Protein AF-0000000069860058 (afdb_homodimer)

Secondary structure (DSSP, 8-state):
--HHHHHHHHHHHHHT-HHHHHHHHTS-HHHHHHHHHHHHHHHTS--EEEETTEEEE-HHHHHHHHHHHHHHHHHHHHHHHHS--SS--EEEEEEE---GGGHHHHHHHHHHHHH-TTEEEEEEE--HHHHHHHHHHTS-SEEEEESS---TTEEEEEEEEEEEEEEEEETTSGGGGSSSB-GGGGTT-EEEEEHHHHHTTTTHHHHGGGGGGSEEEEEESSHHHHHHHHHTTS-EEEEETT-S--STTTTEEEEEBSS--EEEEEEEEETTPPPPHHHHHHHHHHHHHHHT-/--HHHHHHHHHHHHHT-HHHHHHHHTS-HHHHHHHHHHHHHHHTS--EEEETTEEEE-HHHHHHHHHHHHHHHHHHHHHHHHS--SS--EEEEEEE---GGGHHHHHHHHHHHHH-TTEEEEEEE--HHHHHHHHHHTS-SEEEEESS---TTEEEEEEEEEEEEEEEEETTSGGGGSSSB-GGGGTT-EEEEEHHHHHTTTTHHHHGGGGGGSEEEEEESSHHHHHHHHHTTS-EEEEETT-S--STTTTEEEEEBSS--EEEEEEEEETTPPPPHHHHHHHHHHHHHHHT-

Foldseek 3Di:
DDLLLLQLLLLCQVVQDLCVSCVVSVHDSVVSVVSQVVVCVVVVHHQWDDDVPGIHGDPVVVVSNVVSVLVNLQVVQVVLQVVQDVDQAEEAEEEEEDDPLCVVLVVLVVVLCVVPVRYYYHYHYWAPVVRVVCQVSRNHAKYKHKADDDPVQWDKDWAPDKWWKWKKAFCPPPCVPDQAAALVNQFQFEEEEAPVCVVVVVCCVRNPPRVVRHHYPYHDGHCEVVVVCRLVVVHMYIDTPPRYDCDVVSRMDIHTHPPIDIIIMMMTHHPPDRDGPNSVSSVVVVVVVRVVD/DDLLLLQLLLLCQVVQDLCVSCVVSVHDSVVSVVSQVVVCVVVVHHQWDDDVPGIHGDPVVVVSNVVSVLVNLQVVQVVLQVVQDVAQAEEAEEEEEDDPLCVVLVVLVVVLCVVPVRYYYHYHYWAPVVRVVCQVSRNHAKYKHKADDDPVQWDKDWAPDKWWKWKKAFCPDPCVPDQAAALVNQFQFEEEEAPVCVVVVVCCVRNPPRVVRHHYPYHDGHCEVVVVCRLVVVHMYIDTPPRYDCDVVSRMDIHTHPPIDIIIMMMTHHPPDRDHPNSVSSVVVVVVVRVVD

Nearest PDB structures (foldseek):
  6m5f-assembly1_D  TM=5.902E-01  e=4.778E-20  Pseudomonas aeruginosa PAO1
  5y2v-assembly1_C  TM=5.297E-01  e=5.103E-21  Synechocystis sp. PCC 6803 substr. Kazusa
  3fzv-assembly1_B  TM=5.712E-01  e=7.381E-20  Pseudomonas aeruginosa PAO1
  6m5f-assembly1_B  TM=5.813E-01  e=7.825E-19  Pseudomonas aeruginosa PAO1
  3fzv-assembly1_A  TM=5.734E-01  e=6.910E-19  Pseudomonas aeruginosa PAO1

pLDDT: mean 89.07, std 11.7, range [45.75, 98.81]

Structure (mmCIF, N/CA/C/O backbone):
data_AF-0000000069860058-model_v1
#
loop_
_entity.id
_entity.type
_entity.pdbx_description
1 polymer 'Transcriptional regulator'
#
loop_
_atom_site.group_PDB
_atom_site.id
_atom_site.type_symbol
_atom_site.label_atom_id
_atom_site.label_alt_id
_atom_site.label_comp_id
_atom_site.label_asym_id
_atom_site.label_entity_id
_atom_site.label_seq_id
_atom_site.pdbx_PDB_ins_code
_atom_site.Cartn_x
_atom_site.Cartn_y
_atom_site.Cartn_z
_atom_site.occupancy
_atom_site.B_iso_or_equiv
_atom_site.auth_seq_id
_atom_site.auth_comp_id
_atom_site.auth_asym_id
_atom_site.auth_atom_id
_atom_site.pdbx_PDB_model_num
ATOM 1 N N . MET A 1 1 ? 30.203 14.562 -0.812 1 60.47 1 MET A N 1
ATOM 2 C CA . MET A 1 1 ? 28.781 14.742 -1.089 1 60.47 1 MET A CA 1
ATOM 3 C C . MET A 1 1 ? 28.062 15.406 0.091 1 60.47 1 MET A C 1
ATOM 5 O O . MET A 1 1 ? 28.156 14.914 1.22 1 60.47 1 MET A O 1
ATOM 9 N N . GLU A 1 2 ? 27.656 16.609 -0.108 1 69.88 2 GLU A N 1
ATOM 10 C CA . GLU A 1 2 ? 27.031 17.453 0.91 1 69.88 2 GLU A CA 1
ATOM 11 C C . GLU A 1 2 ? 25.516 17.422 0.795 1 69.88 2 GLU A C 1
ATOM 13 O O . GLU A 1 2 ? 24.969 17.266 -0.3 1 69.88 2 GLU A O 1
ATOM 18 N N . LEU A 1 3 ? 24.812 17.531 1.946 1 75.56 3 LEU A N 1
ATOM 19 C CA . LEU A 1 3 ? 23.359 17.516 1.992 1 75.56 3 LEU A CA 1
ATOM 20 C C . LEU A 1 3 ? 22.781 18.594 1.076 1 75.56 3 LEU A C 1
ATOM 22 O O . LEU A 1 3 ? 21.766 18.359 0.411 1 75.56 3 LEU A O 1
ATOM 26 N N . ARG A 1 4 ? 23.422 19.766 1.093 1 76.5 4 ARG A N 1
ATOM 27 C CA . ARG A 1 4 ? 22.953 20.859 0.243 1 76.5 4 ARG A CA 1
ATOM 28 C C . ARG A 1 4 ? 22.984 20.469 -1.229 1 76.5 4 ARG A C 1
ATOM 30 O O . ARG A 1 4 ? 22.047 20.766 -1.978 1 76.5 4 ARG A O 1
ATOM 37 N N . VAL A 1 5 ? 24 19.797 -1.542 1 82.5 5 VAL A N 1
ATOM 38 C CA . VAL A 1 5 ? 24.156 19.406 -2.938 1 82.5 5 VAL A CA 1
ATOM 39 C C . VAL A 1 5 ? 23.156 18.297 -3.279 1 82.5 5 VAL A C 1
ATOM 41 O O . VAL A 1 5 ? 22.609 18.266 -4.387 1 82.5 5 VAL A O 1
ATOM 44 N N . LEU A 1 6 ? 22.859 17.375 -2.338 1 83.25 6 LEU A N 1
ATOM 45 C CA . LEU A 1 6 ? 21.828 16.359 -2.549 1 83.25 6 LEU A CA 1
ATOM 46 C C . LEU A 1 6 ? 20.469 17.016 -2.75 1 83.25 6 LEU A C 1
ATOM 48 O O . LEU A 1 6 ? 19.672 16.547 -3.564 1 83.25 6 LEU A O 1
ATOM 52 N N . ASN A 1 7 ? 20.203 18.047 -2.057 1 84.75 7 ASN A N 1
ATOM 53 C CA . ASN A 1 7 ? 18.969 18.797 -2.244 1 84.75 7 ASN A CA 1
ATOM 54 C C . ASN A 1 7 ? 18.906 19.422 -3.639 1 84.75 7 ASN A C 1
ATOM 56 O O . ASN A 1 7 ? 17.844 19.422 -4.266 1 84.75 7 ASN A O 1
ATOM 60 N N . TYR A 1 8 ? 20.031 19.984 -4.07 1 86.81 8 TYR A N 1
ATOM 61 C CA . TYR A 1 8 ? 20.109 20.531 -5.418 1 86.81 8 TYR A CA 1
ATOM 62 C C . TYR A 1 8 ? 19.797 19.469 -6.465 1 86.81 8 TYR A C 1
ATOM 64 O O . TYR A 1 8 ? 19.031 19.703 -7.395 1 86.81 8 TYR A O 1
ATOM 72 N N . PHE A 1 9 ? 20.406 18.328 -6.234 1 90.94 9 PHE A N 1
ATOM 73 C CA . PHE A 1 9 ? 20.234 17.219 -7.152 1 90.94 9 PHE A CA 1
ATOM 74 C C . PHE A 1 9 ? 18.781 16.766 -7.184 1 90.94 9 PHE A C 1
ATOM 76 O O . PHE A 1 9 ? 18.188 16.609 -8.258 1 90.94 9 PHE A O 1
ATOM 83 N N . VAL A 1 10 ? 18.203 16.578 -6.023 1 87.5 10 VAL A N 1
ATOM 84 C CA . VAL A 1 10 ? 16.828 16.109 -5.93 1 87.5 10 VAL A CA 1
ATOM 85 C C . VAL A 1 10 ? 15.898 17.109 -6.602 1 87.5 10 VAL A C 1
ATOM 87 O O . VAL A 1 10 ? 15 16.719 -7.359 1 87.5 10 VAL A O 1
ATOM 90 N N . ALA A 1 11 ? 16.047 18.391 -6.383 1 86.94 11 ALA A N 1
ATOM 91 C CA . ALA A 1 11 ? 15.227 19.438 -7 1 86.94 11 ALA A CA 1
ATOM 92 C C . ALA A 1 11 ? 15.367 19.406 -8.516 1 86.94 11 ALA A C 1
ATOM 94 O O . ALA A 1 11 ? 14.375 19.547 -9.242 1 86.94 11 ALA A O 1
ATOM 95 N N . THR A 1 12 ? 16.562 19.234 -8.922 1 89.81 12 THR A N 1
ATOM 96 C CA . THR A 1 12 ? 16.828 19.188 -10.352 1 89.81 12 THR A CA 1
ATOM 97 C C . THR A 1 12 ? 16.203 17.953 -10.984 1 89.81 12 THR A C 1
ATOM 99 O O . THR A 1 12 ? 15.625 18.031 -12.07 1 89.81 12 THR A O 1
ATOM 102 N N . ALA A 1 13 ? 16.312 16.875 -10.273 1 87.19 13 ALA A N 1
ATOM 103 C CA . ALA A 1 13 ? 15.758 15.617 -10.75 1 87.19 13 ALA A CA 1
ATOM 104 C C . ALA A 1 13 ? 14.234 15.68 -10.82 1 87.19 13 ALA A C 1
ATOM 106 O O . ALA A 1 13 ? 13.625 15.055 -11.688 1 87.19 13 ALA A O 1
ATOM 107 N N . GLN A 1 14 ? 13.719 16.359 -9.93 1 82.06 14 GLN A N 1
ATOM 108 C CA . GLN A 1 14 ? 12.273 16.5 -9.875 1 82.06 14 GLN A CA 1
ATOM 109 C C . GLN A 1 14 ? 11.758 17.422 -10.969 1 82.06 14 GLN A C 1
ATOM 111 O O . GLN A 1 14 ? 10.742 17.156 -11.602 1 82.06 14 GLN A O 1
ATOM 116 N N . GLU A 1 15 ? 12.5 18.516 -11.211 1 82.38 15 GLU A N 1
ATOM 117 C CA . GLU A 1 15 ? 12.078 19.531 -12.172 1 82.38 15 GLU A CA 1
ATOM 118 C C . GLU A 1 15 ? 12.477 19.141 -13.594 1 82.38 15 GLU A C 1
ATOM 120 O O . GLU A 1 15 ? 11.867 19.609 -14.562 1 82.38 15 GLU A O 1
ATOM 125 N N . LEU A 1 16 ? 13.469 18.344 -13.703 1 84.81 16 LEU A N 1
ATOM 126 C CA . LEU A 1 16 ? 14.086 17.938 -14.961 1 84.81 16 LEU A CA 1
ATOM 127 C C . LEU A 1 16 ? 14.406 19.156 -15.82 1 84.81 16 LEU A C 1
ATOM 129 O O . LEU A 1 16 ? 14.281 19.109 -17.047 1 84.81 16 LEU A O 1
ATOM 133 N N . ASN A 1 17 ? 14.578 20.156 -15.242 1 87.25 17 ASN A N 1
ATOM 134 C CA . ASN A 1 17 ? 14.961 21.453 -15.812 1 87.25 17 ASN A CA 1
ATOM 135 C C . ASN A 1 17 ? 15.883 22.219 -14.875 1 87.25 17 ASN A C 1
ATOM 137 O O . ASN A 1 17 ? 15.469 22.609 -13.773 1 87.25 17 ASN A O 1
ATOM 141 N N . MET A 1 18 ? 17.078 22.531 -15.344 1 90.12 18 MET A N 1
ATOM 142 C CA . MET A 1 18 ? 18.094 23.141 -14.5 1 90.12 18 MET A CA 1
ATOM 143 C C . MET A 1 18 ? 17.688 24.547 -14.078 1 90.12 18 MET A C 1
ATOM 145 O O . MET A 1 18 ? 17.875 24.922 -12.922 1 90.12 18 MET A O 1
ATOM 149 N N . THR A 1 19 ? 17.062 25.234 -14.992 1 89.19 19 THR A N 1
ATOM 150 C CA . THR A 1 19 ? 16.672 26.609 -14.711 1 89.19 19 THR A CA 1
ATOM 151 C C . THR A 1 19 ? 15.531 26.641 -13.688 1 89.19 19 THR A C 1
ATOM 153 O O . THR A 1 19 ? 15.57 27.422 -12.734 1 89.19 19 THR A O 1
ATOM 156 N N . ARG A 1 20 ? 14.57 25.844 -13.883 1 89.12 20 ARG A N 1
ATOM 157 C CA . ARG A 1 20 ? 13.43 25.781 -12.977 1 89.12 20 ARG A CA 1
ATOM 158 C C . ARG A 1 20 ? 13.867 25.328 -11.586 1 89.12 20 ARG A C 1
ATOM 160 O O . ARG A 1 20 ? 13.383 25.828 -10.578 1 89.12 20 ARG A O 1
ATOM 167 N N . ALA A 1 21 ? 14.703 24.344 -11.617 1 90.5 21 ALA A N 1
ATOM 168 C CA . ALA A 1 21 ? 15.227 23.859 -10.336 1 90.5 21 ALA A CA 1
ATOM 169 C C . ALA A 1 21 ? 15.984 24.969 -9.609 1 90.5 21 ALA A C 1
ATOM 171 O O . ALA A 1 21 ? 15.805 25.156 -8.406 1 90.5 21 ALA A O 1
ATOM 172 N N . ALA A 1 22 ? 16.766 25.719 -10.273 1 88.94 22 ALA A N 1
ATOM 173 C CA . ALA A 1 22 ? 17.531 26.812 -9.68 1 88.94 22 ALA A CA 1
ATOM 174 C C . ALA A 1 22 ? 16.594 27.875 -9.078 1 88.94 22 ALA A C 1
ATOM 176 O O . ALA A 1 22 ? 16.844 28.375 -7.977 1 88.94 22 ALA A O 1
ATOM 177 N N . GLN A 1 23 ? 15.562 28.156 -9.812 1 85.94 23 GLN A N 1
ATOM 178 C CA . GLN A 1 23 ? 14.578 29.109 -9.328 1 85.94 23 GLN A CA 1
ATOM 179 C C . GLN A 1 23 ? 13.914 28.625 -8.039 1 85.94 23 GLN A C 1
ATOM 181 O O . GLN A 1 23 ? 13.773 29.391 -7.086 1 85.94 23 GLN A O 1
ATOM 186 N N . LYS A 1 24 ? 13.617 27.375 -8.055 1 83.56 24 LYS A N 1
ATOM 187 C CA . LYS A 1 24 ? 12.969 26.781 -6.887 1 83.56 24 LYS A CA 1
ATOM 188 C C . LYS A 1 24 ? 13.898 26.797 -5.676 1 83.56 24 LYS A C 1
ATOM 190 O O . LYS A 1 24 ? 13.445 26.984 -4.543 1 83.56 24 LYS A O 1
ATOM 195 N N . LEU A 1 25 ? 15.102 26.609 -5.93 1 83.44 25 LEU A N 1
ATOM 196 C CA . LEU A 1 25 ? 16.109 26.5 -4.883 1 83.44 25 LEU A CA 1
ATOM 197 C C . LEU A 1 25 ? 16.688 27.875 -4.531 1 83.44 25 LEU A C 1
ATOM 199 O O . LEU A 1 25 ? 17.469 28 -3.59 1 83.44 25 LEU A O 1
ATOM 203 N N . LEU A 1 26 ? 16.281 28.875 -5.254 1 85.38 26 LEU A N 1
ATOM 204 C CA . LEU A 1 26 ? 16.719 30.25 -5.047 1 85.38 26 LEU A CA 1
ATOM 205 C C . LEU A 1 26 ? 18.234 30.359 -5.195 1 85.38 26 LEU A C 1
ATOM 207 O O . LEU A 1 26 ? 18.906 30.953 -4.344 1 85.38 26 LEU A O 1
ATOM 211 N N . VAL A 1 27 ? 18.781 29.703 -6.184 1 84.44 27 VAL A N 1
ATOM 212 C CA . VAL A 1 27 ? 20.188 29.812 -6.57 1 84.44 27 VAL A CA 1
ATOM 213 C C . VAL A 1 27 ? 20.297 30.125 -8.062 1 84.44 27 VAL A C 1
ATOM 215 O O . VAL A 1 27 ? 19.297 30.062 -8.789 1 84.44 27 VAL A O 1
ATOM 218 N N . SER A 1 28 ? 21.453 30.641 -8.523 1 87.62 28 SER A N 1
ATOM 219 C CA . SER A 1 28 ? 21.656 30.875 -9.953 1 87.62 28 SER A CA 1
ATOM 220 C C . SER A 1 28 ? 21.797 29.562 -10.711 1 87.62 28 SER A C 1
ATOM 222 O O . SER A 1 28 ? 22.328 28.594 -10.172 1 87.62 28 SER A O 1
ATOM 224 N N . GLN A 1 29 ? 21.234 29.625 -11.906 1 90.75 29 GLN A N 1
ATOM 225 C CA . GLN A 1 29 ? 21.312 28.422 -12.734 1 90.75 29 GLN A CA 1
ATOM 226 C C . GLN A 1 29 ? 22.766 28 -12.969 1 90.75 29 GLN A C 1
ATOM 228 O O . GLN A 1 29 ? 23.094 26.828 -12.852 1 90.75 29 GLN A O 1
ATOM 233 N N . PRO A 1 30 ? 23.766 28.906 -13.258 1 90.88 30 PRO A N 1
ATOM 234 C CA . PRO A 1 30 ? 25.156 28.484 -13.406 1 90.88 30 PRO A CA 1
ATOM 235 C C . PRO A 1 30 ? 25.719 27.859 -12.125 1 90.88 30 PRO A C 1
ATOM 237 O O . PRO A 1 30 ? 26.484 26.891 -12.188 1 90.88 30 PRO A O 1
ATOM 240 N N . ALA A 1 31 ? 25.328 28.422 -11.008 1 86.12 31 ALA A N 1
ATOM 241 C CA . ALA A 1 31 ? 25.781 27.891 -9.727 1 86.12 31 ALA A CA 1
ATOM 242 C C . ALA A 1 31 ? 25.25 26.469 -9.508 1 86.12 31 ALA A C 1
ATOM 244 O O . ALA A 1 31 ? 25.984 25.578 -9.094 1 86.12 31 ALA A O 1
ATOM 245 N N . LEU A 1 32 ? 23.938 26.312 -9.734 1 92.38 32 LEU A N 1
ATOM 246 C CA . LEU A 1 32 ? 23.328 24.984 -9.602 1 92.38 32 LEU A CA 1
ATOM 247 C C . LEU A 1 32 ? 23.984 23.984 -10.562 1 92.38 32 LEU A C 1
ATOM 249 O O . LEU A 1 32 ? 24.281 22.859 -10.172 1 92.38 32 LEU A O 1
ATOM 253 N N . SER A 1 33 ? 24.219 24.391 -11.805 1 92.19 33 SER A N 1
ATOM 254 C CA . SER A 1 33 ? 24.828 23.547 -12.812 1 92.19 33 SER A CA 1
ATOM 255 C C . SER A 1 33 ? 26.234 23.109 -12.383 1 92.19 33 SER A C 1
ATOM 257 O O . SER A 1 33 ? 26.594 21.938 -12.539 1 92.19 33 SER A O 1
ATOM 259 N N . ARG A 1 34 ? 26.969 24 -11.836 1 90.12 34 ARG A N 1
ATOM 260 C CA . ARG A 1 34 ? 28.312 23.703 -11.359 1 90.12 34 ARG A CA 1
ATOM 261 C C . ARG A 1 34 ? 28.281 22.703 -10.211 1 90.12 34 ARG A C 1
ATOM 263 O O . ARG A 1 34 ? 29.094 21.781 -10.156 1 90.12 34 ARG A O 1
ATOM 270 N N . GLN A 1 35 ? 27.359 22.938 -9.258 1 88.25 35 GLN A N 1
ATOM 271 C CA . GLN A 1 35 ? 27.234 22.047 -8.117 1 88.25 35 GLN A CA 1
ATOM 272 C C . GLN A 1 35 ? 26.891 20.625 -8.562 1 88.25 35 GLN A C 1
ATOM 274 O O . GLN A 1 35 ? 27.406 19.656 -8.016 1 88.25 35 GLN A O 1
ATOM 279 N N . ILE A 1 36 ? 26.031 20.516 -9.547 1 91.75 36 ILE A N 1
ATOM 280 C CA . ILE A 1 36 ? 25.656 19.203 -10.07 1 91.75 36 ILE A CA 1
ATOM 281 C C . ILE A 1 36 ? 26.844 18.578 -10.789 1 91.75 36 ILE A C 1
ATOM 283 O O . ILE A 1 36 ? 27.109 17.375 -10.625 1 91.75 36 ILE A O 1
ATOM 287 N N . ALA A 1 37 ? 27.578 19.344 -11.562 1 91.06 37 ALA A N 1
ATOM 288 C CA . ALA A 1 37 ? 28.781 18.844 -12.25 1 91.06 37 ALA A CA 1
ATOM 289 C C . ALA A 1 37 ? 29.828 18.375 -11.25 1 91.06 37 ALA A C 1
ATOM 291 O O . ALA A 1 37 ? 30.453 17.328 -11.445 1 91.06 37 ALA A O 1
ATOM 292 N N . ASP A 1 38 ? 29.984 19.156 -10.219 1 86 38 ASP A N 1
ATOM 293 C CA . ASP A 1 38 ? 30.906 18.797 -9.164 1 86 38 ASP A CA 1
ATOM 294 C C . ASP A 1 38 ? 30.5 17.484 -8.5 1 86 38 ASP A C 1
ATOM 296 O O . ASP A 1 38 ? 31.359 16.656 -8.172 1 86 38 ASP A O 1
ATOM 300 N N . LEU A 1 39 ? 29.219 17.344 -8.219 1 86.12 39 LEU A N 1
ATOM 301 C CA . LEU A 1 39 ? 28.703 16.109 -7.633 1 86.12 39 LEU A CA 1
ATOM 302 C C . LEU A 1 39 ? 28.969 14.922 -8.547 1 86.12 39 LEU A C 1
ATOM 304 O O . LEU A 1 39 ? 29.375 13.859 -8.086 1 86.12 39 LEU A O 1
ATOM 308 N N . GLU A 1 40 ? 28.719 15.086 -9.883 1 88.88 40 GLU A N 1
ATOM 309 C CA . GLU A 1 40 ? 28.984 14.039 -10.859 1 88.88 40 GLU A CA 1
ATOM 310 C C . GLU A 1 40 ? 30.469 13.68 -10.891 1 88.88 40 GLU A C 1
ATOM 312 O O . GLU A 1 40 ? 30.828 12.5 -10.953 1 88.88 40 GLU A O 1
ATOM 317 N N . ASP A 1 41 ? 31.312 14.656 -10.789 1 83.12 41 ASP A N 1
ATOM 318 C CA . ASP A 1 41 ? 32.75 14.445 -10.766 1 83.12 41 ASP A CA 1
ATOM 319 C C . ASP A 1 41 ? 33.188 13.688 -9.508 1 83.12 41 ASP A C 1
ATOM 321 O O . ASP A 1 41 ? 34 12.766 -9.578 1 83.12 41 ASP A O 1
ATOM 325 N N . GLU A 1 42 ? 32.594 14.156 -8.438 1 79 42 GLU A N 1
ATOM 326 C CA . GLU A 1 42 ? 32.906 13.508 -7.168 1 79 42 GLU A CA 1
ATOM 327 C C . GLU A 1 42 ? 32.531 12.031 -7.191 1 79 42 GLU A C 1
ATOM 329 O O . GLU A 1 42 ? 33.25 11.18 -6.676 1 79 42 GLU A O 1
ATOM 334 N N . LEU A 1 43 ? 31.359 11.773 -7.809 1 75.94 43 LEU A N 1
ATOM 335 C CA . LEU A 1 43 ? 30.812 10.422 -7.812 1 75.94 43 LEU A CA 1
ATOM 336 C C . LEU A 1 43 ? 31.375 9.609 -8.977 1 75.94 43 LEU A C 1
ATOM 338 O O . LEU A 1 43 ? 31.25 8.383 -8.992 1 75.94 43 LEU A O 1
ATOM 342 N N . GLY A 1 44 ? 31.969 10.266 -9.922 1 79.56 44 GLY A N 1
ATOM 343 C CA . GLY A 1 44 ? 32.562 9.609 -11.07 1 79.56 44 GLY A CA 1
ATOM 344 C C . GLY A 1 44 ? 31.547 9.102 -12.07 1 79.56 44 GLY A C 1
ATOM 345 O O . GLY A 1 44 ? 31.828 8.172 -12.836 1 79.56 44 GLY A O 1
ATOM 346 N N . VAL A 1 45 ? 30.312 9.516 -11.945 1 79.56 45 VAL A N 1
ATOM 347 C CA . VAL A 1 45 ? 29.25 9.109 -12.859 1 79.56 45 VAL A CA 1
ATOM 348 C C . VAL A 1 45 ? 28.438 10.328 -13.289 1 79.56 45 VAL A C 1
ATOM 350 O O . VAL A 1 45 ? 28.438 11.352 -12.602 1 79.56 45 VAL A O 1
ATOM 353 N N . LYS A 1 46 ? 27.844 10.211 -14.414 1 87.56 46 LYS A N 1
ATOM 354 C CA . LYS A 1 46 ? 26.875 11.219 -14.836 1 87.56 46 LYS A CA 1
ATOM 355 C C . LYS A 1 46 ? 25.5 10.922 -14.266 1 87.56 46 LYS A C 1
ATOM 357 O O . LYS A 1 46 ? 25.062 9.766 -14.25 1 87.56 46 LYS A O 1
ATOM 362 N N . LEU A 1 47 ? 24.922 11.953 -13.734 1 87.5 47 LEU A N 1
ATOM 363 C CA . LEU A 1 47 ? 23.625 11.789 -13.094 1 87.5 47 LEU A CA 1
ATOM 364 C C . LEU A 1 47 ? 22.5 12.211 -14.031 1 87.5 47 LEU A C 1
ATOM 366 O O . LEU A 1 47 ? 21.359 11.773 -13.875 1 87.5 47 LEU A O 1
ATOM 370 N N . PHE A 1 48 ? 22.812 13.109 -15 1 90.81 48 PHE A N 1
ATOM 371 C CA . PHE A 1 48 ? 21.828 13.617 -15.938 1 90.81 48 PHE A CA 1
ATOM 372 C C . PHE A 1 48 ? 22.281 13.43 -17.375 1 90.81 48 PHE A C 1
ATOM 374 O O . PHE A 1 48 ? 23.484 13.539 -17.672 1 90.81 48 PHE A O 1
ATOM 381 N N . ASN A 1 49 ? 21.312 12.953 -18.203 1 86.19 49 ASN A N 1
ATOM 382 C CA . ASN A 1 49 ? 21.484 13.109 -19.641 1 86.19 49 ASN A CA 1
ATOM 383 C C . ASN A 1 49 ? 21.125 14.523 -20.094 1 86.19 49 ASN A C 1
ATOM 385 O O . ASN A 1 49 ? 19.984 14.961 -19.938 1 86.19 49 ASN A O 1
ATOM 389 N N . ARG A 1 50 ? 22.203 15.141 -20.516 1 80.25 50 ARG A N 1
ATOM 390 C CA . ARG A 1 50 ? 21.984 16.531 -20.906 1 80.25 50 ARG A CA 1
ATOM 391 C C . ARG A 1 50 ? 21.875 16.641 -22.438 1 80.25 50 ARG A C 1
ATOM 393 O O . ARG A 1 50 ? 22.859 16.469 -23.141 1 80.25 50 ARG A O 1
ATOM 400 N N . GLN A 1 51 ? 20.672 16.422 -22.969 1 74.31 51 GLN A N 1
ATOM 401 C CA . GLN A 1 51 ? 20.422 16.703 -24.375 1 74.31 51 GLN A CA 1
ATOM 402 C C . GLN A 1 51 ? 19.844 18.094 -24.562 1 74.31 51 GLN A C 1
ATOM 404 O O . GLN A 1 51 ? 19.297 18.688 -23.625 1 74.31 51 GLN A O 1
ATOM 409 N N . PRO A 1 52 ? 19.984 18.656 -25.719 1 69.56 52 PRO A N 1
ATOM 410 C CA . PRO A 1 52 ? 19.391 19.984 -25.938 1 69.56 52 PRO A CA 1
ATOM 411 C C . PRO A 1 52 ? 17.922 20.031 -25.562 1 69.56 52 PRO A C 1
ATOM 413 O O . PRO A 1 52 ? 17.109 19.25 -26.094 1 69.56 52 PRO A O 1
ATOM 416 N N . ARG A 1 53 ? 17.406 20.75 -24.766 1 65.38 53 ARG A N 1
ATOM 417 C CA . ARG A 1 53 ? 16.047 21.078 -24.312 1 65.38 53 ARG A CA 1
ATOM 418 C C . ARG A 1 53 ? 15.445 19.938 -23.516 1 65.38 53 ARG A C 1
ATOM 420 O O . ARG A 1 53 ? 14.234 19.906 -23.281 1 65.38 53 ARG A O 1
ATOM 427 N N . HIS A 1 54 ? 16.297 18.938 -23.281 1 79.69 54 HIS A N 1
ATOM 428 C CA . HIS A 1 54 ? 15.688 17.844 -22.516 1 79.69 54 HIS A CA 1
ATOM 429 C C . HIS A 1 54 ? 16.641 17.312 -21.453 1 79.69 54 HIS A C 1
ATOM 431 O O . HIS A 1 54 ? 17.781 16.938 -21.766 1 79.69 54 HIS A O 1
ATOM 437 N N . LEU A 1 55 ? 16.359 17.5 -20.156 1 85.81 55 LEU A N 1
ATOM 438 C CA . LEU A 1 55 ? 17.109 16.969 -19.016 1 85.81 55 LEU A CA 1
ATOM 439 C C . LEU A 1 55 ? 16.422 15.742 -18.438 1 85.81 55 LEU A C 1
ATOM 441 O O . LEU A 1 55 ? 15.219 15.781 -18.141 1 85.81 55 LEU A O 1
ATOM 445 N N . SER A 1 56 ? 17.188 14.602 -18.484 1 85.75 56 SER A N 1
ATOM 446 C CA . SER A 1 56 ? 16.641 13.383 -17.891 1 85.75 56 SER A CA 1
ATOM 447 C C . SER A 1 56 ? 17.672 12.703 -17 1 85.75 56 SER A C 1
ATOM 449 O O . SER A 1 56 ? 18.875 12.992 -17.078 1 85.75 56 SER A O 1
ATOM 451 N N . LEU A 1 57 ? 17.219 11.883 -16.109 1 84.19 57 LEU A N 1
ATOM 452 C CA . LEU A 1 57 ? 18.109 11.18 -15.188 1 84.19 57 LEU A CA 1
ATOM 453 C C . LEU A 1 57 ? 18.766 9.992 -15.883 1 84.19 57 LEU A C 1
ATOM 455 O O . LEU A 1 57 ? 18.141 9.297 -16.672 1 84.19 57 LEU A O 1
ATOM 459 N N . THR A 1 58 ? 20.156 9.805 -15.656 1 76.62 58 THR A N 1
ATOM 460 C CA . THR A 1 58 ? 20.828 8.547 -15.961 1 76.62 58 THR A CA 1
ATOM 461 C C . THR A 1 58 ? 20.422 7.461 -14.977 1 76.62 58 THR A C 1
ATOM 463 O O . THR A 1 58 ? 19.781 7.746 -13.953 1 76.62 58 THR A O 1
ATOM 466 N N . PRO A 1 59 ? 20.734 6.23 -15.281 1 67.38 59 PRO A N 1
ATOM 467 C CA . PRO A 1 59 ? 20.5 5.18 -14.289 1 67.38 59 PRO A CA 1
ATOM 468 C C . PRO A 1 59 ? 21.156 5.48 -12.945 1 67.38 59 PRO A C 1
ATOM 470 O O . PRO A 1 59 ? 20.531 5.281 -11.898 1 67.38 59 PRO A O 1
ATOM 473 N N . ALA A 1 60 ? 22.328 5.945 -13.023 1 71 60 ALA A N 1
ATOM 474 C CA . ALA A 1 60 ? 23.016 6.375 -11.805 1 71 60 ALA A CA 1
ATOM 475 C C . ALA A 1 60 ? 22.281 7.539 -11.148 1 71 60 ALA A C 1
ATOM 477 O O . ALA A 1 60 ? 22.188 7.613 -9.922 1 71 60 ALA A O 1
ATOM 478 N N . GLY A 1 61 ? 21.781 8.438 -11.953 1 79.62 61 GLY A N 1
ATOM 479 C CA . GLY A 1 61 ? 20.984 9.539 -11.453 1 79.62 61 GLY A CA 1
ATOM 480 C C . GLY A 1 61 ? 19.719 9.094 -10.75 1 79.62 61 GLY A C 1
ATOM 481 O O . GLY A 1 61 ? 19.375 9.625 -9.695 1 79.62 61 GLY A O 1
ATOM 482 N N . GLN A 1 62 ? 19.109 8.156 -11.336 1 74.12 62 GLN A N 1
ATOM 483 C CA . GLN A 1 62 ? 17.891 7.617 -10.742 1 74.12 62 GLN A CA 1
ATOM 484 C C . GLN A 1 62 ? 18.172 6.953 -9.398 1 74.12 62 GLN A C 1
ATOM 486 O O . GLN A 1 62 ? 17.438 7.145 -8.43 1 74.12 62 GLN A O 1
ATOM 491 N N . TYR A 1 63 ? 19.219 6.223 -9.391 1 65.88 63 TYR A N 1
ATOM 492 C CA . TYR A 1 63 ? 19.641 5.594 -8.148 1 65.88 63 TYR A CA 1
ATOM 493 C C . TYR A 1 63 ? 19.922 6.641 -7.074 1 65.88 63 TYR A C 1
ATOM 495 O O . TYR A 1 63 ? 19.422 6.539 -5.953 1 65.88 63 TYR A O 1
ATOM 503 N N . LEU A 1 64 ? 20.688 7.633 -7.418 1 74.62 64 LEU A N 1
ATOM 504 C CA . LEU A 1 64 ? 21.016 8.68 -6.453 1 74.62 64 LEU A CA 1
ATOM 505 C C . LEU A 1 64 ? 19.766 9.43 -6.016 1 74.62 64 LEU A C 1
ATOM 507 O O . LEU A 1 64 ? 19.656 9.836 -4.855 1 74.62 64 LEU A O 1
ATOM 511 N N . PHE A 1 65 ? 18.891 9.57 -6.992 1 81.12 65 PHE A N 1
ATOM 512 C CA . PHE A 1 65 ? 17.656 10.289 -6.672 1 81.12 65 PHE A CA 1
ATOM 513 C C . PHE A 1 65 ? 16.906 9.602 -5.539 1 81.12 65 PHE A C 1
ATOM 515 O O . PHE A 1 65 ? 16.516 10.242 -4.566 1 81.12 65 PHE A O 1
ATOM 522 N N . GLU A 1 66 ? 16.828 8.367 -5.633 1 68.38 66 GLU A N 1
ATOM 523 C CA . GLU A 1 66 ? 16.141 7.59 -4.602 1 68.38 66 GLU A CA 1
ATOM 524 C C . GLU A 1 66 ? 16.906 7.625 -3.283 1 68.38 66 GLU A C 1
ATOM 526 O O . GLU A 1 66 ? 16.312 7.828 -2.221 1 68.38 66 GLU A O 1
ATOM 531 N N . GLN A 1 67 ? 18.172 7.438 -3.381 1 65.38 67 GLN A N 1
ATOM 532 C CA . GLN A 1 67 ? 19.016 7.457 -2.189 1 65.38 67 GLN A CA 1
ATOM 533 C C . GLN A 1 67 ? 19.031 8.844 -1.55 1 65.38 67 GLN A C 1
ATOM 535 O O . GLN A 1 67 ? 18.969 8.969 -0.325 1 65.38 67 GLN A O 1
ATOM 540 N N . ALA A 1 68 ? 19.078 9.812 -2.389 1 75.75 68 ALA A N 1
ATOM 541 C CA . ALA A 1 68 ? 19.156 11.188 -1.894 1 75.75 68 ALA A CA 1
ATOM 542 C C . ALA A 1 68 ? 17.875 11.562 -1.139 1 75.75 68 ALA A C 1
ATOM 544 O O . ALA A 1 68 ? 17.938 12.211 -0.09 1 75.75 68 ALA A O 1
ATOM 545 N N . LYS A 1 69 ? 16.828 11.117 -1.686 1 75.5 69 LYS A N 1
ATOM 546 C CA . LYS A 1 69 ? 15.562 11.383 -1.004 1 75.5 69 LYS A CA 1
ATOM 547 C C . LYS A 1 69 ? 15.539 10.75 0.383 1 75.5 69 LYS A C 1
ATOM 549 O O . LYS A 1 69 ? 15.109 11.375 1.353 1 75.5 69 LYS A O 1
ATOM 554 N N . GLU A 1 70 ? 16.016 9.602 0.467 1 64.19 70 GLU A N 1
ATOM 555 C CA . GLU A 1 70 ? 16.078 8.906 1.751 1 64.19 70 GLU A CA 1
ATOM 556 C C . GLU A 1 70 ? 17.062 9.602 2.697 1 64.19 70 GLU A C 1
ATOM 558 O O . GLU A 1 70 ? 16.766 9.773 3.883 1 64.19 70 GLU A O 1
ATOM 563 N N . ILE A 1 71 ? 18.156 9.922 2.166 1 62.88 71 ILE A N 1
ATOM 564 C CA . ILE A 1 71 ? 19.172 10.594 2.955 1 62.88 71 ILE A CA 1
ATOM 565 C C . ILE A 1 71 ? 18.625 11.914 3.494 1 62.88 71 ILE A C 1
ATOM 567 O O . ILE A 1 71 ? 18.766 12.203 4.684 1 62.88 71 ILE A O 1
ATOM 571 N N . LEU A 1 72 ? 18 12.656 2.666 1 72.38 72 LEU A N 1
ATOM 572 C CA . LEU A 1 72 ? 17.484 13.953 3.078 1 72.38 72 LEU A CA 1
ATOM 573 C C . LEU A 1 72 ? 16.359 13.789 4.098 1 72.38 72 LEU A C 1
ATOM 575 O O . LEU A 1 72 ? 16.281 14.547 5.066 1 72.38 72 LEU A O 1
ATOM 579 N N . ALA A 1 73 ? 15.594 12.805 3.893 1 65.94 73 ALA A N 1
ATOM 580 C CA . ALA A 1 73 ? 14.531 12.531 4.852 1 65.94 73 ALA A CA 1
ATOM 581 C C . ALA A 1 73 ? 15.102 12.133 6.207 1 65.94 73 ALA A C 1
ATOM 583 O O . ALA A 1 73 ? 14.625 12.586 7.25 1 65.94 73 ALA A O 1
ATOM 584 N N . LEU A 1 74 ? 16.078 11.367 6.188 1 58.56 74 LEU A N 1
ATOM 585 C CA . LEU A 1 74 ? 16.75 10.938 7.41 1 58.56 74 LEU A CA 1
ATOM 586 C C . LEU A 1 74 ? 17.406 12.117 8.117 1 58.56 74 LEU A C 1
ATOM 588 O O . LEU A 1 74 ? 17.344 12.227 9.344 1 58.56 74 LEU A O 1
ATOM 592 N N . THR A 1 75 ? 18.047 12.906 7.309 1 57.66 75 THR A N 1
ATOM 593 C CA . THR A 1 75 ? 18.703 14.086 7.863 1 57.66 75 THR A CA 1
ATOM 594 C C . THR A 1 75 ? 17.688 15 8.539 1 57.66 75 THR A C 1
ATOM 596 O O . THR A 1 75 ? 17.906 15.461 9.664 1 57.66 75 THR A O 1
ATOM 599 N N . THR A 1 76 ? 16.656 15.203 7.852 1 63.25 76 THR A N 1
ATOM 600 C CA . THR A 1 76 ? 15.609 16.047 8.406 1 63.25 76 THR A CA 1
ATOM 601 C C . THR A 1 76 ? 15.047 15.453 9.688 1 63.25 76 THR A C 1
ATOM 603 O O . THR A 1 76 ? 14.875 16.172 10.688 1 63.25 76 THR A O 1
ATOM 606 N N . LYS A 1 77 ? 14.852 14.273 9.695 1 60 77 LYS A N 1
ATOM 607 C CA . LYS A 1 77 ? 14.328 13.594 10.875 1 60 77 LYS A CA 1
ATOM 608 C C . LYS A 1 77 ? 15.32 13.648 12.031 1 60 77 LYS A C 1
ATOM 610 O O . LYS A 1 77 ? 14.938 13.898 13.18 1 60 77 LYS A O 1
ATOM 615 N N . THR A 1 78 ? 16.484 13.461 11.727 1 53.09 78 THR A N 1
ATOM 616 C CA . THR A 1 78 ? 17.531 13.484 12.742 1 53.09 78 THR A CA 1
ATOM 617 C C . THR A 1 78 ? 17.641 14.867 13.367 1 53.09 78 THR A C 1
ATOM 619 O O . THR A 1 78 ? 17.734 14.992 14.594 1 53.09 78 THR A O 1
ATOM 622 N N . LYS A 1 79 ? 17.734 15.828 12.461 1 55.09 79 LYS A N 1
ATOM 623 C CA . LYS A 1 79 ? 17.797 17.203 12.961 1 55.09 79 LYS A CA 1
ATOM 624 C C . LYS A 1 79 ? 16.625 17.5 13.891 1 55.09 79 LYS A C 1
ATOM 626 O O . LYS A 1 79 ? 16.812 18.047 14.977 1 55.09 79 LYS A O 1
ATOM 631 N N . SER A 1 80 ? 15.508 17.109 13.445 1 57.59 80 SER A N 1
ATOM 632 C CA . SER A 1 80 ? 14.297 17.328 14.234 1 57.59 80 SER A CA 1
ATOM 633 C C . SER A 1 80 ? 14.383 16.609 15.578 1 57.59 80 SER A C 1
ATOM 635 O O . SER A 1 80 ? 13.992 17.172 16.609 1 57.59 80 SER A O 1
ATOM 637 N N . ASN A 1 81 ? 14.93 15.508 15.555 1 51.72 81 ASN A N 1
ATOM 638 C CA . ASN A 1 81 ? 15.055 14.719 16.781 1 51.72 81 ASN A CA 1
ATOM 639 C C . ASN A 1 81 ? 16.047 15.344 17.75 1 51.72 81 ASN A C 1
ATOM 641 O O . ASN A 1 81 ? 15.891 15.242 18.969 1 51.72 81 ASN A O 1
ATOM 645 N N . LEU A 1 82 ? 17.016 15.867 17.141 1 46.53 82 LEU A N 1
ATOM 646 C CA . LEU A 1 82 ? 18.062 16.469 17.984 1 46.53 82 LEU A CA 1
ATOM 647 C C . LEU A 1 82 ? 17.609 17.828 18.5 1 46.53 82 LEU A C 1
ATOM 649 O O . LEU A 1 82 ? 18.062 18.266 19.562 1 46.53 82 LEU A O 1
ATOM 653 N N . GLN A 1 83 ? 17.047 18.578 17.641 1 45.78 83 GLN A N 1
ATOM 654 C CA . GLN A 1 83 ? 16.578 19.891 18.078 1 45.78 83 GLN A CA 1
ATOM 655 C C . GLN A 1 83 ? 15.391 19.75 19.031 1 45.78 83 GLN A C 1
ATOM 657 O O . GLN A 1 83 ? 14.82 20.75 19.453 1 45.78 83 GLN A O 1
ATOM 662 N N . SER A 1 84 ? 14.922 18.531 19.156 1 45.97 84 SER A N 1
ATOM 663 C CA . SER A 1 84 ? 13.758 18.328 20.016 1 45.97 84 SER A CA 1
ATOM 664 C C . SER A 1 84 ? 14 18.906 21.406 1 45.97 84 SER A C 1
ATOM 666 O O . SER A 1 84 ? 14.898 18.469 22.125 1 45.97 84 SER A O 1
ATOM 668 N N . SER A 1 85 ? 13.875 20.156 21.484 1 48.12 85 SER A N 1
ATOM 669 C CA . SER A 1 85 ? 13.539 20.766 22.781 1 48.12 85 SER A CA 1
ATOM 670 C C . SER A 1 85 ? 12.375 20.047 23.438 1 48.12 85 SER A C 1
ATOM 672 O O . SER A 1 85 ? 11.688 19.25 22.797 1 48.12 85 SER A O 1
ATOM 674 N N . ALA A 1 86 ? 12.203 20.125 24.797 1 54.5 86 ALA A N 1
ATOM 675 C CA . ALA A 1 86 ? 11.156 19.609 25.688 1 54.5 86 ALA A CA 1
ATOM 676 C C . ALA A 1 86 ? 9.781 19.797 25.047 1 54.5 86 ALA A C 1
ATOM 678 O O . ALA A 1 86 ? 8.789 19.25 25.531 1 54.5 86 ALA A O 1
ATOM 679 N N . VAL A 1 87 ? 9.711 20.406 23.812 1 63.88 87 VAL A N 1
ATOM 680 C CA . VAL A 1 87 ? 8.398 20.672 23.234 1 63.88 87 VAL A CA 1
ATOM 681 C C . VAL A 1 87 ? 8 19.562 22.281 1 63.88 87 VAL A C 1
ATOM 683 O O . VAL A 1 87 ? 8.789 19.172 21.406 1 63.88 87 VAL A O 1
ATOM 686 N N . ILE A 1 88 ? 6.922 18.891 22.531 1 73.56 88 ILE A N 1
ATOM 687 C CA . ILE A 1 88 ? 6.34 17.859 21.688 1 73.56 88 ILE A CA 1
ATOM 688 C C . ILE A 1 88 ? 5.875 18.469 20.375 1 73.56 88 ILE A C 1
ATOM 690 O O . ILE A 1 88 ? 4.883 19.203 20.328 1 73.56 88 ILE A O 1
ATOM 694 N N . SER A 1 89 ? 6.707 18.281 19.297 1 78.31 89 SER A N 1
ATOM 695 C CA . SER A 1 89 ? 6.43 18.766 17.953 1 78.31 89 SER A CA 1
ATOM 696 C C . SER A 1 89 ? 7.113 17.891 16.891 1 78.31 89 SER A C 1
ATOM 698 O O . SER A 1 89 ? 7.766 16.906 17.234 1 78.31 89 SER A O 1
ATOM 700 N N . GLY A 1 90 ? 6.77 18.109 15.617 1 87.94 90 GLY A N 1
ATOM 701 C CA . GLY A 1 90 ? 7.445 17.406 14.531 1 87.94 90 GLY A CA 1
ATOM 702 C C . GLY A 1 90 ? 6.598 16.312 13.906 1 87.94 90 GLY A C 1
ATOM 703 O O . GLY A 1 90 ? 5.367 16.375 13.969 1 87.94 90 GLY A O 1
ATOM 704 N N . ASP A 1 91 ? 7.293 15.414 13.242 1 92.31 91 ASP A N 1
ATOM 705 C CA . ASP A 1 91 ? 6.609 14.391 12.453 1 92.31 91 ASP A CA 1
ATOM 706 C C . ASP A 1 91 ? 6.715 13.023 13.117 1 92.31 91 ASP A C 1
ATOM 708 O O . ASP A 1 91 ? 7.758 12.672 13.672 1 92.31 91 ASP A O 1
ATOM 712 N N . LEU A 1 92 ? 5.629 12.359 13.195 1 96 92 LEU A N 1
ATOM 713 C CA . LEU A 1 92 ? 5.59 10.945 13.547 1 96 92 LEU A CA 1
ATOM 714 C C . LEU A 1 92 ? 5.285 10.094 12.32 1 96 92 LEU A C 1
ATOM 716 O O . LEU A 1 92 ? 4.207 10.211 11.734 1 96 92 LEU A O 1
ATOM 720 N N . THR A 1 93 ? 6.211 9.281 11.922 1 97.44 93 THR A N 1
ATOM 721 C CA . THR A 1 93 ? 6.074 8.469 10.719 1 97.44 93 THR A CA 1
ATOM 722 C C . THR A 1 93 ? 6.023 6.984 11.07 1 97.44 93 THR A C 1
ATOM 724 O O . THR A 1 93 ? 6.895 6.477 11.773 1 97.44 93 THR A O 1
ATOM 727 N N . ILE A 1 94 ? 5.004 6.312 10.57 1 98.5 94 ILE A N 1
ATOM 728 C CA . ILE A 1 94 ? 4.785 4.898 10.859 1 98.5 94 ILE A CA 1
ATOM 729 C C . ILE A 1 94 ? 4.562 4.137 9.555 1 98.5 94 ILE A C 1
ATOM 731 O O . ILE A 1 94 ? 3.707 4.508 8.75 1 98.5 94 ILE A O 1
ATOM 735 N N . ALA A 1 95 ? 5.363 3.168 9.297 1 98.62 95 ALA A N 1
ATOM 736 C CA . ALA A 1 95 ? 5.105 2.217 8.219 1 98.62 95 ALA A CA 1
ATOM 737 C C . ALA A 1 95 ? 4.34 1 8.734 1 98.62 95 ALA A C 1
ATOM 739 O O . ALA A 1 95 ? 4.703 0.419 9.758 1 98.62 95 ALA A O 1
ATOM 740 N N . ALA A 1 96 ? 3.291 0.641 8.047 1 98.5 96 ALA A N 1
ATOM 741 C CA . ALA A 1 96 ? 2.441 -0.41 8.594 1 98.5 96 ALA A CA 1
ATOM 742 C C . ALA A 1 96 ? 1.757 -1.201 7.484 1 98.5 96 ALA A C 1
ATOM 744 O O . ALA A 1 96 ? 1.535 -0.68 6.391 1 98.5 96 ALA A O 1
ATOM 745 N N . GLY A 1 97 ? 1.465 -2.445 7.77 1 97.81 97 GLY A N 1
ATOM 746 C CA . GLY A 1 97 ? 0.477 -3.135 6.957 1 97.81 97 GLY A CA 1
ATOM 747 C C . GLY A 1 97 ? -0.916 -2.547 7.086 1 97.81 97 GLY A C 1
ATOM 748 O O . GLY A 1 97 ? -1.104 -1.519 7.738 1 97.81 97 GLY A O 1
ATOM 749 N N . GLU A 1 98 ? -1.823 -3.129 6.383 1 97.94 98 GLU A N 1
ATOM 750 C CA . GLU A 1 98 ? -3.223 -2.727 6.48 1 97.94 98 GLU A CA 1
ATOM 751 C C . GLU A 1 98 ? -4.031 -3.738 7.285 1 97.94 98 GLU A C 1
ATOM 753 O O . GLU A 1 98 ? -4.039 -4.93 6.969 1 97.94 98 GLU A O 1
ATOM 758 N N . SER A 1 99 ? -4.602 -3.266 8.328 1 96.94 99 SER A N 1
ATOM 759 C CA . SER A 1 99 ? -5.332 -4.102 9.273 1 96.94 99 SER A CA 1
ATOM 760 C C . SER A 1 99 ? -6.336 -3.281 10.078 1 96.94 99 SER A C 1
ATOM 762 O O . SER A 1 99 ? -6.055 -2.145 10.461 1 96.94 99 SER A O 1
ATOM 764 N N . ILE A 1 100 ? -7.461 -3.969 10.352 1 96.25 100 ILE A N 1
ATOM 765 C CA . ILE A 1 100 ? -8.43 -3.324 11.234 1 96.25 100 ILE A CA 1
ATOM 766 C C . ILE A 1 100 ? -7.836 -3.172 12.633 1 96.25 100 ILE A C 1
ATOM 768 O O . ILE A 1 100 ? -8.203 -2.258 13.367 1 96.25 100 ILE A O 1
ATOM 772 N N . ALA A 1 101 ? -6.891 -3.971 12.984 1 96.56 101 ALA A N 1
ATOM 773 C CA . ALA A 1 101 ? -6.254 -3.941 14.297 1 96.56 101 ALA A CA 1
ATOM 774 C C . ALA A 1 101 ? -5.383 -2.699 14.453 1 96.56 101 ALA A C 1
ATOM 776 O O . ALA A 1 101 ? -4.965 -2.361 15.57 1 96.56 101 ALA A O 1
ATOM 777 N N . MET A 1 102 ? -5.148 -1.972 13.453 1 97.75 102 MET A N 1
ATOM 778 C CA . MET A 1 102 ? -4.457 -0.687 13.5 1 97.75 102 MET A CA 1
ATOM 779 C C . MET A 1 102 ? -5.305 0.363 14.211 1 97.75 102 MET A C 1
ATOM 781 O O . MET A 1 102 ? -4.809 1.436 14.562 1 97.75 102 MET A O 1
ATOM 785 N N . GLN A 1 103 ? -6.547 0.075 14.461 1 97.38 103 GLN A N 1
ATOM 786 C CA . GLN A 1 103 ? -7.465 1.073 15 1 97.38 103 GLN A CA 1
ATOM 787 C C . GLN A 1 103 ? -6.953 1.643 16.312 1 97.38 103 GLN A C 1
ATOM 789 O O . GLN A 1 103 ? -7.023 2.852 16.547 1 97.38 103 GLN A O 1
ATOM 794 N N . ARG A 1 104 ? -6.453 0.827 17.172 1 96.88 104 ARG A N 1
ATOM 795 C CA . ARG A 1 104 ? -5.926 1.309 18.438 1 96.88 104 ARG A CA 1
ATOM 796 C C . ARG A 1 104 ? -4.785 2.299 18.219 1 96.88 104 ARG A C 1
ATOM 798 O O . ARG A 1 104 ? -4.734 3.348 18.859 1 96.88 104 ARG A O 1
ATOM 805 N N . ILE A 1 105 ? -3.863 1.959 17.375 1 98.19 105 ILE A N 1
ATOM 806 C CA . ILE A 1 105 ? -2.725 2.814 17.062 1 98.19 105 ILE A CA 1
ATOM 807 C C . ILE A 1 105 ? -3.221 4.148 16.516 1 98.19 105 ILE A C 1
ATOM 809 O O . ILE A 1 105 ? -2.738 5.211 16.906 1 98.19 105 ILE A O 1
ATOM 813 N N . MET A 1 106 ? -4.199 4.082 15.625 1 98 106 MET A N 1
ATOM 814 C CA . MET A 1 106 ? -4.754 5.297 15.031 1 98 106 MET A CA 1
ATOM 815 C C . MET A 1 106 ? -5.449 6.152 16.078 1 98 106 MET A C 1
ATOM 817 O O . MET A 1 106 ? -5.41 7.383 16 1 98 106 MET A O 1
ATOM 821 N N . ASN A 1 107 ? -6.078 5.48 17.047 1 97.31 107 ASN A N 1
ATOM 822 C CA . ASN A 1 107 ? -6.684 6.223 18.141 1 97.31 107 ASN A CA 1
ATOM 823 C C . ASN A 1 107 ? -5.633 6.992 18.938 1 97.31 107 ASN A C 1
ATOM 825 O O . ASN A 1 107 ? -5.844 8.156 19.297 1 97.31 107 ASN A O 1
ATOM 829 N N . ILE A 1 108 ? -4.574 6.367 19.188 1 97.62 108 ILE A N 1
ATOM 830 C CA . ILE A 1 108 ? -3.5 6.984 19.969 1 97.62 108 ILE A CA 1
ATOM 831 C C . ILE A 1 108 ? -2.914 8.156 19.188 1 97.62 108 ILE A C 1
ATOM 833 O O . ILE A 1 108 ? -2.713 9.242 19.734 1 97.62 108 ILE A O 1
ATOM 837 N N . ILE A 1 109 ? -2.693 7.953 17.906 1 97.38 109 ILE A N 1
ATOM 838 C CA . ILE A 1 109 ? -2.125 8.977 17.031 1 97.38 109 ILE A CA 1
ATOM 839 C C . ILE A 1 109 ? -3.07 10.172 16.969 1 97.38 109 ILE A C 1
ATOM 841 O O . ILE A 1 109 ? -2.629 11.328 17.016 1 97.38 109 ILE A O 1
ATOM 845 N N . SER A 1 110 ? -4.293 9.906 16.828 1 94.56 110 SER A N 1
ATOM 846 C CA . SER A 1 110 ? -5.281 10.977 16.734 1 94.56 110 SER A CA 1
ATOM 847 C C . SER A 1 110 ? -5.301 11.82 18.016 1 94.56 110 SER A C 1
ATOM 849 O O . SER A 1 110 ? -5.422 13.047 17.938 1 94.56 110 SER A O 1
ATOM 851 N N . ASN A 1 111 ? -5.191 11.164 19.141 1 94.69 111 ASN A N 1
ATOM 852 C CA . ASN A 1 111 ? -5.141 11.891 20.406 1 94.69 111 ASN A CA 1
ATOM 853 C C . ASN A 1 111 ? -3.887 12.758 20.5 1 94.69 111 ASN A C 1
ATOM 855 O O . ASN A 1 111 ? -3.934 13.859 21.047 1 94.69 111 ASN A O 1
ATOM 859 N N . ILE A 1 112 ? -2.818 12.258 20.016 1 95.38 112 ILE A N 1
ATOM 860 C CA . ILE A 1 112 ? -1.558 12.992 20.062 1 95.38 112 ILE A CA 1
ATOM 861 C C . ILE A 1 112 ? -1.669 14.266 19.219 1 95.38 112 ILE A C 1
ATOM 863 O O . ILE A 1 112 ? -1.289 15.344 19.656 1 95.38 112 ILE A O 1
ATOM 867 N N . VAL A 1 113 ? -2.211 14.172 18.016 1 94.25 113 VAL A N 1
ATOM 868 C CA . VAL A 1 113 ? -2.266 15.328 17.125 1 94.25 113 VAL A CA 1
ATOM 869 C C . VAL A 1 113 ? -3.289 16.328 17.656 1 94.25 113 VAL A C 1
ATOM 871 O O . VAL A 1 113 ? -3.156 17.531 17.422 1 94.25 113 VAL A O 1
ATOM 874 N N . GLN A 1 114 ? -4.285 15.875 18.359 1 91 114 GLN A N 1
ATOM 875 C CA . GLN A 1 114 ? -5.242 16.766 19.016 1 91 114 GLN A CA 1
ATOM 876 C C . GLN A 1 114 ? -4.582 17.547 20.141 1 91 114 GLN A C 1
ATOM 878 O O . GLN A 1 114 ? -4.801 18.75 20.297 1 91 114 GLN A O 1
ATOM 883 N N . ASP A 1 115 ? -3.787 16.812 20.922 1 91.62 115 ASP A N 1
ATOM 884 C CA . ASP A 1 115 ? -3.127 17.406 22.078 1 91.62 115 ASP A CA 1
ATOM 885 C C . ASP A 1 115 ? -1.981 18.328 21.656 1 91.62 115 ASP A C 1
ATOM 887 O O . ASP A 1 115 ? -1.678 19.312 22.328 1 91.62 115 ASP A O 1
ATOM 891 N N . TYR A 1 116 ? -1.381 17.969 20.547 1 90.5 116 TYR A N 1
ATOM 892 C CA . TYR A 1 116 ? -0.223 18.688 20.047 1 90.5 116 TYR A CA 1
ATOM 893 C C . TYR A 1 116 ? -0.392 19.031 18.562 1 90.5 116 TYR A C 1
ATOM 895 O O . TYR A 1 116 ? 0.162 18.344 17.703 1 90.5 116 TYR A O 1
ATOM 903 N N . PRO A 1 117 ? -0.987 20.141 18.25 1 88.5 117 PRO A N 1
ATOM 904 C CA . PRO A 1 117 ? -1.395 20.469 16.875 1 88.5 117 PRO A CA 1
ATOM 905 C C . PRO A 1 117 ? -0.205 20.703 15.945 1 88.5 117 PRO A C 1
ATOM 907 O O . PRO A 1 117 ? -0.376 20.766 14.727 1 88.5 117 PRO A O 1
ATOM 910 N N . THR A 1 118 ? 0.989 20.828 16.484 1 88.62 118 THR A N 1
ATOM 911 C CA . THR A 1 118 ? 2.166 21.031 15.656 1 88.62 118 THR A CA 1
ATOM 912 C C . THR A 1 118 ? 2.756 19.703 15.203 1 88.62 118 THR A C 1
ATOM 914 O O . THR A 1 118 ? 3.664 19.656 14.375 1 88.62 118 THR A O 1
ATOM 917 N N . VAL A 1 119 ? 2.207 18.641 15.734 1 92.5 119 VAL A N 1
ATOM 918 C CA . VAL A 1 119 ? 2.637 17.297 15.32 1 92.5 119 VAL A CA 1
ATOM 919 C C . VAL A 1 119 ? 1.936 16.906 14.023 1 92.5 119 VAL A C 1
ATOM 921 O O . VAL A 1 119 ? 0.739 17.156 13.859 1 92.5 119 VAL A O 1
ATOM 924 N N . LYS A 1 120 ? 2.68 16.375 13.078 1 95.81 120 LYS A N 1
ATOM 925 C CA . LYS A 1 120 ? 2.133 15.797 11.859 1 95.81 120 LYS A CA 1
ATOM 926 C C . LYS A 1 120 ? 2.361 14.289 11.812 1 95.81 120 LYS A C 1
ATOM 928 O O . LYS A 1 120 ? 3.389 13.797 12.281 1 95.81 120 LYS A O 1
ATOM 933 N N . ILE A 1 121 ? 1.424 13.602 11.25 1 97.06 121 ILE A N 1
ATOM 934 C CA . ILE A 1 121 ? 1.522 12.148 11.188 1 97.06 121 ILE A CA 1
ATOM 935 C C . ILE A 1 121 ? 1.652 11.703 9.734 1 97.06 121 ILE A C 1
ATOM 937 O O . ILE A 1 121 ? 1.023 12.273 8.844 1 97.06 121 ILE A O 1
ATOM 941 N N . HIS A 1 122 ? 2.463 10.742 9.469 1 98.06 122 HIS A N 1
ATOM 942 C CA . HIS A 1 122 ? 2.633 10.117 8.164 1 98.06 122 HIS A CA 1
ATOM 943 C C . HIS A 1 122 ? 2.527 8.602 8.258 1 98.06 122 HIS A C 1
ATOM 945 O O . HIS A 1 122 ? 3.369 7.953 8.891 1 98.06 122 HIS A O 1
ATOM 951 N N . ILE A 1 123 ? 1.486 8.055 7.672 1 98.5 123 ILE A N 1
ATOM 952 C CA . ILE A 1 123 ? 1.268 6.613 7.688 1 98.5 123 ILE A CA 1
ATOM 953 C C . ILE A 1 123 ? 1.577 6.027 6.312 1 98.5 123 ILE A C 1
ATOM 955 O O . ILE A 1 123 ? 0.93 6.375 5.32 1 98.5 123 ILE A O 1
ATOM 959 N N . LEU A 1 124 ? 2.518 5.164 6.285 1 98.31 124 LEU A N 1
ATOM 960 C CA . LEU A 1 124 ? 2.936 4.531 5.039 1 98.31 124 LEU A CA 1
ATOM 961 C C . LEU A 1 124 ? 2.508 3.066 5.004 1 98.31 124 LEU A C 1
ATOM 963 O O . LEU A 1 124 ? 3.051 2.238 5.738 1 98.31 124 LEU A O 1
ATOM 967 N N . SER A 1 125 ? 1.585 2.785 4.117 1 98.56 125 SER A N 1
ATOM 968 C CA . SER A 1 125 ? 1.094 1.417 3.986 1 98.56 125 SER A CA 1
ATOM 969 C C . SER A 1 125 ? 2.012 0.581 3.102 1 98.56 125 SER A C 1
ATOM 971 O O . SER A 1 125 ? 2.457 1.044 2.049 1 98.56 125 SER A O 1
ATOM 973 N N . GLY A 1 126 ? 2.289 -0.547 3.49 1 97.38 126 GLY A N 1
ATOM 974 C CA . GLY A 1 126 ? 3.068 -1.543 2.773 1 97.38 126 GLY A CA 1
ATOM 975 C C . GLY A 1 126 ? 3.137 -2.877 3.492 1 97.38 126 GLY A C 1
ATOM 976 O O . GLY A 1 126 ? 2.629 -3.016 4.605 1 97.38 126 GLY A O 1
ATOM 977 N N . ASP A 1 127 ? 3.715 -3.85 2.865 1 94.62 127 ASP A N 1
ATOM 978 C CA . ASP A 1 127 ? 3.869 -5.145 3.521 1 94.62 127 ASP A CA 1
ATOM 979 C C . ASP A 1 127 ? 5.055 -5.133 4.484 1 94.62 127 ASP A C 1
ATOM 981 O O . ASP A 1 127 ? 5.656 -4.086 4.727 1 94.62 127 ASP A O 1
ATOM 985 N N . TYR A 1 128 ? 5.289 -6.293 5.059 1 93.19 128 TYR A N 1
ATOM 986 C CA . TYR A 1 128 ? 6.316 -6.41 6.09 1 93.19 128 TYR A CA 1
ATOM 987 C C . TYR A 1 128 ? 7.668 -5.949 5.562 1 93.19 128 TYR A C 1
ATOM 989 O O . TYR A 1 128 ? 8.383 -5.211 6.242 1 93.19 128 TYR A O 1
ATOM 997 N N . GLU A 1 129 ? 8.023 -6.34 4.383 1 90.31 129 GLU A N 1
ATOM 998 C CA . GLU A 1 129 ? 9.328 -5.992 3.82 1 90.31 129 GLU A CA 1
ATOM 999 C C . GLU A 1 129 ? 9.469 -4.484 3.648 1 90.31 129 GLU A C 1
ATOM 1001 O O . GLU A 1 129 ? 10.523 -3.914 3.957 1 90.31 129 GLU A O 1
ATOM 1006 N N . PHE A 1 130 ? 8.469 -3.918 3.195 1 93.25 130 PHE A N 1
ATOM 1007 C CA . PHE A 1 130 ? 8.445 -2.471 3.021 1 93.25 130 PHE A CA 1
ATOM 1008 C C . PHE A 1 130 ? 8.633 -1.763 4.359 1 93.25 130 PHE A C 1
ATOM 1010 O O . PHE A 1 130 ? 9.484 -0.881 4.488 1 93.25 130 PHE A O 1
ATOM 1017 N N . ALA A 1 131 ? 7.844 -2.172 5.336 1 96.38 131 ALA A N 1
ATOM 1018 C CA . ALA A 1 131 ? 7.867 -1.522 6.645 1 96.38 131 ALA A CA 1
ATOM 1019 C C . ALA A 1 131 ? 9.219 -1.699 7.32 1 96.38 131 ALA A C 1
ATOM 1021 O O . ALA A 1 131 ? 9.766 -0.751 7.891 1 96.38 131 ALA A O 1
ATOM 1022 N N . GLU A 1 132 ? 9.688 -2.873 7.242 1 92.56 132 GLU A N 1
ATOM 1023 C CA . GLU A 1 132 ? 10.977 -3.164 7.855 1 92.56 132 GLU A CA 1
ATOM 1024 C C . GLU A 1 132 ? 12.094 -2.359 7.199 1 92.56 132 GLU A C 1
ATOM 1026 O O . GLU A 1 132 ? 12.953 -1.803 7.891 1 92.56 132 GLU A O 1
ATOM 1031 N N . LYS A 1 133 ? 12.055 -2.312 5.891 1 89.38 133 LYS A N 1
ATOM 1032 C CA . LYS A 1 133 ? 13.062 -1.555 5.156 1 89.38 133 LYS A CA 1
ATOM 1033 C C . LYS A 1 133 ? 13.039 -0.08 5.547 1 89.38 133 LYS A C 1
ATOM 1035 O O . LYS A 1 133 ? 14.086 0.528 5.777 1 89.38 133 LYS A O 1
ATOM 1040 N N . LYS A 1 134 ? 11.867 0.503 5.605 1 92.12 134 LYS A N 1
ATOM 1041 C CA . LYS A 1 134 ? 11.727 1.907 5.977 1 92.12 134 LYS A CA 1
ATOM 1042 C C . LYS A 1 134 ? 12.25 2.158 7.391 1 92.12 134 LYS A C 1
ATOM 1044 O O . LYS A 1 134 ? 12.867 3.193 7.652 1 92.12 134 LYS A O 1
ATOM 1049 N N . LEU A 1 135 ? 12.008 1.222 8.25 1 92.31 135 LEU A N 1
ATOM 1050 C CA . LEU A 1 135 ? 12.492 1.335 9.617 1 92.31 135 LEU A CA 1
ATOM 1051 C C . LEU A 1 135 ? 14.016 1.25 9.664 1 92.31 135 LEU A C 1
ATOM 1053 O O . LEU A 1 135 ? 14.664 2.051 10.344 1 92.31 135 LEU A O 1
ATOM 1057 N N . ASN A 1 136 ? 14.508 0.338 8.914 1 85.44 136 ASN A N 1
ATOM 1058 C CA . ASN A 1 136 ? 15.945 0.081 8.945 1 85.44 136 ASN A CA 1
ATOM 1059 C C . ASN A 1 136 ? 16.734 1.254 8.367 1 85.44 136 ASN A C 1
ATOM 1061 O O . ASN A 1 136 ? 17.812 1.579 8.867 1 85.44 136 ASN A O 1
ATOM 1065 N N . ILE A 1 137 ? 16.172 1.841 7.375 1 80.88 137 ILE A N 1
ATOM 1066 C CA . ILE A 1 137 ? 16.891 2.945 6.746 1 80.88 137 ILE A CA 1
ATOM 1067 C C . ILE A 1 137 ? 16.625 4.234 7.523 1 80.88 137 ILE A C 1
ATOM 1069 O O . ILE A 1 137 ? 17.234 5.273 7.23 1 80.88 137 ILE A O 1
ATOM 1073 N N . GLY A 1 138 ? 15.734 4.215 8.406 1 82.5 138 GLY A N 1
ATOM 1074 C CA . GLY A 1 138 ? 15.555 5.316 9.336 1 82.5 138 GLY A CA 1
ATOM 1075 C C . GLY A 1 138 ? 14.578 6.367 8.844 1 82.5 138 GLY A C 1
ATOM 1076 O O . GLY A 1 138 ? 14.578 7.5 9.328 1 82.5 138 GLY A O 1
ATOM 1077 N N . THR A 1 139 ? 13.758 6.031 7.891 1 86.81 139 THR A N 1
ATOM 1078 C CA . THR A 1 139 ? 12.836 7.016 7.328 1 86.81 139 THR A CA 1
ATOM 1079 C C . THR A 1 139 ? 11.492 6.965 8.039 1 86.81 139 THR A C 1
ATOM 1081 O O . THR A 1 139 ? 10.617 7.797 7.789 1 86.81 139 THR A O 1
ATOM 1084 N N . VAL A 1 140 ? 11.352 5.969 8.953 1 94.69 140 VAL A N 1
ATOM 1085 C CA . VAL A 1 140 ? 10.156 5.934 9.789 1 94.69 140 VAL A CA 1
ATOM 1086 C C . VAL A 1 140 ? 10.547 5.73 11.25 1 94.69 140 VAL A C 1
ATOM 1088 O O . VAL A 1 140 ? 11.617 5.188 11.539 1 94.69 140 VAL A O 1
ATOM 1091 N N . ASP A 1 141 ? 9.711 6.219 12.125 1 94.5 141 ASP A N 1
ATOM 1092 C CA . ASP A 1 141 ? 9.961 6.094 13.562 1 94.5 141 ASP A CA 1
ATOM 1093 C C . ASP A 1 141 ? 9.602 4.695 14.062 1 94.5 141 ASP A C 1
ATOM 1095 O O . ASP A 1 141 ? 10.289 4.141 14.922 1 94.5 141 ASP A O 1
ATOM 1099 N N . PHE A 1 142 ? 8.477 4.148 13.562 1 97.88 142 PHE A N 1
ATOM 1100 C CA . PHE A 1 142 ? 7.98 2.832 13.938 1 97.88 142 PHE A CA 1
ATOM 1101 C C . PHE A 1 142 ? 7.508 2.059 12.711 1 97.88 142 PHE A C 1
ATOM 1103 O O . PHE A 1 142 ? 7.145 2.656 11.695 1 97.88 142 PHE A O 1
ATOM 1110 N N . ALA A 1 143 ? 7.562 0.769 12.836 1 98.38 143 ALA A N 1
ATOM 1111 C CA . ALA A 1 143 ? 6.867 -0.114 11.906 1 98.38 143 ALA A CA 1
ATOM 1112 C C . ALA A 1 143 ? 5.836 -0.975 12.625 1 98.38 143 ALA A C 1
ATOM 1114 O O . ALA A 1 143 ? 6.039 -1.361 13.781 1 98.38 143 ALA A O 1
ATOM 1115 N N . VAL A 1 144 ? 4.73 -1.181 11.992 1 98.56 144 VAL A N 1
ATOM 1116 C CA . VAL A 1 144 ? 3.719 -2.094 12.516 1 98.56 144 VAL A CA 1
ATOM 1117 C C . VAL A 1 144 ? 3.639 -3.336 11.633 1 98.56 144 VAL A C 1
ATOM 1119 O O . VAL A 1 144 ? 3.217 -3.26 10.477 1 98.56 144 VAL A O 1
ATOM 1122 N N . ILE A 1 145 ? 3.971 -4.41 12.227 1 97.81 145 ILE A N 1
ATOM 1123 C CA . ILE A 1 145 ? 4.109 -5.668 11.5 1 97.81 145 ILE A CA 1
ATOM 1124 C C . ILE A 1 145 ? 2.896 -6.555 11.758 1 97.81 145 ILE A C 1
ATOM 1126 O O . ILE A 1 145 ? 2.516 -6.773 12.914 1 97.81 145 ILE A O 1
ATOM 1130 N N . ILE A 1 146 ? 2.318 -7.008 10.695 1 96.94 146 ILE A N 1
ATOM 1131 C CA . ILE A 1 146 ? 1.231 -7.977 10.781 1 96.94 146 ILE A CA 1
ATOM 1132 C C . ILE A 1 146 ? 1.759 -9.375 10.461 1 96.94 146 ILE A C 1
ATOM 1134 O O . ILE A 1 146 ? 2.234 -9.633 9.352 1 96.94 146 ILE A O 1
ATOM 1138 N N . GLY A 1 147 ? 1.753 -10.242 11.391 1 94.25 147 GLY A N 1
ATOM 1139 C CA . GLY A 1 147 ? 2.238 -11.602 11.195 1 94.25 147 GLY A CA 1
ATOM 1140 C C . GLY A 1 147 ? 3.189 -12.055 12.289 1 94.25 147 GLY A C 1
ATOM 1141 O O . GLY A 1 147 ? 3.691 -11.234 13.062 1 94.25 147 GLY A O 1
ATOM 1142 N N . ASN A 1 148 ? 3.322 -13.336 12.359 1 89.12 148 ASN A N 1
ATOM 1143 C CA . ASN A 1 148 ? 4.277 -13.93 13.289 1 89.12 148 ASN A CA 1
ATOM 1144 C C . ASN A 1 148 ? 5.668 -14.039 12.672 1 89.12 148 ASN A C 1
ATOM 1146 O O . ASN A 1 148 ? 6.008 -15.062 12.078 1 89.12 148 ASN A O 1
ATOM 1150 N N . LEU A 1 149 ? 6.414 -13.039 12.844 1 88.62 149 LEU A N 1
ATOM 1151 C CA . LEU A 1 149 ? 7.746 -12.953 12.258 1 88.62 149 LEU A CA 1
ATOM 1152 C C . LEU A 1 149 ? 8.812 -12.828 13.336 1 88.62 149 LEU A C 1
ATOM 1154 O O . LEU A 1 149 ? 8.5 -12.508 14.492 1 88.62 149 LEU A O 1
ATOM 1158 N N . ASN A 1 150 ? 9.969 -13.18 12.961 1 85.44 150 ASN A N 1
ATOM 1159 C CA . ASN A 1 150 ? 11.086 -12.961 13.883 1 85.44 150 ASN A CA 1
ATOM 1160 C C . ASN A 1 150 ? 11.461 -11.484 13.969 1 85.44 150 ASN A C 1
ATOM 1162 O O . ASN A 1 150 ? 11.992 -10.922 13.016 1 85.44 150 ASN A O 1
ATOM 1166 N N . LEU A 1 151 ? 11.242 -10.93 15.125 1 88.94 151 LEU A N 1
ATOM 1167 C CA . LEU A 1 151 ? 11.453 -9.5 15.328 1 88.94 151 LEU A CA 1
ATOM 1168 C C . LEU A 1 151 ? 12.461 -9.25 16.438 1 88.94 151 LEU A C 1
ATOM 1170 O O . LEU A 1 151 ? 12.398 -8.227 17.125 1 88.94 151 LEU A O 1
ATOM 1174 N N . SER A 1 152 ? 13.344 -10.195 16.609 1 86.94 152 SER A N 1
ATOM 1175 C CA . SER A 1 152 ? 14.258 -10.18 17.75 1 86.94 152 SER A CA 1
ATOM 1176 C C . SER A 1 152 ? 15.266 -9.031 17.625 1 86.94 152 SER A C 1
ATOM 1178 O O . SER A 1 152 ? 15.844 -8.602 18.625 1 86.94 152 SER A O 1
ATOM 1180 N N . ASN A 1 153 ? 15.438 -8.508 16.469 1 87.56 153 ASN A N 1
ATOM 1181 C CA . ASN A 1 153 ? 16.406 -7.441 16.25 1 87.56 153 ASN A CA 1
ATOM 1182 C C . ASN A 1 153 ? 15.828 -6.074 16.594 1 87.56 153 ASN A C 1
ATOM 1184 O O . ASN A 1 153 ? 16.531 -5.062 16.531 1 87.56 153 ASN A O 1
ATOM 1188 N N . TYR A 1 154 ? 14.617 -6.125 16.984 1 93.56 154 TYR A N 1
ATOM 1189 C CA . TYR A 1 154 ? 13.93 -4.867 17.25 1 93.56 154 TYR A CA 1
ATOM 1190 C C . TYR A 1 154 ? 13.344 -4.855 18.656 1 93.56 154 TYR A C 1
ATOM 1192 O O . TYR A 1 154 ? 13.062 -5.91 19.234 1 93.56 154 TYR A O 1
ATOM 1200 N N . ALA A 1 155 ? 13.297 -3.639 19.219 1 95.38 155 ALA A N 1
ATOM 1201 C CA . ALA A 1 155 ? 12.32 -3.502 20.312 1 95.38 155 ALA A CA 1
ATOM 1202 C C . ALA A 1 155 ? 10.898 -3.627 19.781 1 95.38 155 ALA A C 1
ATOM 1204 O O . ALA A 1 155 ? 10.617 -3.289 18.625 1 95.38 155 ALA A O 1
ATOM 1205 N N . SER A 1 156 ? 10.07 -4.16 20.609 1 96.69 156 SER A N 1
ATOM 1206 C CA . SER A 1 156 ? 8.742 -4.43 20.062 1 96.69 156 SER A CA 1
ATOM 1207 C C . SER A 1 156 ? 7.68 -4.438 21.156 1 96.69 156 SER A C 1
ATOM 1209 O O . SER A 1 156 ? 7.996 -4.641 22.328 1 96.69 156 SER A O 1
ATOM 1211 N N . ILE A 1 157 ? 6.457 -4.094 20.781 1 96.31 157 ILE A N 1
ATOM 1212 C CA . ILE A 1 157 ? 5.238 -4.273 21.562 1 96.31 157 ILE A CA 1
ATOM 1213 C C . ILE A 1 157 ? 4.195 -5.02 20.734 1 96.31 157 ILE A C 1
ATOM 1215 O O . ILE A 1 157 ? 3.762 -4.527 19.688 1 96.31 157 ILE A O 1
ATOM 1219 N N . GLN A 1 158 ? 3.877 -6.184 21.188 1 96.56 158 GLN A N 1
ATOM 1220 C CA . GLN A 1 158 ? 2.799 -6.902 20.516 1 96.56 158 GLN A CA 1
ATOM 1221 C C . GLN A 1 158 ? 1.435 -6.453 21.031 1 96.56 158 GLN A C 1
ATOM 1223 O O . GLN A 1 158 ? 1.199 -6.418 22.234 1 96.56 158 GLN A O 1
ATOM 1228 N N . MET A 1 159 ? 0.517 -6.121 20.156 1 96.81 159 MET A N 1
ATOM 1229 C CA . MET A 1 159 ? -0.825 -5.66 20.5 1 96.81 159 MET A CA 1
ATOM 1230 C C . MET A 1 159 ? -1.71 -6.828 20.922 1 96.81 159 MET A C 1
ATOM 1232 O O . MET A 1 159 ? -1.464 -7.973 20.531 1 96.81 159 MET A O 1
ATOM 1236 N N . PRO A 1 160 ? -2.725 -6.547 21.734 1 96.31 160 PRO A N 1
ATOM 1237 C CA . PRO A 1 160 ? -3.666 -7.609 22.109 1 96.31 160 PRO A CA 1
ATOM 1238 C C . PRO A 1 160 ? -4.559 -8.031 20.938 1 96.31 160 PRO A C 1
ATOM 1240 O O . PRO A 1 160 ? -5.012 -9.18 20.891 1 96.31 160 PRO A O 1
ATOM 1243 N N . GLU A 1 161 ? -4.852 -7.129 20.047 1 96.12 161 GLU A N 1
ATOM 1244 C CA . GLU A 1 161 ? -5.703 -7.398 18.891 1 96.12 161 GLU A CA 1
ATOM 1245 C C . GLU A 1 161 ? -5.023 -8.367 17.922 1 96.12 161 GLU A C 1
ATOM 1247 O O . GLU A 1 161 ? -3.803 -8.344 17.766 1 96.12 161 GLU A O 1
ATOM 1252 N N . LYS A 1 162 ? -5.828 -9.18 17.297 1 96.94 162 LYS A N 1
ATOM 1253 C CA . LYS A 1 162 ? -5.367 -10.086 16.25 1 96.94 162 LYS A CA 1
ATOM 1254 C C . LYS A 1 162 ? -6.258 -10 15.016 1 96.94 162 LYS A C 1
ATOM 1256 O O . LYS A 1 162 ? -7.469 -9.805 15.133 1 96.94 162 LYS A O 1
ATOM 1261 N N . ASP A 1 163 ? -5.648 -10.117 13.898 1 97.5 163 ASP A N 1
ATOM 1262 C CA . ASP A 1 163 ? -6.387 -10.18 12.641 1 97.5 163 ASP A CA 1
ATOM 1263 C C . ASP A 1 163 ? -6.805 -11.609 12.32 1 97.5 163 ASP A C 1
ATOM 1265 O O . ASP A 1 163 ? -6.152 -12.562 12.75 1 97.5 163 ASP A O 1
ATOM 1269 N N . VAL A 1 164 ? -7.891 -11.711 11.578 1 97.88 164 VAL A N 1
ATOM 1270 C CA . VAL A 1 164 ? -8.414 -13.023 11.211 1 97.88 164 VAL A CA 1
ATOM 1271 C C . VAL A 1 164 ? -8.297 -13.219 9.703 1 97.88 164 VAL A C 1
ATOM 1273 O O . VAL A 1 164 ? -8.695 -12.352 8.922 1 97.88 164 VAL A O 1
ATOM 1276 N N . TRP A 1 165 ? -7.707 -14.367 9.352 1 98.38 165 TRP A N 1
ATOM 1277 C CA . TRP A 1 165 ? -7.629 -14.727 7.941 1 98.38 165 TRP A CA 1
ATOM 1278 C C . TRP A 1 165 ? -8.961 -15.281 7.445 1 98.38 165 TRP A C 1
ATOM 1280 O O . TRP A 1 165 ? -9.672 -15.953 8.195 1 98.38 165 TRP A O 1
ATOM 1290 N N . GLY A 1 166 ? -9.25 -15.039 6.207 1 98.69 166 GLY A N 1
ATOM 1291 C CA . GLY A 1 166 ? -10.438 -15.586 5.566 1 98.69 166 GLY A CA 1
ATOM 1292 C C . GLY A 1 166 ? -10.375 -15.531 4.051 1 98.69 166 GLY A C 1
ATOM 1293 O O . GLY A 1 166 ? -9.297 -15.375 3.473 1 98.69 166 GLY A O 1
ATOM 1294 N N . LEU A 1 167 ? -11.492 -15.828 3.479 1 98.81 167 LEU A N 1
ATOM 1295 C CA . LEU A 1 167 ? -11.641 -15.875 2.027 1 98.81 167 LEU A CA 1
ATOM 1296 C C . LEU A 1 167 ? -12.602 -14.797 1.545 1 98.81 167 LEU A C 1
ATOM 1298 O O . LEU A 1 167 ? -13.703 -14.656 2.084 1 98.81 167 LEU A O 1
ATOM 1302 N N . LEU A 1 168 ? -12.141 -14.008 0.608 1 98.75 168 LEU A N 1
ATOM 1303 C CA . LEU A 1 168 ? -12.984 -13.023 -0.058 1 98.75 168 LEU A CA 1
ATOM 1304 C C . LEU A 1 168 ? -13.531 -13.578 -1.367 1 98.75 168 LEU A C 1
ATOM 1306 O O . LEU A 1 168 ? -12.797 -14.18 -2.15 1 98.75 168 LEU A O 1
ATOM 1310 N N . MET A 1 169 ? -14.797 -13.406 -1.58 1 98.75 169 MET A N 1
ATOM 1311 C CA . MET A 1 169 ? -15.477 -13.891 -2.775 1 98.75 169 MET A CA 1
ATOM 1312 C C . MET A 1 169 ? -16.672 -13.016 -3.113 1 98.75 169 MET A C 1
ATOM 1314 O O . MET A 1 169 ? -17.047 -12.133 -2.334 1 98.75 169 MET A O 1
ATOM 1318 N N . THR A 1 170 ? -17.219 -13.172 -4.309 1 98.31 170 THR A N 1
ATOM 1319 C CA . THR A 1 170 ? -18.453 -12.484 -4.629 1 98.31 170 THR A CA 1
ATOM 1320 C C . THR A 1 170 ? -19.625 -13.086 -3.846 1 98.31 170 THR A C 1
ATOM 1322 O O . THR A 1 170 ? -19.594 -14.266 -3.482 1 98.31 170 THR A O 1
ATOM 1325 N N . LYS A 1 171 ? -20.656 -12.312 -3.611 1 97.38 171 LYS A N 1
ATOM 1326 C CA . LYS A 1 171 ? -21.797 -12.727 -2.799 1 97.38 171 LYS A CA 1
ATOM 1327 C C . LYS A 1 171 ? -22.531 -13.898 -3.443 1 97.38 171 LYS A C 1
ATOM 1329 O O . LYS A 1 171 ? -23.203 -14.672 -2.756 1 97.38 171 LYS A O 1
ATOM 1334 N N . ASP A 1 172 ? -22.391 -14.07 -4.699 1 97 172 ASP A N 1
ATOM 1335 C CA . ASP A 1 172 ? -23.141 -15.109 -5.406 1 97 172 ASP A CA 1
ATOM 1336 C C . ASP A 1 172 ? -22.312 -16.391 -5.523 1 97 172 ASP A C 1
ATOM 1338 O O . ASP A 1 172 ? -22.781 -17.391 -6.074 1 97 172 ASP A O 1
ATOM 1342 N N . ASP A 1 173 ? -21.062 -16.359 -5.055 1 98.12 173 ASP A N 1
ATOM 1343 C CA . ASP A 1 173 ? -20.281 -17.594 -5.027 1 98.12 173 ASP A CA 1
ATOM 1344 C C . ASP A 1 173 ? -20.938 -18.656 -4.141 1 98.12 173 ASP A C 1
ATOM 1346 O O . ASP A 1 173 ? -21.438 -18.328 -3.061 1 98.12 173 ASP A O 1
ATOM 1350 N N . PRO A 1 174 ? -20.938 -19.875 -4.492 1 97.75 174 PRO A N 1
ATOM 1351 C CA . PRO A 1 174 ? -21.531 -20.938 -3.672 1 97.75 174 PRO A CA 1
ATOM 1352 C C . PRO A 1 174 ? -20.953 -20.984 -2.262 1 97.75 174 PRO A C 1
ATOM 1354 O O . PRO A 1 174 ? -21.656 -21.297 -1.307 1 97.75 174 PRO A O 1
ATOM 1357 N N . LEU A 1 175 ? -19.719 -20.672 -2.107 1 98.44 175 LEU A N 1
ATOM 1358 C CA . LEU A 1 175 ? -19.062 -20.75 -0.808 1 98.44 175 LEU A CA 1
ATOM 1359 C C . LEU A 1 175 ? -19.578 -19.656 0.124 1 98.44 175 LEU A C 1
ATOM 1361 O O . LEU A 1 175 ? -19.375 -19.719 1.338 1 98.44 175 LEU A O 1
ATOM 1365 N N . ALA A 1 176 ? -20.219 -18.641 -0.465 1 98.06 176 ALA A N 1
ATOM 1366 C CA . ALA A 1 176 ? -20.734 -17.531 0.328 1 98.06 176 ALA A CA 1
ATOM 1367 C C . ALA A 1 176 ? -21.828 -18 1.281 1 98.06 176 ALA A C 1
ATOM 1369 O O . ALA A 1 176 ? -22.156 -17.312 2.252 1 98.06 176 ALA A O 1
ATOM 1370 N N . LYS A 1 177 ? -22.359 -19.125 1.042 1 97.94 177 LYS A N 1
ATOM 1371 C CA . LYS A 1 177 ? -23.438 -19.672 1.859 1 97.94 177 LYS A CA 1
ATOM 1372 C C . LYS A 1 177 ? -22.891 -20.328 3.123 1 97.94 177 LYS A C 1
ATOM 1374 O O . LYS A 1 177 ? -23.641 -20.594 4.066 1 97.94 177 LYS A O 1
ATOM 1379 N N . LYS A 1 178 ? -21.625 -20.609 3.127 1 98.19 178 LYS A N 1
ATOM 1380 C CA . LYS A 1 178 ? -21 -21.234 4.297 1 98.19 178 LYS A CA 1
ATOM 1381 C C . LYS A 1 178 ? -20.656 -20.188 5.352 1 98.19 178 LYS A C 1
ATOM 1383 O O . LYS A 1 178 ? -20.406 -19.031 5.027 1 98.19 178 LYS A O 1
ATOM 1388 N N . ASP A 1 179 ? -20.609 -20.641 6.602 1 98 179 ASP A N 1
ATOM 1389 C CA . ASP A 1 179 ? -20.203 -19.75 7.684 1 98 179 ASP A CA 1
ATOM 1390 C C . ASP A 1 179 ? -18.688 -19.625 7.746 1 98 179 ASP A C 1
ATOM 1392 O O . ASP A 1 179 ? -18.156 -18.562 8.078 1 98 179 ASP A O 1
ATOM 1396 N N . THR A 1 180 ? -18.047 -20.719 7.492 1 98.56 180 THR A N 1
ATOM 1397 C CA . THR A 1 180 ? -16.578 -20.797 7.484 1 98.56 180 THR A CA 1
ATOM 1398 C C . THR A 1 180 ? -16.094 -21.641 6.309 1 98.56 180 THR A C 1
ATOM 1400 O O . THR A 1 180 ? -16.859 -22.391 5.711 1 98.56 180 THR A O 1
ATOM 1403 N N . ILE A 1 181 ? -14.898 -21.438 5.934 1 98.75 181 ILE A N 1
ATOM 1404 C CA . ILE A 1 181 ? -14.305 -22.109 4.777 1 98.75 181 ILE A CA 1
ATOM 1405 C C . ILE A 1 181 ? -13.219 -23.062 5.238 1 98.75 181 ILE A C 1
ATOM 1407 O O . ILE A 1 181 ? -12.344 -22.703 6.027 1 98.75 181 ILE A O 1
ATOM 1411 N N . THR A 1 182 ? -13.219 -24.281 4.77 1 98.31 182 THR A N 1
ATOM 1412 C CA . THR A 1 182 ? -12.172 -25.266 5.02 1 98.31 182 THR A CA 1
ATOM 1413 C C . THR A 1 182 ? -11.25 -25.391 3.814 1 98.31 182 THR A C 1
ATOM 1415 O O . THR A 1 182 ? -11.586 -24.969 2.713 1 98.31 182 THR A O 1
ATOM 1418 N N . PRO A 1 183 ? -10.047 -25.953 4.047 1 97.56 183 PRO A N 1
ATOM 1419 C CA . PRO A 1 183 ? -9.172 -26.203 2.898 1 97.56 183 PRO A CA 1
ATOM 1420 C C . PRO A 1 183 ? -9.844 -27.016 1.802 1 97.56 183 PRO A C 1
ATOM 1422 O O . PRO A 1 183 ? -9.648 -26.75 0.614 1 97.56 183 PRO A O 1
ATOM 1425 N N . GLU A 1 184 ? -10.633 -27.969 2.145 1 97.06 184 GLU A N 1
ATOM 1426 C CA . GLU A 1 184 ? -11.305 -28.844 1.193 1 97.06 184 GLU A CA 1
ATOM 1427 C C . GLU A 1 184 ? -12.242 -28.062 0.284 1 97.06 184 GLU A C 1
ATOM 1429 O O . GLU A 1 184 ? -12.414 -28.406 -0.888 1 97.06 184 GLU A O 1
ATOM 1434 N N . ASP A 1 185 ? -12.828 -27.016 0.828 1 98.19 185 ASP A N 1
ATOM 1435 C CA . ASP A 1 185 ? -13.758 -26.188 0.063 1 98.19 185 ASP A CA 1
ATOM 1436 C C . ASP A 1 185 ? -13.055 -25.516 -1.114 1 98.19 185 ASP A C 1
ATOM 1438 O O . ASP A 1 185 ? -13.703 -25.047 -2.043 1 98.19 185 ASP A O 1
ATOM 1442 N N . LEU A 1 186 ? -11.719 -25.469 -1.106 1 98.19 186 LEU A N 1
ATOM 1443 C CA . LEU A 1 186 ? -10.984 -24.672 -2.072 1 98.19 186 LEU A CA 1
ATOM 1444 C C . LEU A 1 186 ? -10.375 -25.547 -3.164 1 98.19 186 LEU A C 1
ATOM 1446 O O . LEU A 1 186 ? -9.711 -25.047 -4.07 1 98.19 186 LEU A O 1
ATOM 1450 N N . ILE A 1 187 ? -10.664 -26.828 -3.062 1 95.88 187 ILE A N 1
ATOM 1451 C CA . ILE A 1 187 ? -10.172 -27.75 -4.086 1 95.88 187 ILE A CA 1
ATOM 1452 C C . ILE A 1 187 ? -10.719 -27.328 -5.453 1 95.88 187 ILE A C 1
ATOM 1454 O O . ILE A 1 187 ? -11.922 -27.125 -5.609 1 95.88 187 ILE A O 1
ATOM 1458 N N . GLY A 1 188 ? -9.828 -27.188 -6.367 1 94.38 188 GLY A N 1
ATOM 1459 C CA . GLY A 1 188 ? -10.219 -26.859 -7.734 1 94.38 188 GLY A CA 1
ATOM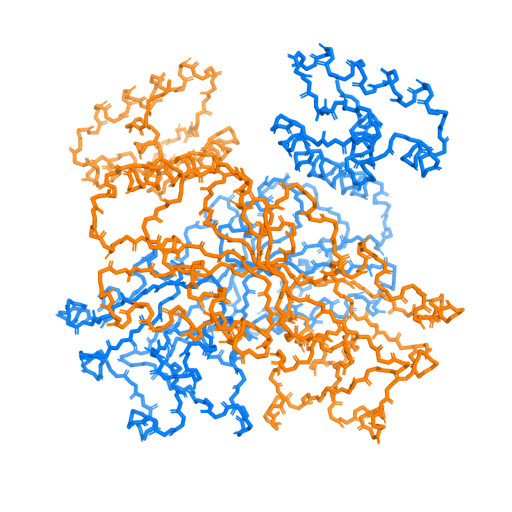 1460 C C . GLY A 1 188 ? -10.516 -25.391 -7.938 1 94.38 188 GLY A C 1
ATOM 1461 O O . GLY A 1 188 ? -10.773 -24.953 -9.062 1 94.38 188 GLY A O 1
ATOM 1462 N N . ARG A 1 189 ? -10.477 -24.578 -6.867 1 96.62 189 ARG A N 1
ATOM 1463 C CA . ARG A 1 189 ? -10.75 -23.156 -6.969 1 96.62 189 ARG A CA 1
ATOM 1464 C C . ARG A 1 189 ? -9.492 -22.375 -7.324 1 96.62 189 ARG A C 1
ATOM 1466 O O . ARG A 1 189 ? -8.375 -22.828 -7.074 1 96.62 189 ARG A O 1
ATOM 1473 N N . THR A 1 190 ? -9.68 -21.234 -7.984 1 97 190 THR A N 1
ATOM 1474 C CA . THR A 1 190 ? -8.609 -20.297 -8.305 1 97 190 THR A CA 1
ATOM 1475 C C . THR A 1 190 ? -8.461 -19.234 -7.203 1 97 190 THR A C 1
ATOM 1477 O O . THR A 1 190 ? -9.438 -18.578 -6.844 1 97 190 THR A O 1
ATOM 1480 N N . ILE A 1 191 ? -7.234 -19.094 -6.703 1 97.75 191 ILE A N 1
ATOM 1481 C CA . ILE A 1 191 ? -7.062 -18.281 -5.5 1 97.75 191 ILE A CA 1
ATOM 1482 C C . ILE A 1 191 ? -5.93 -17.281 -5.711 1 97.75 191 ILE A C 1
ATOM 1484 O O . ILE A 1 191 ? -4.891 -17.625 -6.281 1 97.75 191 ILE A O 1
ATOM 1488 N N . LEU A 1 192 ? -6.211 -16.109 -5.371 1 98.19 192 LEU A N 1
ATOM 1489 C CA . LEU A 1 192 ? -5.18 -15.094 -5.168 1 98.19 192 LEU A CA 1
ATOM 1490 C C . LEU A 1 192 ? -4.711 -15.078 -3.715 1 98.19 192 LEU A C 1
ATOM 1492 O O . LEU A 1 192 ? -5.531 -15.062 -2.795 1 98.19 192 LEU A O 1
ATOM 1496 N N . ASN A 1 193 ? -3.393 -15.094 -3.51 1 97.62 193 ASN A N 1
ATOM 1497 C CA . ASN A 1 193 ? -2.826 -15.141 -2.166 1 97.62 193 ASN A CA 1
ATOM 1498 C C . ASN A 1 193 ? -2.104 -13.844 -1.814 1 97.62 193 ASN A C 1
ATOM 1500 O O . ASN A 1 193 ? -1.805 -13.039 -2.695 1 97.62 193 ASN A O 1
ATOM 1504 N N . SER A 1 194 ? -1.954 -13.633 -0.504 1 97.06 194 SER A N 1
ATOM 1505 C CA . SER A 1 194 ? -1.046 -12.594 -0.029 1 97.06 194 SER A CA 1
ATOM 1506 C C . SER A 1 194 ? 0.404 -12.938 -0.354 1 97.06 194 SER A C 1
ATOM 1508 O O . SER A 1 194 ? 0.841 -14.07 -0.148 1 97.06 194 SER A O 1
ATOM 1510 N N . GLN A 1 195 ? 1.093 -11.938 -0.855 1 96.94 195 GLN A N 1
ATOM 1511 C CA . GLN A 1 195 ? 2.506 -12.156 -1.146 1 96.94 195 GLN A CA 1
ATOM 1512 C C . GLN A 1 195 ? 3.27 -12.562 0.112 1 96.94 195 GLN A C 1
ATOM 1514 O O . GLN A 1 195 ? 4.098 -13.477 0.075 1 96.94 195 GLN A O 1
ATOM 1519 N N . GLN A 1 196 ? 3.02 -11.883 1.18 1 95 196 GLN A N 1
ATOM 1520 C CA . GLN A 1 196 ? 3.668 -12.188 2.449 1 95 196 GLN A CA 1
ATOM 1521 C C . GLN A 1 196 ? 3.301 -13.594 2.928 1 95 196 GLN A C 1
ATOM 1523 O O . GLN A 1 196 ? 4.168 -14.344 3.375 1 95 196 GLN A O 1
ATOM 1528 N N . ALA A 1 197 ? 2.057 -13.977 2.855 1 95.62 197 ALA A N 1
ATOM 1529 C CA . ALA A 1 197 ? 1.612 -15.297 3.285 1 95.62 197 ALA A CA 1
ATOM 1530 C C . ALA A 1 197 ? 2.252 -16.391 2.436 1 95.62 197 ALA A C 1
ATOM 1532 O O . ALA A 1 197 ? 2.582 -17.469 2.943 1 95.62 197 ALA A O 1
ATOM 1533 N N . ASP A 1 198 ? 2.326 -16.078 1.159 1 94.75 198 ASP A N 1
ATOM 1534 C CA . ASP A 1 198 ? 2.957 -17.031 0.248 1 94.75 198 ASP A CA 1
ATOM 1535 C C . ASP A 1 198 ? 4.43 -17.234 0.597 1 94.75 198 ASP A C 1
ATOM 1537 O O . ASP A 1 198 ? 4.887 -18.359 0.763 1 94.75 198 ASP A O 1
ATOM 1541 N N . THR A 1 199 ? 5.105 -16.109 0.741 1 91.81 199 THR A N 1
ATOM 1542 C CA . THR A 1 199 ? 6.539 -16.141 1.007 1 91.81 199 THR A CA 1
ATOM 1543 C C . THR A 1 199 ? 6.832 -16.797 2.352 1 91.81 199 THR A C 1
ATOM 1545 O O . THR A 1 199 ? 7.812 -17.531 2.488 1 91.81 199 THR A O 1
ATOM 1548 N N . MET A 1 200 ? 5.945 -16.609 3.299 1 90.62 200 MET A N 1
ATOM 1549 C CA . MET A 1 200 ? 6.184 -17.094 4.656 1 90.62 200 MET A CA 1
ATOM 1550 C C . MET A 1 200 ? 5.488 -18.438 4.887 1 90.62 200 MET A C 1
ATOM 1552 O O . MET A 1 200 ? 5.52 -18.969 5.996 1 90.62 200 MET A O 1
ATOM 1556 N N . HIS A 1 201 ? 4.801 -18.938 3.902 1 92.88 201 HIS A N 1
ATOM 1557 C CA . HIS A 1 201 ? 4.148 -20.234 3.945 1 92.88 201 HIS A CA 1
ATOM 1558 C C . HIS A 1 201 ? 3.113 -20.297 5.066 1 92.88 201 HIS A C 1
ATOM 1560 O O . HIS A 1 201 ? 3.041 -21.297 5.797 1 92.88 201 HIS A O 1
ATOM 1566 N N . TYR A 1 202 ? 2.385 -19.219 5.164 1 94.25 202 TYR A N 1
ATOM 1567 C CA . TYR A 1 202 ? 1.412 -19.125 6.246 1 94.25 202 TYR A CA 1
ATOM 1568 C C . TYR A 1 202 ? 0.395 -20.25 6.176 1 94.25 202 TYR A C 1
ATOM 1570 O O . TYR A 1 202 ? -0.004 -20.812 7.203 1 94.25 202 TYR A O 1
ATOM 1578 N N . PHE A 1 203 ? 0.037 -20.641 4.926 1 96.44 203 PHE A N 1
ATOM 1579 C CA . PHE A 1 203 ? -1.143 -21.484 4.793 1 96.44 203 PHE A CA 1
ATOM 1580 C C . PHE A 1 203 ? -0.744 -22.922 4.5 1 96.44 203 PHE A C 1
ATOM 1582 O O . PHE A 1 203 ? -1.601 -23.766 4.23 1 96.44 203 PHE A O 1
ATOM 1589 N N . ASP A 1 204 ? 0.544 -23.219 4.512 1 94.38 204 ASP A N 1
ATOM 1590 C CA . ASP A 1 204 ? 1 -24.562 4.148 1 94.38 204 ASP A CA 1
ATOM 1591 C C . ASP A 1 204 ? 0.356 -25.609 5.043 1 94.38 204 ASP A C 1
ATOM 1593 O O . ASP A 1 204 ? -0.212 -26.594 4.547 1 94.38 204 ASP A O 1
ATOM 1597 N N . ASN A 1 205 ? 0.475 -25.375 6.34 1 94.75 205 ASN A N 1
ATOM 1598 C CA . ASN A 1 205 ? -0.1 -26.344 7.273 1 94.75 205 ASN A CA 1
ATOM 1599 C C . ASN A 1 205 ? -1.624 -26.344 7.207 1 94.75 205 ASN A C 1
ATOM 1601 O O . ASN A 1 205 ? -2.258 -27.375 7.406 1 94.75 205 ASN A O 1
ATOM 1605 N N . TRP A 1 206 ? -2.191 -25.234 6.973 1 95.88 206 TRP A N 1
ATOM 1606 C CA . TRP A 1 206 ? -3.646 -25.125 6.906 1 95.88 206 TRP A CA 1
ATOM 1607 C C . TRP A 1 206 ? -4.188 -25.891 5.699 1 95.88 206 TRP A C 1
ATOM 1609 O O . TRP A 1 206 ? -5.168 -26.625 5.816 1 95.88 206 TRP A O 1
ATOM 1619 N N . PHE A 1 207 ? -3.559 -25.766 4.602 1 95.25 207 PHE A N 1
ATOM 1620 C CA . PHE A 1 207 ? -3.967 -26.484 3.398 1 95.25 207 PHE A CA 1
ATOM 1621 C C . PHE A 1 207 ? -3.674 -27.969 3.533 1 95.25 207 PHE A C 1
ATOM 1623 O O . PHE A 1 207 ? -4.438 -28.797 3.045 1 95.25 207 PHE A O 1
ATOM 1630 N N . GLY A 1 208 ? -2.494 -28.25 4.141 1 94.12 208 GLY A N 1
ATOM 1631 C CA . GLY A 1 208 ? -2.086 -29.641 4.258 1 94.12 208 GLY A CA 1
ATOM 1632 C C . GLY A 1 208 ? -1.976 -30.344 2.918 1 94.12 208 GLY A C 1
ATOM 1633 O O . GLY A 1 208 ? -1.324 -29.844 1.999 1 94.12 208 GLY A O 1
ATOM 1634 N N . ASN A 1 209 ? -2.701 -31.422 2.762 1 90.75 209 ASN A N 1
ATOM 1635 C CA . ASN A 1 209 ? -2.609 -32.25 1.577 1 90.75 209 ASN A CA 1
ATOM 1636 C C . ASN A 1 209 ? -3.398 -31.672 0.409 1 90.75 209 ASN A C 1
ATOM 1638 O O . ASN A 1 209 ? -3.273 -32.156 -0.725 1 90.75 209 ASN A O 1
ATOM 1642 N N . TYR A 1 210 ? -4.074 -30.656 0.739 1 91.69 210 TYR A N 1
ATOM 1643 C CA . TYR A 1 210 ? -4.93 -30.094 -0.304 1 91.69 210 TYR A CA 1
ATOM 1644 C C . TYR A 1 210 ? -4.188 -29.047 -1.118 1 91.69 210 TYR A C 1
ATOM 1646 O O . TYR A 1 210 ? -4.672 -28.609 -2.164 1 91.69 210 TYR A O 1
ATOM 1654 N N . LYS A 1 211 ? -3.078 -28.594 -0.708 1 92.62 211 LYS A N 1
ATOM 1655 C CA . LYS A 1 211 ? -2.375 -27.453 -1.29 1 92.62 211 LYS A CA 1
ATOM 1656 C C . LYS A 1 211 ? -2.146 -27.656 -2.785 1 92.62 211 LYS A C 1
ATOM 1658 O O . LYS A 1 211 ? -2.318 -26.719 -3.576 1 92.62 211 LYS A O 1
ATOM 1663 N N . ASP A 1 212 ? -1.831 -28.844 -3.174 1 90.69 212 ASP A N 1
ATOM 1664 C CA . ASP A 1 212 ? -1.491 -29.125 -4.566 1 90.69 212 ASP A CA 1
ATOM 1665 C C . ASP A 1 212 ? -2.744 -29.172 -5.438 1 90.69 212 ASP A C 1
ATOM 1667 O O . ASP A 1 212 ? -2.65 -29.188 -6.668 1 90.69 212 ASP A O 1
ATOM 1671 N N . GLN A 1 213 ? -3.898 -29.156 -4.828 1 93.69 213 GLN A N 1
ATOM 1672 C CA . GLN A 1 213 ? -5.16 -29.234 -5.559 1 93.69 213 GLN A CA 1
ATOM 1673 C C . GLN A 1 213 ? -5.797 -27.844 -5.703 1 93.69 213 GLN A C 1
ATOM 1675 O O . GLN A 1 213 ? -6.922 -27.734 -6.191 1 93.69 213 GLN A O 1
ATOM 1680 N N . ILE A 1 214 ? -5.094 -26.891 -5.223 1 94.06 214 ILE A N 1
ATOM 1681 C CA . ILE A 1 214 ? -5.562 -25.516 -5.301 1 94.06 214 ILE A CA 1
ATOM 1682 C C . ILE A 1 214 ? -4.789 -24.766 -6.387 1 94.06 214 ILE A C 1
ATOM 1684 O O . ILE A 1 214 ? -3.572 -24.922 -6.508 1 94.06 214 ILE A O 1
ATOM 1688 N N . ASN A 1 215 ? -5.504 -24 -7.188 1 94.5 215 ASN A N 1
ATOM 1689 C CA . ASN A 1 215 ? -4.883 -23.234 -8.258 1 94.5 215 ASN A CA 1
ATOM 1690 C C . ASN A 1 215 ? -4.543 -21.812 -7.801 1 94.5 215 ASN A C 1
ATOM 1692 O O . ASN A 1 215 ? -5.375 -20.906 -7.902 1 94.5 215 ASN A O 1
ATOM 1696 N N . PHE A 1 216 ? -3.332 -21.594 -7.387 1 95.56 216 PHE A N 1
ATOM 1697 C CA . PHE A 1 216 ? -2.869 -20.25 -7.055 1 95.56 216 PHE A CA 1
ATOM 1698 C C . PHE A 1 216 ? -2.428 -19.516 -8.305 1 95.56 216 PHE A C 1
ATOM 1700 O O . PHE A 1 216 ? -1.458 -19.906 -8.961 1 95.56 216 PHE A O 1
ATOM 1707 N N . ILE A 1 217 ? -3.035 -18.375 -8.547 1 96.19 217 ILE A N 1
ATOM 1708 C CA . ILE A 1 217 ? -2.777 -17.703 -9.82 1 96.19 217 ILE A CA 1
ATOM 1709 C C . ILE A 1 217 ? -1.819 -16.531 -9.602 1 96.19 217 ILE A C 1
ATOM 1711 O O . ILE A 1 217 ? -1.375 -15.906 -10.562 1 96.19 217 ILE A O 1
ATOM 1715 N N . GLY A 1 218 ? -1.562 -16.203 -8.305 1 96.94 218 GLY A N 1
ATOM 1716 C CA . GLY A 1 218 ? -0.67 -15.078 -8.062 1 96.94 218 GLY A CA 1
ATOM 1717 C C . GLY A 1 218 ? -0.791 -14.516 -6.66 1 96.94 218 GLY A C 1
ATOM 1718 O O . GLY A 1 218 ? -1.329 -15.172 -5.766 1 96.94 218 GLY A O 1
ATOM 1719 N N . THR A 1 219 ? -0.183 -13.297 -6.504 1 98.25 219 THR A N 1
ATOM 1720 C CA . THR A 1 219 ? -0.122 -12.703 -5.176 1 98.25 219 THR A CA 1
ATOM 1721 C C . THR A 1 219 ? -0.365 -11.195 -5.246 1 98.25 219 THR A C 1
ATOM 1723 O O . THR A 1 219 ? -0.226 -10.594 -6.309 1 98.25 219 THR A O 1
ATOM 1726 N N . VAL A 1 220 ? -0.761 -10.672 -4.133 1 98.31 220 VAL A N 1
ATOM 1727 C CA . VAL A 1 220 ? -0.835 -9.227 -3.91 1 98.31 220 VAL A CA 1
ATOM 1728 C C . VAL A 1 220 ? -0.118 -8.867 -2.611 1 98.31 220 VAL A C 1
ATOM 1730 O O . VAL A 1 220 ? -0.145 -9.633 -1.647 1 98.31 220 VAL A O 1
ATOM 1733 N N . ASN A 1 221 ? 0.488 -7.691 -2.576 1 97.94 221 ASN A N 1
ATOM 1734 C CA . ASN A 1 221 ? 1.131 -7.277 -1.333 1 97.94 221 ASN A CA 1
ATOM 1735 C C . ASN A 1 221 ? 0.147 -6.578 -0.397 1 97.94 221 ASN A C 1
ATOM 1737 O O . ASN A 1 221 ? 0.323 -6.602 0.822 1 97.94 221 ASN A O 1
ATOM 1741 N N . LEU A 1 222 ? -0.858 -5.895 -0.936 1 98.12 222 LEU A N 1
ATOM 1742 C CA . LEU A 1 222 ? -1.988 -5.324 -0.212 1 98.12 222 LEU A CA 1
ATOM 1743 C C . LEU A 1 222 ? -3.305 -5.66 -0.905 1 98.12 222 LEU A C 1
ATOM 1745 O O . LEU A 1 222 ? -3.314 -6.023 -2.084 1 98.12 222 LEU A O 1
ATOM 1749 N N . SER A 1 223 ? -4.371 -5.488 -0.271 1 97.19 223 SER A N 1
ATOM 1750 C CA . SER A 1 223 ? -5.602 -6.207 -0.592 1 97.19 223 SER A CA 1
ATOM 1751 C C . SER A 1 223 ? -6.352 -5.535 -1.736 1 97.19 223 SER A C 1
ATOM 1753 O O . SER A 1 223 ? -6.945 -6.211 -2.58 1 97.19 223 SER A O 1
ATOM 1755 N N . PHE A 1 224 ? -6.254 -4.258 -1.93 1 97.88 224 PHE A N 1
ATOM 1756 C CA . PHE A 1 224 ? -7.297 -3.557 -2.674 1 97.88 224 PHE A CA 1
ATOM 1757 C C . PHE A 1 224 ? -7.332 -4.027 -4.125 1 97.88 224 PHE A C 1
ATOM 1759 O O . PHE A 1 224 ? -8.367 -4.48 -4.609 1 97.88 224 PHE A O 1
ATOM 1766 N N . ASN A 1 225 ? -6.164 -3.926 -4.762 1 98 225 ASN A N 1
ATOM 1767 C CA . ASN A 1 225 ? -6.191 -4.281 -6.18 1 98 225 ASN A CA 1
ATOM 1768 C C . ASN A 1 225 ? -6.621 -5.73 -6.387 1 98 225 ASN A C 1
ATOM 1770 O O . ASN A 1 225 ? -7.277 -6.051 -7.379 1 98 225 ASN A O 1
ATOM 1774 N N . GLY A 1 226 ? -6.277 -6.574 -5.453 1 98.12 226 GLY A N 1
ATOM 1775 C CA . GLY A 1 226 ? -6.699 -7.961 -5.535 1 98.12 226 GLY A CA 1
ATOM 1776 C C . GLY A 1 226 ? -8.211 -8.133 -5.484 1 98.12 226 GLY A C 1
ATOM 1777 O O . GLY A 1 226 ? -8.758 -9.055 -6.086 1 98.12 226 GLY A O 1
ATOM 1778 N N . THR A 1 227 ? -8.906 -7.23 -4.77 1 98.06 227 THR A N 1
ATOM 1779 C CA . THR A 1 227 ? -10.359 -7.348 -4.648 1 98.06 227 THR A CA 1
ATOM 1780 C C . THR A 1 227 ? -11.023 -7.164 -6.008 1 98.06 227 THR A C 1
ATOM 1782 O O . THR A 1 227 ? -12.125 -7.68 -6.242 1 98.06 227 THR A O 1
ATOM 1785 N N . LEU A 1 228 ? -10.398 -6.441 -6.898 1 97.62 228 LEU A N 1
ATOM 1786 C CA . LEU A 1 228 ? -10.953 -6.195 -8.227 1 97.62 228 LEU A CA 1
ATOM 1787 C C . LEU A 1 228 ? -10.93 -7.465 -9.07 1 97.62 228 LEU A C 1
ATOM 1789 O O . LEU A 1 228 ? -11.773 -7.641 -9.953 1 97.62 228 LEU A O 1
ATOM 1793 N N . LEU A 1 229 ? -9.922 -8.344 -8.828 1 97.31 229 LEU A N 1
ATOM 1794 C CA . LEU A 1 229 ? -9.906 -9.656 -9.469 1 97.31 229 LEU A CA 1
ATOM 1795 C C . LEU A 1 229 ? -11.023 -10.539 -8.922 1 97.31 229 LEU A C 1
ATOM 1797 O O . LEU A 1 229 ? -11.617 -11.328 -9.664 1 97.31 229 LEU A O 1
ATOM 1801 N N . VAL A 1 230 ? -11.273 -10.398 -7.613 1 98.12 230 VAL A N 1
ATOM 1802 C CA . VAL A 1 230 ? -12.367 -11.141 -6.996 1 98.12 230 VAL A CA 1
ATOM 1803 C C . VAL A 1 230 ? -13.703 -10.664 -7.562 1 98.12 230 VAL A C 1
ATOM 1805 O O . VAL A 1 230 ? -14.578 -11.469 -7.883 1 98.12 230 VAL A O 1
ATOM 1808 N N . LYS A 1 231 ? -13.82 -9.375 -7.688 1 96.06 231 LYS A N 1
ATOM 1809 C CA . LYS A 1 231 ? -15.055 -8.75 -8.156 1 96.06 231 LYS A CA 1
ATOM 1810 C C . LYS A 1 231 ? -15.438 -9.25 -9.539 1 96.06 231 LYS A C 1
ATOM 1812 O O . LYS A 1 231 ? -16.609 -9.43 -9.844 1 96.06 231 LYS A O 1
ATOM 1817 N N . ASN A 1 232 ? -14.438 -9.477 -10.367 1 94.81 232 ASN A N 1
ATOM 1818 C CA . ASN A 1 232 ? -14.758 -9.953 -11.711 1 94.81 232 ASN A CA 1
ATOM 1819 C C . ASN A 1 232 ? -14.781 -11.477 -11.766 1 94.81 232 ASN A C 1
ATOM 1821 O O . ASN A 1 232 ? -14.742 -12.062 -12.852 1 94.81 232 ASN A O 1
ATOM 1825 N N . LYS A 1 233 ? -14.672 -12.172 -10.641 1 95.06 233 LYS A N 1
ATOM 1826 C CA . LYS A 1 233 ? -14.883 -13.602 -10.438 1 95.06 233 LYS A CA 1
ATOM 1827 C C . LYS A 1 233 ? -13.727 -14.414 -11.016 1 95.06 233 LYS A C 1
ATOM 1829 O O . LYS A 1 233 ? -13.883 -15.602 -11.32 1 95.06 233 LYS A O 1
ATOM 1834 N N . ALA A 1 234 ? -12.625 -13.711 -11.156 1 95.19 234 ALA A N 1
ATOM 1835 C CA . ALA A 1 234 ? -11.453 -14.398 -11.695 1 95.19 234 ALA A CA 1
ATOM 1836 C C . ALA A 1 234 ? -10.789 -15.273 -10.641 1 95.19 234 ALA A C 1
ATOM 1838 O O . ALA A 1 234 ? -10.148 -16.281 -10.961 1 95.19 234 ALA A O 1
ATOM 1839 N N . ALA A 1 235 ? -10.883 -14.906 -9.438 1 97.88 235 ALA A N 1
ATOM 1840 C CA . ALA A 1 235 ? -10.258 -15.625 -8.336 1 97.88 235 ALA A CA 1
ATOM 1841 C C . ALA A 1 235 ? -10.945 -15.312 -7.008 1 97.88 235 ALA A C 1
ATOM 1843 O O . ALA A 1 235 ? -11.57 -14.258 -6.863 1 97.88 235 ALA A O 1
ATOM 1844 N N . LEU A 1 236 ? -10.883 -16.266 -6.098 1 98.56 236 LEU A N 1
ATOM 1845 C CA . LEU A 1 236 ? -11.047 -15.953 -4.68 1 98.56 236 LEU A CA 1
ATOM 1846 C C . LEU A 1 236 ? -9.758 -15.375 -4.102 1 98.56 236 LEU A C 1
ATOM 1848 O O . LEU A 1 236 ? -8.711 -15.406 -4.754 1 98.56 236 LEU A O 1
ATOM 1852 N N . MET A 1 237 ? -9.867 -14.828 -2.9 1 98.75 237 MET A N 1
ATOM 1853 C CA . MET A 1 237 ? -8.656 -14.227 -2.355 1 98.75 237 MET A CA 1
ATOM 1854 C C . MET A 1 237 ? -8.547 -14.484 -0.856 1 98.75 237 MET A C 1
ATOM 1856 O O . MET A 1 237 ? -9.492 -14.227 -0.107 1 98.75 237 MET A O 1
ATOM 1860 N N . LEU A 1 238 ? -7.445 -15.086 -0.466 1 98.56 238 LEU A N 1
ATOM 1861 C CA . LEU A 1 238 ? -7.109 -15.148 0.952 1 98.56 238 LEU A CA 1
ATOM 1862 C C . LEU A 1 238 ? -6.656 -13.781 1.462 1 98.56 238 LEU A C 1
ATOM 1864 O O . LEU A 1 238 ? -5.707 -13.203 0.936 1 98.56 238 LEU A O 1
ATOM 1868 N N . THR A 1 239 ? -7.359 -13.266 2.451 1 98.25 239 THR A N 1
ATOM 1869 C CA . THR A 1 239 ? -7.07 -11.93 2.957 1 98.25 239 THR A CA 1
ATOM 1870 C C . THR A 1 239 ? -7.531 -11.781 4.406 1 98.25 239 THR A C 1
ATOM 1872 O O . THR A 1 239 ? -8.117 -12.711 4.969 1 98.25 239 THR A O 1
ATOM 1875 N N . LEU A 1 240 ? -7.191 -10.703 5.02 1 98.12 240 LEU A N 1
ATOM 1876 C CA . LEU A 1 240 ? -7.598 -10.43 6.395 1 98.12 240 LEU A CA 1
ATOM 1877 C C . LEU A 1 240 ? -9 -9.828 6.434 1 98.12 240 LEU A C 1
ATOM 1879 O O . LEU A 1 240 ? -9.43 -9.172 5.484 1 98.12 240 LEU A O 1
ATOM 1883 N N . ASP A 1 241 ? -9.672 -10.031 7.52 1 97.12 241 ASP A N 1
ATOM 1884 C CA . ASP A 1 241 ? -11.031 -9.555 7.73 1 97.12 241 ASP A CA 1
ATOM 1885 C C . ASP A 1 241 ? -11.07 -8.031 7.824 1 97.12 241 ASP A C 1
ATOM 1887 O O . ASP A 1 241 ? -10.094 -7.398 8.234 1 97.12 241 ASP A O 1
ATOM 1891 N N . LYS A 1 242 ? -12.148 -7.441 7.293 1 95.5 242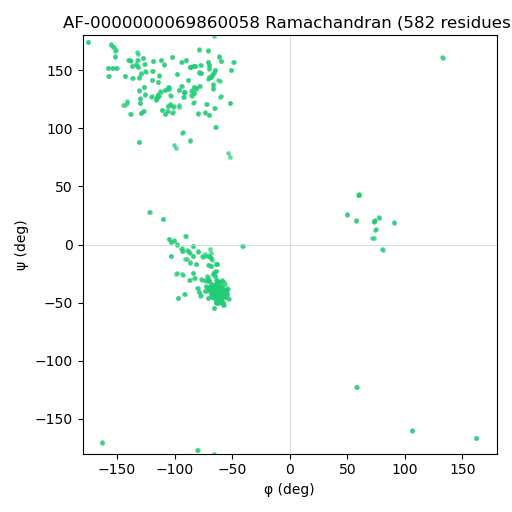 LYS A N 1
ATOM 1892 C CA . LYS A 1 242 ? -12.547 -6.051 7.488 1 95.5 242 LYS A CA 1
ATOM 1893 C C . LYS A 1 242 ? -11.633 -5.109 6.703 1 95.5 242 LYS A C 1
ATOM 1895 O O . LYS A 1 242 ? -11.523 -3.928 7.035 1 95.5 242 LYS A O 1
ATOM 1900 N N . ILE A 1 243 ? -10.945 -5.637 5.707 1 95.06 243 ILE A N 1
ATOM 1901 C CA . ILE A 1 243 ? -10.125 -4.785 4.852 1 95.06 243 ILE A CA 1
ATOM 1902 C C . ILE A 1 243 ? -10.906 -4.43 3.586 1 95.06 243 ILE A C 1
ATOM 1904 O O . ILE A 1 243 ? -10.969 -3.26 3.199 1 95.06 243 ILE A O 1
ATOM 1908 N N . ALA A 1 244 ? -11.539 -5.387 2.961 1 94.94 244 ALA A N 1
ATOM 1909 C CA . ALA A 1 244 ? -12.227 -5.219 1.681 1 94.94 244 ALA A CA 1
ATOM 1910 C C . ALA A 1 244 ? -13.562 -4.52 1.864 1 94.94 244 ALA A C 1
ATOM 1912 O O . ALA A 1 244 ? -14.203 -4.648 2.912 1 94.94 244 ALA A O 1
ATOM 1913 N N . ASN A 1 245 ? -13.961 -3.75 0.883 1 92.19 245 ASN A N 1
ATOM 1914 C CA . ASN A 1 245 ? -15.305 -3.184 0.831 1 92.19 245 ASN A CA 1
ATOM 1915 C C . ASN A 1 245 ? -16.359 -4.258 0.568 1 92.19 245 ASN A C 1
ATOM 1917 O O . ASN A 1 245 ? -16.438 -4.797 -0.537 1 92.19 245 ASN A O 1
ATOM 1921 N N . THR A 1 246 ? -17.172 -4.539 1.538 1 91.38 246 THR A N 1
ATOM 1922 C CA . THR A 1 246 ? -18.172 -5.59 1.411 1 91.38 246 THR A CA 1
ATOM 1923 C C . THR A 1 246 ? -19.578 -4.996 1.336 1 91.38 246 THR A C 1
ATOM 1925 O O . THR A 1 246 ? -20.547 -5.645 1.727 1 91.38 246 THR A O 1
ATOM 1928 N N . SER A 1 247 ? -19.625 -3.729 0.947 1 88.81 247 SER A N 1
ATOM 1929 C CA . SER A 1 247 ? -20.938 -3.119 0.727 1 88.81 247 SER A CA 1
ATOM 1930 C C . SER A 1 247 ? -21.703 -3.84 -0.378 1 88.81 247 SER A C 1
ATOM 1932 O O . SER A 1 247 ? -21.094 -4.535 -1.202 1 88.81 247 SER A O 1
ATOM 1934 N N . ASP A 1 248 ? -22.969 -3.641 -0.415 1 87.94 248 ASP A N 1
ATOM 1935 C CA . ASP A 1 248 ? -23.812 -4.281 -1.421 1 87.94 248 ASP A CA 1
ATOM 1936 C C . ASP A 1 248 ? -23.422 -3.824 -2.828 1 87.94 248 ASP A C 1
ATOM 1938 O O . ASP A 1 248 ? -23.5 -4.602 -3.781 1 87.94 248 ASP A O 1
ATOM 1942 N N . GLU A 1 249 ? -23.016 -2.592 -2.887 1 85.75 249 GLU A N 1
ATOM 1943 C CA . GLU A 1 249 ? -22.641 -2.018 -4.176 1 85.75 249 GLU A CA 1
ATOM 1944 C C . GLU A 1 249 ? -21.438 -2.744 -4.777 1 85.75 249 GLU A C 1
ATOM 1946 O O . GLU A 1 249 ? -21.344 -2.9 -5.996 1 85.75 249 GLU A O 1
ATOM 1951 N N . PHE A 1 250 ? -20.625 -3.23 -3.945 1 88.5 250 PHE A N 1
ATOM 1952 C CA . PHE A 1 250 ? -19.406 -3.855 -4.438 1 88.5 250 PHE A CA 1
ATOM 1953 C C . PHE A 1 250 ? -19.594 -5.352 -4.637 1 88.5 250 PHE A C 1
ATOM 1955 O O . PHE A 1 250 ? -18.844 -5.992 -5.371 1 88.5 250 PHE A O 1
ATOM 1962 N N . GLY A 1 251 ? -20.531 -5.992 -3.895 1 93.81 251 GLY A N 1
ATOM 1963 C CA . GLY A 1 251 ? -20.969 -7.355 -4.141 1 93.81 251 GLY A CA 1
ATOM 1964 C C . GLY A 1 251 ? -19.984 -8.398 -3.641 1 93.81 251 GLY A C 1
ATOM 1965 O O . GLY A 1 251 ? -19.922 -9.508 -4.18 1 93.81 251 GLY A O 1
ATOM 1966 N N . LEU A 1 252 ? -19.141 -8.07 -2.674 1 97.06 252 LEU A N 1
ATOM 1967 C CA . LEU A 1 252 ? -18.156 -8.992 -2.121 1 97.06 252 LEU A CA 1
ATOM 1968 C C . LEU A 1 252 ? -18.531 -9.414 -0.707 1 97.06 252 LEU A C 1
ATOM 1970 O O . LEU A 1 252 ? -19.312 -8.727 -0.039 1 97.06 252 LEU A O 1
ATOM 1974 N N . ILE A 1 253 ? -18.062 -10.555 -0.303 1 97.5 253 ILE A N 1
ATOM 1975 C CA . ILE A 1 253 ? -18.297 -11.039 1.054 1 97.5 253 ILE A CA 1
ATOM 1976 C C . ILE A 1 253 ? -17.062 -11.766 1.567 1 97.5 253 ILE A C 1
ATOM 1978 O O . ILE A 1 253 ? -16.328 -12.375 0.789 1 97.5 253 ILE A O 1
ATOM 1982 N N . PHE A 1 254 ? -16.797 -11.648 2.814 1 97.94 254 PHE A N 1
ATOM 1983 C CA . PHE A 1 254 ? -15.695 -12.297 3.523 1 97.94 254 PHE A CA 1
ATOM 1984 C C . PHE A 1 254 ? -16.203 -13.445 4.383 1 97.94 254 PHE A C 1
ATOM 1986 O O . PHE A 1 254 ? -17.25 -13.328 5.031 1 97.94 254 PHE A O 1
ATOM 1993 N N . LYS A 1 255 ? -15.547 -14.602 4.336 1 98.69 255 LYS A N 1
ATOM 1994 C CA . LYS A 1 255 ? -15.805 -15.727 5.234 1 98.69 255 LYS A CA 1
ATOM 1995 C C . LYS A 1 255 ? -14.523 -16.172 5.945 1 98.69 255 LYS A C 1
ATOM 1997 O O . LYS A 1 255 ? -13.5 -16.391 5.301 1 98.69 255 LYS A O 1
ATOM 2002 N N . PRO A 1 256 ? -14.594 -16.281 7.293 1 98.69 256 PRO A N 1
ATOM 2003 C CA . PRO A 1 256 ? -13.398 -16.766 7.988 1 98.69 256 PRO A CA 1
ATOM 2004 C C . PRO A 1 256 ? -13.047 -18.219 7.625 1 98.69 256 PRO A C 1
ATOM 2006 O O . PRO A 1 256 ? -13.93 -19 7.27 1 98.69 256 PRO A O 1
ATOM 2009 N N . ILE A 1 257 ? -11.766 -18.531 7.684 1 98.62 257 ILE A N 1
ATOM 2010 C CA . ILE A 1 257 ? -11.344 -19.906 7.43 1 98.62 257 ILE A CA 1
ATOM 2011 C C . ILE A 1 257 ? -11.336 -20.703 8.734 1 98.62 257 ILE A C 1
ATOM 2013 O O . ILE A 1 257 ? -11.289 -20.109 9.82 1 98.62 257 ILE A O 1
ATOM 2017 N N . THR A 1 258 ? -11.406 -22.016 8.641 1 98.38 258 THR A N 1
ATOM 2018 C CA . THR A 1 258 ? -11.367 -22.906 9.789 1 98.38 258 THR A CA 1
ATOM 2019 C C . THR A 1 258 ? -10.453 -24.109 9.5 1 98.38 258 THR A C 1
ATOM 2021 O O . THR A 1 258 ? -10.438 -24.625 8.391 1 98.38 258 THR A O 1
ATOM 2024 N N . PRO A 1 259 ? -9.766 -24.531 10.461 1 97.5 259 PRO A N 1
ATOM 2025 C CA . PRO A 1 259 ? -9.523 -23.875 11.742 1 97.5 259 PRO A CA 1
ATOM 2026 C C . PRO A 1 259 ? -9.031 -22.438 11.594 1 97.5 259 PRO A C 1
ATOM 2028 O O . PRO A 1 259 ? -8.312 -22.125 10.641 1 97.5 259 PRO A O 1
ATOM 2031 N N . ALA A 1 260 ? -9.367 -21.688 12.562 1 97.94 260 ALA A N 1
ATOM 2032 C CA . ALA A 1 260 ? -9.117 -20.25 12.484 1 97.94 260 ALA A CA 1
ATOM 2033 C C . ALA A 1 260 ? -7.621 -19.953 12.492 1 97.94 260 ALA A C 1
ATOM 2035 O O . ALA A 1 260 ? -6.859 -20.594 13.227 1 97.94 260 ALA A O 1
ATOM 2036 N N . MET A 1 261 ? -7.254 -19.062 11.648 1 97.25 261 MET A N 1
ATOM 2037 C CA . MET A 1 261 ? -5.898 -18.516 11.641 1 97.25 261 MET A CA 1
ATOM 2038 C C . MET A 1 261 ? -5.902 -17.031 11.977 1 97.25 261 MET A C 1
ATOM 2040 O O . MET A 1 261 ? -6.605 -16.25 11.328 1 97.25 261 MET A O 1
ATOM 2044 N N . LYS A 1 262 ? -5.133 -16.719 12.953 1 96.88 262 LYS A N 1
ATOM 2045 C CA . LYS A 1 262 ? -5.039 -15.328 13.414 1 96.88 262 LYS A CA 1
ATOM 2046 C C . LYS A 1 262 ? -3.615 -14.805 13.281 1 96.88 262 LYS A C 1
ATOM 2048 O O . LYS A 1 262 ? -2.654 -15.578 13.328 1 96.88 262 LYS A O 1
ATOM 2053 N N . GLU A 1 263 ? -3.555 -13.531 13.047 1 96.31 263 GLU A N 1
ATOM 2054 C CA . GLU A 1 263 ? -2.256 -12.883 12.914 1 96.31 263 GLU A CA 1
ATOM 2055 C C . GLU A 1 263 ? -2.068 -11.805 13.977 1 96.31 263 GLU A C 1
ATOM 2057 O O . GLU A 1 263 ? -2.934 -10.945 14.156 1 96.31 263 GLU A O 1
ATOM 2062 N N . PRO A 1 264 ? -0.979 -11.875 14.68 1 96.75 264 PRO A N 1
ATOM 2063 C CA . PRO A 1 264 ? -0.684 -10.789 15.609 1 96.75 264 PRO A CA 1
ATOM 2064 C C . PRO A 1 264 ? -0.285 -9.492 14.906 1 96.75 264 PRO A C 1
ATOM 2066 O O . PRO A 1 264 ? 0.135 -9.523 13.742 1 96.75 264 PRO A O 1
ATOM 2069 N N . ILE A 1 265 ? -0.437 -8.43 15.539 1 97.44 265 ILE A N 1
ATOM 2070 C CA . ILE A 1 265 ? 0.037 -7.113 15.133 1 97.44 265 ILE A CA 1
ATOM 2071 C C . ILE A 1 265 ? 1.063 -6.602 16.141 1 97.44 265 ILE A C 1
ATOM 2073 O O . ILE A 1 265 ? 0.798 -6.57 17.344 1 97.44 265 ILE A O 1
ATOM 2077 N N . THR A 1 266 ? 2.258 -6.234 15.656 1 98 266 THR A N 1
ATOM 2078 C CA . THR A 1 266 ? 3.369 -5.871 16.531 1 98 266 THR A CA 1
ATOM 2079 C C . THR A 1 266 ? 3.982 -4.543 16.094 1 98 266 THR A C 1
ATOM 2081 O O . THR A 1 266 ? 4.324 -4.363 14.922 1 98 266 THR A O 1
ATOM 2084 N N . VAL A 1 267 ? 4.062 -3.629 17.031 1 98.31 267 VAL A N 1
ATOM 2085 C CA . VAL A 1 267 ? 4.789 -2.387 16.781 1 98.31 267 VAL A CA 1
ATOM 2086 C C . VAL A 1 267 ? 6.273 -2.594 17.078 1 98.31 267 VAL A C 1
ATOM 2088 O O . VAL A 1 267 ? 6.641 -3.078 18.156 1 98.31 267 VAL A O 1
ATOM 2091 N N . ILE A 1 268 ? 7.133 -2.219 16.109 1 98 268 ILE A N 1
ATOM 2092 C CA . ILE A 1 268 ? 8.562 -2.406 16.328 1 98 268 ILE A CA 1
ATOM 2093 C C . ILE A 1 268 ? 9.297 -1.085 16.094 1 98 268 ILE A C 1
ATOM 2095 O O . ILE A 1 268 ? 8.812 -0.217 15.367 1 98 268 ILE A O 1
ATOM 2099 N N . TRP A 1 269 ? 10.422 -0.912 16.672 1 95.88 269 TRP A N 1
ATOM 2100 C CA . TRP A 1 269 ? 11.336 0.211 16.484 1 95.88 269 TRP A CA 1
ATOM 2101 C C . TRP A 1 269 ? 12.773 -0.202 16.75 1 95.88 269 TRP A C 1
ATOM 2103 O O . TRP A 1 269 ? 13.031 -1.286 17.281 1 95.88 269 TRP A O 1
ATOM 2113 N N . LYS A 1 270 ? 13.711 0.574 16.266 1 90.56 270 LYS A N 1
ATOM 2114 C CA . LYS A 1 270 ? 15.117 0.232 16.422 1 90.56 270 LYS A CA 1
ATOM 2115 C C . LYS A 1 270 ? 15.562 0.365 17.875 1 90.56 270 LYS A C 1
ATOM 2117 O O . LYS A 1 270 ? 15.156 1.3 18.562 1 90.56 270 LYS A O 1
ATOM 2122 N N . ASN A 1 271 ? 16.406 -0.543 18.125 1 84.06 271 ASN A N 1
ATOM 2123 C CA . ASN A 1 271 ? 16.984 -0.496 19.469 1 84.06 271 ASN A CA 1
ATOM 2124 C C . ASN A 1 271 ? 17.922 0.694 19.625 1 84.06 271 ASN A C 1
ATOM 2126 O O . ASN A 1 271 ? 18.594 1.1 18.672 1 84.06 271 ASN A O 1
ATOM 2130 N N . GLU A 1 272 ? 18.031 1.167 20.812 1 69 272 GLU A N 1
ATOM 2131 C CA . GLU A 1 272 ? 19.062 2.109 21.25 1 69 272 GLU A CA 1
ATOM 2132 C C . GLU A 1 272 ? 19.047 3.381 20.406 1 69 272 GLU A C 1
ATOM 2134 O O . GLU A 1 272 ? 20.094 3.926 20.062 1 69 272 GLU A O 1
ATOM 2139 N N . THR A 1 273 ? 18.031 3.645 19.781 1 66.12 273 THR A N 1
ATOM 2140 C CA . THR A 1 273 ? 17.969 4.906 19.047 1 66.12 273 THR A CA 1
ATOM 2141 C C . THR A 1 273 ? 17.312 5.992 19.906 1 66.12 273 THR A C 1
ATOM 2143 O O . THR A 1 273 ? 16.469 5.695 20.766 1 66.12 273 THR A O 1
ATOM 2146 N N . ASN A 1 274 ? 17.938 7.129 19.844 1 73.25 274 ASN A N 1
ATOM 2147 C CA . ASN A 1 274 ? 17.281 8.289 20.438 1 73.25 274 ASN A CA 1
ATOM 2148 C C . ASN A 1 274 ? 15.984 8.648 19.703 1 73.25 274 ASN A C 1
ATOM 2150 O O . ASN A 1 274 ? 16 8.883 18.5 1 73.25 274 ASN A O 1
ATOM 2154 N N . MET A 1 275 ? 14.977 8.531 20.469 1 81.81 275 MET A N 1
ATOM 2155 C CA . MET A 1 275 ? 13.664 8.828 19.906 1 81.81 275 MET A CA 1
ATOM 2156 C C . MET A 1 275 ? 13.336 10.312 20.047 1 81.81 275 MET A C 1
ATOM 2158 O O . MET A 1 275 ? 13.758 10.953 21.016 1 81.81 275 MET A O 1
ATOM 2162 N N . SER A 1 276 ? 12.68 10.852 18.984 1 81.94 276 SER A N 1
ATOM 2163 C CA . SER A 1 276 ? 12.117 12.195 19.125 1 81.94 276 SER A CA 1
ATOM 2164 C C . SER A 1 276 ? 11.094 12.242 20.266 1 81.94 276 SER A C 1
ATOM 2166 O O . SER A 1 276 ? 10.547 11.211 20.656 1 81.94 276 SER A O 1
ATOM 2168 N N . PRO A 1 277 ? 10.828 13.406 20.812 1 84.69 277 PRO A N 1
ATOM 2169 C CA . PRO A 1 277 ? 9.828 13.531 21.875 1 84.69 277 PRO A CA 1
ATOM 2170 C C . PRO A 1 277 ? 8.461 13 21.484 1 84.69 277 PRO A C 1
ATOM 2172 O O . PRO A 1 277 ? 7.789 12.344 22.281 1 84.69 277 PRO A O 1
ATOM 2175 N N . VAL A 1 278 ? 8.039 13.227 20.266 1 92.06 278 VAL A N 1
ATOM 2176 C CA . VAL A 1 278 ? 6.723 12.766 19.844 1 92.06 278 VAL A CA 1
ATOM 2177 C C . VAL A 1 278 ? 6.723 11.242 19.719 1 92.06 278 VAL A C 1
ATOM 2179 O O . VAL A 1 278 ? 5.719 10.594 20 1 92.06 278 VAL A O 1
ATOM 2182 N N . ALA A 1 279 ? 7.824 10.672 19.234 1 93.88 279 ALA A N 1
ATOM 2183 C CA . ALA A 1 279 ? 7.941 9.219 19.172 1 93.88 279 ALA A CA 1
ATOM 2184 C C . ALA A 1 279 ? 7.883 8.586 20.562 1 93.88 279 ALA A C 1
ATOM 2186 O O . ALA A 1 279 ? 7.234 7.559 20.75 1 93.88 279 ALA A O 1
ATOM 2187 N N . GLU A 1 280 ? 8.562 9.219 21.469 1 91.31 280 GLU A N 1
ATOM 2188 C CA . GLU A 1 280 ? 8.531 8.742 22.844 1 91.31 280 GLU A CA 1
ATOM 2189 C C . GLU A 1 280 ? 7.125 8.836 23.422 1 91.31 280 GLU A C 1
ATOM 2191 O O . GLU A 1 280 ? 6.68 7.922 24.125 1 91.31 280 GLU A O 1
ATOM 2196 N N . LEU A 1 281 ? 6.539 9.977 23.172 1 92.88 281 LEU A N 1
ATOM 2197 C CA . LEU A 1 281 ? 5.168 10.156 23.625 1 92.88 281 LEU A CA 1
ATOM 2198 C C . LEU A 1 281 ? 4.258 9.07 23.062 1 92.88 281 LEU A C 1
ATOM 2200 O O . LEU A 1 281 ? 3.449 8.492 23.797 1 92.88 281 LEU A O 1
ATOM 2204 N N . PHE A 1 282 ? 4.371 8.766 21.812 1 97.12 282 PHE A N 1
ATOM 2205 C CA . PHE A 1 282 ? 3.584 7.719 21.172 1 97.12 282 PHE A CA 1
ATOM 2206 C C . PHE A 1 282 ? 3.809 6.379 21.875 1 97.12 282 PHE A C 1
ATOM 2208 O O . PHE A 1 282 ? 2.85 5.668 22.188 1 97.12 282 PHE A O 1
ATOM 2215 N N . LEU A 1 283 ? 5.031 6.082 22.031 1 95.81 283 LEU A N 1
ATOM 2216 C CA . LEU A 1 283 ? 5.383 4.805 22.625 1 95.81 283 LEU A CA 1
ATOM 2217 C C . LEU A 1 283 ? 4.801 4.688 24.031 1 95.81 283 LEU A C 1
ATOM 2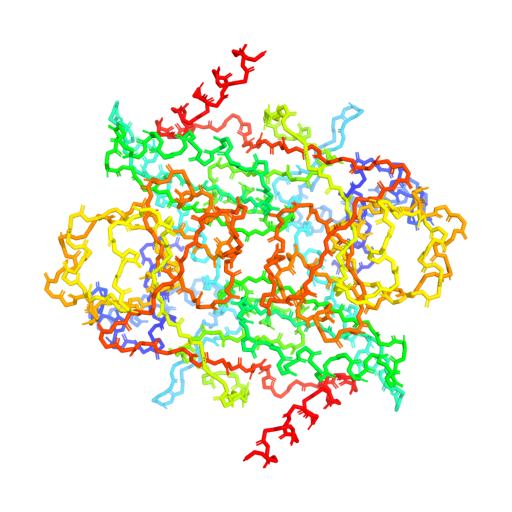219 O O . LEU A 1 283 ? 4.25 3.646 24.406 1 95.81 283 LEU A O 1
ATOM 2223 N N . ASN A 1 284 ? 4.965 5.703 24.812 1 94.19 284 ASN A N 1
ATOM 2224 C CA . ASN A 1 284 ? 4.43 5.711 26.172 1 94.19 284 ASN A CA 1
ATOM 2225 C C . ASN A 1 284 ? 2.918 5.516 26.172 1 94.19 284 ASN A C 1
ATOM 2227 O O . ASN A 1 284 ? 2.395 4.734 26.969 1 94.19 284 ASN A O 1
ATOM 2231 N N . ARG A 1 285 ? 2.246 6.191 25.297 1 96.19 285 ARG A N 1
ATOM 2232 C CA . ARG A 1 285 ? 0.792 6.082 25.25 1 96.19 285 ARG A CA 1
ATOM 2233 C C . ARG A 1 285 ? 0.366 4.707 24.734 1 96.19 285 ARG A C 1
ATOM 2235 O O . ARG A 1 285 ? -0.653 4.168 25.172 1 96.19 285 ARG A O 1
ATOM 2242 N N . LEU A 1 286 ? 1.088 4.223 23.812 1 97.62 286 LEU A N 1
ATOM 2243 C CA . LEU A 1 286 ? 0.817 2.877 23.328 1 97.62 286 LEU A CA 1
ATOM 2244 C C . LEU A 1 286 ? 0.938 1.851 24.453 1 97.62 286 LEU A C 1
ATOM 2246 O O . LEU A 1 286 ? 0.056 1.007 24.625 1 97.62 286 LEU A O 1
ATOM 2250 N N . GLN A 1 287 ? 2.014 1.929 25.188 1 95.69 287 GLN A N 1
ATOM 2251 C CA . GLN A 1 287 ? 2.244 1.014 26.297 1 95.69 287 GLN A CA 1
ATOM 2252 C C . GLN A 1 287 ? 1.135 1.122 27.344 1 95.69 287 GLN A C 1
ATOM 2254 O O . GLN A 1 287 ? 0.657 0.108 27.859 1 95.69 287 GLN A O 1
ATOM 2259 N N . ALA A 1 288 ? 0.736 2.322 27.609 1 93.12 288 ALA A N 1
ATOM 2260 C CA . ALA A 1 288 ? -0.32 2.561 28.594 1 93.12 288 ALA A CA 1
ATOM 2261 C C . ALA A 1 288 ? -1.646 1.967 28.125 1 93.12 288 ALA A C 1
ATOM 2263 O O . ALA A 1 288 ? -2.438 1.482 28.938 1 93.12 288 ALA A O 1
ATOM 2264 N N . SER A 1 289 ? -1.892 2.062 26.828 1 94.25 289 SER A N 1
ATOM 2265 C CA . SER A 1 289 ? -3.158 1.604 26.266 1 94.25 289 SER A CA 1
ATOM 2266 C C . SER A 1 289 ? -3.291 0.088 26.375 1 94.25 289 SER A C 1
ATOM 2268 O O . SER A 1 289 ? -4.402 -0.444 26.359 1 94.25 289 SER A O 1
ATOM 2270 N N . ILE A 1 290 ? -2.219 -0.645 26.438 1 93.56 290 ILE A N 1
ATOM 2271 C CA . ILE A 1 290 ? -2.225 -2.104 26.484 1 93.56 290 ILE A CA 1
ATOM 2272 C C . ILE A 1 290 ? -2.25 -2.576 27.938 1 93.56 290 ILE A C 1
ATOM 2274 O O . ILE A 1 290 ? -2.805 -3.635 28.25 1 93.56 290 ILE A O 1
ATOM 2278 N N . SER A 1 291 ? -1.469 -1.957 28.844 1 82.94 291 SER A N 1
ATOM 2279 C CA . SER A 1 291 ? -1.432 -2.318 30.25 1 82.94 291 SER A CA 1
ATOM 2280 C C . SER A 1 291 ? -2.811 -2.193 30.891 1 82.94 291 SER A C 1
ATOM 2282 O O . SER A 1 291 ? -3.141 -2.939 31.812 1 82.94 291 SER A O 1
ATOM 2284 N N . ASP A 1 292 ? -3.609 -1.334 30.484 1 63.12 292 ASP A N 1
ATOM 2285 C CA . ASP A 1 292 ? -4.945 -1.144 31.047 1 63.12 292 ASP A CA 1
ATOM 2286 C C . ASP A 1 292 ? -5.883 -2.273 30.625 1 63.12 292 ASP A C 1
ATOM 2288 O O . ASP A 1 292 ? -6.961 -2.441 31.188 1 63.12 292 ASP A O 1
ATOM 2292 N N . GLU A 1 293 ? -5.457 -3.061 29.781 1 58.16 293 GLU A N 1
ATOM 2293 C CA . GLU A 1 293 ? -6.324 -4.172 29.391 1 58.16 293 GLU A CA 1
ATOM 2294 C C . GLU A 1 293 ? -5.945 -5.445 30.141 1 58.16 293 GLU A C 1
ATOM 2296 O O . GLU A 1 293 ? -4.766 -5.699 30.391 1 58.16 293 GLU A O 1
ATOM 2301 N N . MET B 1 1 ? 31.141 -11.047 -6.816 1 60.22 1 MET B N 1
ATOM 2302 C CA . MET B 1 1 ? 29.859 -11.414 -6.223 1 60.22 1 MET B CA 1
ATOM 2303 C C . MET B 1 1 ? 29 -12.18 -7.223 1 60.22 1 MET B C 1
ATOM 2305 O O . MET B 1 1 ? 28.766 -11.711 -8.336 1 60.22 1 MET B O 1
ATOM 2309 N N . GLU B 1 2 ? 28.812 -13.406 -6.949 1 69.88 2 GLU B N 1
ATOM 2310 C CA . GLU B 1 2 ? 28.078 -14.336 -7.812 1 69.88 2 GLU B CA 1
ATOM 2311 C C . GLU B 1 2 ? 26.641 -14.508 -7.348 1 69.88 2 GLU B C 1
ATOM 2313 O O . GLU B 1 2 ? 26.359 -14.414 -6.152 1 69.88 2 GLU B O 1
ATOM 2318 N N . LEU B 1 3 ? 25.719 -14.719 -8.305 1 75.25 3 LEU B N 1
ATOM 2319 C CA . LEU B 1 3 ? 24.297 -14.891 -8.008 1 75.25 3 LEU B CA 1
ATOM 2320 C C . LEU B 1 3 ? 24.078 -16.016 -7.004 1 75.25 3 LEU B C 1
ATOM 2322 O O . LEU B 1 3 ? 23.234 -15.906 -6.117 1 75.25 3 LEU B O 1
ATOM 2326 N N . ARG B 1 4 ? 24.844 -17.109 -7.184 1 76.75 4 ARG B N 1
ATOM 2327 C CA . ARG B 1 4 ? 24.719 -18.234 -6.273 1 76.75 4 ARG B CA 1
ATOM 2328 C C . ARG B 1 4 ? 25.047 -17.828 -4.84 1 76.75 4 ARG B C 1
ATOM 2330 O O . ARG B 1 4 ? 24.359 -18.234 -3.902 1 76.75 4 ARG B O 1
ATOM 2337 N N . VAL B 1 5 ? 26.016 -17.031 -4.754 1 82.31 5 VAL B N 1
ATOM 2338 C CA . VAL B 1 5 ? 26.438 -16.609 -3.43 1 82.31 5 VAL B CA 1
ATOM 2339 C C . VAL B 1 5 ? 25.406 -15.641 -2.84 1 82.31 5 VAL B C 1
ATOM 2341 O O . VAL B 1 5 ? 25.141 -15.672 -1.636 1 82.31 5 VAL B O 1
ATOM 2344 N N . LEU B 1 6 ? 24.797 -14.773 -3.672 1 83 6 LEU B N 1
ATOM 2345 C CA . LEU B 1 6 ? 23.734 -13.906 -3.207 1 83 6 LEU B CA 1
ATOM 2346 C C . LEU B 1 6 ? 22.547 -14.719 -2.705 1 83 6 LEU B C 1
ATOM 2348 O O . LEU B 1 6 ? 21.906 -14.352 -1.717 1 83 6 LEU B O 1
ATOM 2352 N N . ASN B 1 7 ? 22.266 -15.789 -3.338 1 84.62 7 ASN B N 1
ATOM 2353 C CA . ASN B 1 7 ? 21.219 -16.688 -2.881 1 84.62 7 ASN B CA 1
ATOM 2354 C C . ASN B 1 7 ? 21.547 -17.297 -1.521 1 84.62 7 ASN B C 1
ATOM 2356 O O . ASN B 1 7 ? 20.672 -17.422 -0.666 1 84.62 7 ASN B O 1
ATOM 2360 N N . TYR B 1 8 ? 22.812 -17.688 -1.386 1 86.62 8 TYR B N 1
ATOM 2361 C CA . TYR B 1 8 ? 23.281 -18.219 -0.106 1 86.62 8 TYR B CA 1
ATOM 2362 C C . TYR B 1 8 ? 23.094 -17.188 1.005 1 86.62 8 TYR B C 1
ATOM 2364 O O . TYR B 1 8 ? 22.594 -17.531 2.086 1 86.62 8 TYR B O 1
ATOM 2372 N N . PHE B 1 9 ? 23.469 -16 0.662 1 90.81 9 PHE B N 1
ATOM 2373 C CA . PHE B 1 9 ? 23.375 -14.898 1.619 1 90.81 9 PHE B CA 1
ATOM 2374 C C . PHE B 1 9 ? 21.922 -14.641 2 1 90.81 9 PHE B C 1
ATOM 2376 O O . PHE B 1 9 ? 21.594 -14.539 3.186 1 90.81 9 PHE B O 1
ATOM 2383 N N . VAL B 1 10 ? 21.078 -14.539 1.012 1 87.5 10 VAL B N 1
ATOM 2384 C CA . VAL B 1 10 ? 19.672 -14.25 1.251 1 87.5 10 VAL B CA 1
ATOM 2385 C C . VAL B 1 10 ? 19.047 -15.352 2.102 1 87.5 10 VAL B C 1
ATOM 2387 O O . VAL B 1 10 ? 18.312 -15.078 3.055 1 87.5 10 VAL B O 1
ATOM 2390 N N . ALA B 1 11 ? 19.312 -16.609 1.826 1 86.75 11 ALA B N 1
ATOM 2391 C CA . ALA B 1 11 ? 18.797 -17.734 2.594 1 86.75 11 ALA B CA 1
ATOM 2392 C C . ALA B 1 11 ? 19.281 -17.688 4.043 1 86.75 11 ALA B C 1
ATOM 2394 O O . ALA B 1 11 ? 18.516 -17.938 4.969 1 86.75 11 ALA B O 1
ATOM 2395 N N . THR B 1 12 ? 20.5 -17.359 4.152 1 89.62 12 THR B N 1
ATOM 2396 C CA . THR B 1 12 ? 21.078 -17.281 5.488 1 89.62 12 THR B CA 1
ATOM 2397 C C . THR B 1 12 ? 20.453 -16.125 6.273 1 89.62 12 THR B C 1
ATOM 2399 O O . THR B 1 12 ? 20.172 -16.266 7.465 1 89.62 12 THR B O 1
ATOM 2402 N N . ALA B 1 13 ? 20.281 -15.055 5.578 1 87.19 13 ALA B N 1
ATOM 2403 C CA . ALA B 1 13 ? 19.688 -13.867 6.195 1 87.19 13 ALA B CA 1
ATOM 2404 C C . ALA B 1 13 ? 18.25 -14.125 6.613 1 87.19 13 ALA B C 1
ATOM 2406 O O . ALA B 1 13 ? 17.781 -13.578 7.613 1 87.19 13 ALA B O 1
ATOM 2407 N N . GLN B 1 14 ? 17.641 -14.867 5.855 1 81.75 14 GLN B N 1
ATOM 2408 C CA . GLN B 1 14 ? 16.25 -15.195 6.129 1 81.75 14 GLN B CA 1
ATOM 2409 C C . GLN B 1 14 ? 16.125 -16.172 7.293 1 81.75 14 GLN B C 1
ATOM 2411 O O . GLN B 1 14 ? 15.25 -16.031 8.148 1 81.75 14 GLN B O 1
ATOM 2416 N N . GLU B 1 15 ? 17.031 -17.156 7.336 1 82 15 GLU B N 1
ATOM 2417 C CA . GLU B 1 15 ? 16.969 -18.219 8.344 1 82 15 GLU B CA 1
ATOM 2418 C C . GLU B 1 15 ? 17.625 -17.766 9.648 1 82 15 GLU B C 1
ATOM 2420 O O . GLU B 1 15 ? 17.328 -18.297 10.719 1 82 15 GLU B O 1
ATOM 2425 N N . LEU B 1 16 ? 18.516 -16.828 9.539 1 84.38 16 LEU B N 1
ATOM 2426 C CA . LEU B 1 16 ? 19.359 -16.344 10.633 1 84.38 16 LEU B CA 1
ATOM 2427 C C . LEU B 1 16 ? 20.016 -17.5 11.367 1 84.38 16 LEU B C 1
ATOM 2429 O O . LEU B 1 16 ? 20.172 -17.453 12.594 1 84.38 16 LEU B O 1
ATOM 2433 N N . ASN B 1 17 ? 20.156 -18.484 10.75 1 87.06 17 ASN B N 1
ATOM 2434 C CA . ASN B 1 17 ? 20.828 -19.703 11.188 1 87.06 17 ASN B CA 1
ATOM 2435 C C . ASN B 1 17 ? 21.594 -20.359 10.047 1 87.06 17 ASN B C 1
ATOM 2437 O O . ASN B 1 17 ? 21 -20.797 9.062 1 87.06 17 ASN B O 1
ATOM 2441 N N . MET B 1 18 ? 22.906 -20.5 10.227 1 89.94 18 MET B N 1
ATOM 2442 C CA . MET B 1 18 ? 23.781 -20.984 9.156 1 89.94 18 MET B CA 1
ATOM 2443 C C . MET B 1 18 ? 23.469 -22.422 8.805 1 89.94 18 MET B C 1
ATOM 2445 O O . MET B 1 18 ? 23.422 -22.781 7.625 1 89.94 18 MET B O 1
ATOM 2449 N N . THR B 1 19 ? 23.156 -23.188 9.82 1 89.25 19 THR B N 1
ATOM 2450 C CA . THR B 1 19 ? 22.891 -24.609 9.602 1 89.25 19 THR B CA 1
ATOM 2451 C C . THR B 1 19 ? 21.562 -24.797 8.875 1 89.25 19 THR B C 1
ATOM 2453 O O . THR B 1 19 ? 21.484 -25.562 7.918 1 89.25 19 THR B O 1
ATOM 2456 N N . ARG B 1 20 ? 20.578 -24.125 9.305 1 88.75 20 ARG B N 1
ATOM 2457 C CA . ARG B 1 20 ? 19.266 -24.219 8.68 1 88.75 20 ARG B CA 1
ATOM 2458 C C . ARG B 1 20 ? 19.312 -23.719 7.242 1 88.75 20 ARG B C 1
ATOM 2460 O O . ARG B 1 20 ? 18.672 -24.297 6.359 1 88.75 20 ARG B O 1
ATOM 2467 N N . ALA B 1 21 ? 19.984 -22.641 7.102 1 90.38 21 ALA B N 1
ATOM 2468 C CA . ALA B 1 21 ? 20.141 -22.125 5.746 1 90.38 21 ALA B CA 1
ATOM 2469 C C . ALA B 1 21 ? 20.828 -23.125 4.84 1 90.38 21 ALA B C 1
ATOM 2471 O O . ALA B 1 21 ? 20.406 -23.344 3.703 1 90.38 21 ALA B O 1
ATOM 2472 N N . ALA B 1 22 ? 21.844 -23.766 5.293 1 88.81 22 ALA B N 1
ATOM 2473 C CA . ALA B 1 22 ? 22.578 -24.75 4.516 1 88.81 22 ALA B CA 1
ATOM 2474 C C . ALA B 1 22 ? 21.688 -25.922 4.125 1 88.81 22 ALA B C 1
ATOM 2476 O O . ALA B 1 22 ? 21.719 -26.391 2.986 1 88.81 22 ALA B O 1
ATOM 2477 N N . GLN B 1 23 ? 20.875 -26.328 5.051 1 85.56 23 GLN B N 1
ATOM 2478 C CA . GLN B 1 23 ? 19.938 -27.406 4.793 1 85.56 23 GLN B CA 1
ATOM 2479 C C . GLN B 1 23 ? 18.938 -27.031 3.699 1 85.56 23 GLN B C 1
ATOM 2481 O O . GLN B 1 23 ? 18.688 -27.812 2.783 1 85.56 23 GLN B O 1
ATOM 2486 N N . LYS B 1 24 ? 18.5 -25.844 3.816 1 83.31 24 LYS B N 1
ATOM 2487 C CA . LYS B 1 24 ? 17.531 -25.344 2.844 1 83.31 24 LYS B CA 1
ATOM 2488 C C . LYS B 1 24 ? 18.141 -25.25 1.451 1 83.31 24 LYS B C 1
ATOM 2490 O O . LYS B 1 24 ? 17.469 -25.516 0.45 1 83.31 24 LYS B O 1
ATOM 2495 N N . LEU B 1 25 ? 19.344 -24.891 1.433 1 83.25 25 LEU B N 1
ATOM 2496 C CA . LEU B 1 25 ? 20.062 -24.656 0.18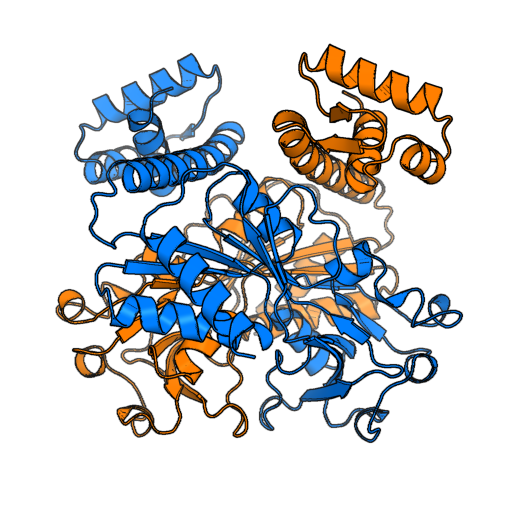2 1 83.25 25 LEU B CA 1
ATOM 2497 C C . LEU B 1 25 ? 20.703 -25.953 -0.321 1 83.25 25 LEU B C 1
ATOM 2499 O O . LEU B 1 25 ? 21.266 -25.984 -1.42 1 83.25 25 LEU B O 1
ATOM 2503 N N . LEU B 1 26 ? 20.625 -26.984 0.446 1 85.06 26 LEU B N 1
ATOM 2504 C CA . LEU B 1 26 ? 21.172 -28.297 0.115 1 85.06 26 LEU B CA 1
ATOM 2505 C C . LEU B 1 26 ? 22.672 -28.219 -0.095 1 85.06 26 LEU B C 1
ATOM 2507 O O . LEU B 1 26 ? 23.203 -28.719 -1.091 1 85.06 26 LEU B O 1
ATOM 2511 N N . VAL B 1 27 ? 23.344 -27.484 0.764 1 84.25 27 VAL B N 1
ATOM 2512 C CA . VAL B 1 27 ? 24.797 -27.406 0.81 1 84.25 27 VAL B CA 1
ATOM 2513 C C . VAL B 1 27 ? 25.297 -27.688 2.227 1 84.25 27 VAL B C 1
ATOM 2515 O O . VAL B 1 27 ? 24.5 -27.75 3.166 1 84.25 27 VAL B O 1
ATOM 2518 N N . SER B 1 28 ? 26.594 -28.047 2.385 1 87.5 28 SER B N 1
ATOM 2519 C CA . SER B 1 28 ? 27.156 -28.25 3.723 1 87.5 28 SER B CA 1
ATOM 2520 C C . SER B 1 28 ? 27.312 -26.906 4.453 1 87.5 28 SER B C 1
ATOM 2522 O O . SER B 1 28 ? 27.578 -25.891 3.826 1 87.5 28 SER B O 1
ATOM 2524 N N . GLN B 1 29 ? 27.031 -27.047 5.746 1 90.62 29 GLN B N 1
ATOM 2525 C CA . GLN B 1 29 ? 27.141 -25.844 6.562 1 90.62 29 GLN B CA 1
ATOM 2526 C C . GLN B 1 29 ? 28.547 -25.234 6.457 1 90.62 29 GLN B C 1
ATOM 2528 O O . GLN B 1 29 ? 28.688 -24.031 6.293 1 90.62 29 GLN B O 1
ATOM 2533 N N . PRO B 1 30 ? 29.703 -26 6.488 1 90.88 30 PRO B N 1
ATOM 2534 C CA . PRO B 1 30 ? 31.016 -25.391 6.32 1 90.88 30 PRO B CA 1
ATOM 2535 C C . PRO B 1 30 ? 31.188 -24.703 4.961 1 90.88 30 PRO B C 1
ATOM 2537 O O . PRO B 1 30 ? 31.812 -23.641 4.871 1 90.88 30 PRO B O 1
ATOM 2540 N N . ALA B 1 31 ? 30.625 -25.328 3.953 1 86.31 31 ALA B N 1
ATOM 2541 C CA . ALA B 1 31 ? 30.688 -24.75 2.615 1 86.31 31 ALA B CA 1
ATOM 2542 C C . ALA B 1 31 ? 29.953 -23.422 2.559 1 86.31 31 ALA B C 1
ATOM 2544 O O . ALA B 1 31 ? 30.453 -22.438 2.004 1 86.31 31 ALA B O 1
ATOM 2545 N N . LEU B 1 32 ? 28.703 -23.422 3.078 1 92.31 32 LEU B N 1
ATOM 2546 C CA . LEU B 1 32 ? 27.922 -22.188 3.125 1 92.31 32 LEU B CA 1
ATOM 2547 C C . LEU B 1 32 ? 28.656 -21.109 3.922 1 92.31 32 LEU B C 1
ATOM 2549 O O . LEU B 1 32 ? 28.703 -19.953 3.502 1 92.31 32 LEU B O 1
ATOM 2553 N N . SER B 1 33 ? 29.219 -21.484 5.066 1 92.06 33 SER B N 1
ATOM 2554 C CA . SER B 1 33 ? 29.938 -20.547 5.922 1 92.06 33 SER B CA 1
ATOM 2555 C C . SER B 1 33 ? 31.125 -19.938 5.191 1 92.06 33 SER B C 1
ATOM 2557 O O . SER B 1 33 ? 31.375 -18.719 5.281 1 92.06 33 SER B O 1
ATOM 2559 N N . ARG B 1 34 ? 31.828 -20.719 4.469 1 90.06 34 ARG B N 1
ATOM 2560 C CA . ARG B 1 34 ? 32.969 -20.266 3.701 1 90.06 34 ARG B CA 1
ATOM 2561 C C . ARG B 1 34 ? 32.562 -19.281 2.609 1 90.06 34 ARG B C 1
ATOM 2563 O O . ARG B 1 34 ? 33.219 -18.266 2.391 1 90.06 34 ARG B O 1
ATOM 2570 N N . GLN B 1 35 ? 31.469 -19.656 1.896 1 88.19 35 GLN B N 1
ATOM 2571 C CA . GLN B 1 35 ? 30.969 -18.797 0.833 1 88.19 35 GLN B CA 1
ATOM 2572 C C . GLN B 1 35 ? 30.562 -17.438 1.377 1 88.19 35 GLN B C 1
ATOM 2574 O O . GLN B 1 35 ? 30.812 -16.406 0.744 1 88.19 35 GLN B O 1
ATOM 2579 N N . ILE B 1 36 ? 29.938 -17.422 2.539 1 91.75 36 ILE B N 1
ATOM 2580 C CA . ILE B 1 36 ? 29.531 -16.172 3.168 1 91.75 36 ILE B CA 1
ATOM 2581 C C . ILE B 1 36 ? 30.766 -15.383 3.594 1 91.75 36 ILE B C 1
ATOM 2583 O O . ILE B 1 36 ? 30.828 -14.164 3.406 1 91.75 36 ILE B O 1
ATOM 2587 N N . ALA B 1 37 ? 31.75 -16.031 4.164 1 90.94 37 ALA B N 1
ATOM 2588 C CA . ALA B 1 37 ? 33 -15.383 4.562 1 90.94 37 ALA B CA 1
ATOM 2589 C C . ALA B 1 37 ? 33.719 -14.789 3.354 1 90.94 37 ALA B C 1
ATOM 2591 O O . ALA B 1 37 ? 34.25 -13.68 3.426 1 90.94 37 ALA B O 1
ATOM 2592 N N . ASP B 1 38 ? 33.719 -15.547 2.305 1 86.12 38 ASP B N 1
ATOM 2593 C CA . ASP B 1 38 ? 34.344 -15.07 1.066 1 86.12 38 ASP B CA 1
ATOM 2594 C C . ASP B 1 38 ? 33.625 -13.828 0.544 1 86.12 38 ASP B C 1
ATOM 2596 O O . ASP B 1 38 ? 34.25 -12.898 0.045 1 86.12 38 ASP B O 1
ATOM 2600 N N . LEU B 1 39 ? 32.312 -13.875 0.573 1 86.25 39 LEU B N 1
ATOM 2601 C CA . LEU B 1 39 ? 31.5 -12.727 0.154 1 86.25 39 LEU B CA 1
ATOM 2602 C C . LEU B 1 39 ? 31.812 -11.5 1.005 1 86.25 39 LEU B C 1
ATOM 2604 O O . LEU B 1 39 ? 31.969 -10.398 0.479 1 86.25 39 LEU B O 1
ATOM 2608 N N . GLU B 1 40 ? 31.906 -11.688 2.342 1 88.75 40 GLU B N 1
ATOM 2609 C CA . GLU B 1 40 ? 32.281 -10.602 3.254 1 88.75 40 GLU B CA 1
ATOM 2610 C C . GLU B 1 40 ? 33.656 -10.055 2.939 1 88.75 40 GLU B C 1
ATOM 2612 O O . GLU B 1 40 ? 33.875 -8.836 2.939 1 88.75 40 GLU B O 1
ATOM 2617 N N . ASP B 1 41 ? 34.562 -10.906 2.625 1 83.25 41 ASP B N 1
ATOM 2618 C CA . ASP B 1 41 ? 35.938 -10.508 2.27 1 83.25 41 ASP B CA 1
ATOM 2619 C C . ASP B 1 41 ? 35.938 -9.719 0.964 1 83.25 41 ASP B C 1
ATOM 2621 O O . ASP B 1 41 ? 36.625 -8.695 0.861 1 83.25 41 ASP B O 1
ATOM 2625 N N . GLU B 1 42 ? 35.219 -10.266 0.048 1 79 42 GLU B N 1
ATOM 2626 C CA . GLU B 1 42 ? 35.125 -9.594 -1.246 1 79 42 GLU B CA 1
ATOM 2627 C C . GLU B 1 42 ? 34.562 -8.18 -1.098 1 79 42 GLU B C 1
ATOM 2629 O O . GLU B 1 42 ? 35.031 -7.25 -1.753 1 79 42 GLU B O 1
ATOM 2634 N N . LEU B 1 43 ? 33.562 -8.078 -0.221 1 76.12 43 LEU B N 1
ATOM 2635 C CA . LEU B 1 43 ? 32.844 -6.809 -0.061 1 76.12 43 LEU B CA 1
ATOM 2636 C C . LEU B 1 43 ? 33.562 -5.922 0.958 1 76.12 43 LEU B C 1
ATOM 2638 O O . LEU B 1 43 ? 33.312 -4.719 1.029 1 76.12 43 LEU B O 1
ATOM 2642 N N . GLY B 1 44 ? 34.438 -6.477 1.732 1 79.81 44 GLY B N 1
ATOM 2643 C CA . GLY B 1 44 ? 35.219 -5.738 2.719 1 79.81 44 GLY B CA 1
ATOM 2644 C C . GLY B 1 44 ? 34.406 -5.359 3.945 1 79.81 44 GLY B C 1
ATOM 2645 O O . GLY B 1 44 ? 34.75 -4.398 4.645 1 79.81 44 GLY B O 1
ATOM 2646 N N . VAL B 1 45 ? 33.25 -5.938 4.098 1 79.56 45 VAL B N 1
ATOM 2647 C CA . VAL B 1 45 ? 32.375 -5.664 5.242 1 79.56 45 VAL B CA 1
ATOM 2648 C C . VAL B 1 45 ? 31.859 -6.977 5.824 1 79.56 45 VAL B C 1
ATOM 2650 O O . VAL B 1 45 ? 31.828 -8 5.137 1 79.56 45 VAL B O 1
ATOM 2653 N N . LYS B 1 46 ? 31.516 -6.93 7.066 1 87.5 46 LYS B N 1
ATOM 2654 C CA . LYS B 1 46 ? 30.812 -8.047 7.68 1 87.5 46 LYS B CA 1
ATOM 2655 C C . LYS B 1 46 ? 29.297 -7.93 7.461 1 87.5 46 LYS B C 1
ATOM 2657 O O . LYS B 1 46 ? 28.734 -6.84 7.57 1 87.5 46 LYS B O 1
ATOM 2662 N N . LEU B 1 47 ? 28.766 -9.031 7.043 1 87.56 47 LEU B N 1
ATOM 2663 C CA . LEU B 1 47 ? 27.344 -9.039 6.723 1 87.56 47 LEU B CA 1
ATOM 2664 C C . LEU B 1 47 ? 26.531 -9.594 7.887 1 87.56 47 LEU B C 1
ATOM 2666 O O . LEU B 1 47 ? 25.344 -9.297 8.008 1 87.56 47 LEU B O 1
ATOM 2670 N N . PHE B 1 48 ? 27.172 -10.438 8.75 1 90.75 48 PHE B N 1
ATOM 2671 C CA . PHE B 1 48 ? 26.5 -11.055 9.883 1 90.75 48 PHE B CA 1
ATOM 2672 C C . PHE B 1 48 ? 27.25 -10.789 11.18 1 90.75 48 PHE B C 1
ATOM 2674 O O . PHE B 1 48 ? 28.484 -10.734 11.188 1 90.75 48 PHE B O 1
ATOM 2681 N N . ASN B 1 49 ? 26.438 -10.43 12.211 1 86.12 49 ASN B N 1
ATOM 2682 C CA . ASN B 1 49 ? 26.969 -10.547 13.57 1 86.12 49 ASN B CA 1
ATOM 2683 C C . ASN B 1 49 ? 26.906 -11.992 14.07 1 86.12 49 ASN B C 1
ATOM 2685 O O . ASN B 1 49 ? 25.828 -12.578 14.156 1 86.12 49 ASN B O 1
ATOM 2689 N N . ARG B 1 50 ? 28.109 -12.461 14.203 1 80.31 50 ARG B N 1
ATOM 2690 C CA . ARG B 1 50 ? 28.188 -13.859 14.617 1 80.31 50 ARG B CA 1
ATOM 2691 C C . ARG B 1 50 ? 28.438 -13.977 16.125 1 80.31 50 ARG B C 1
ATOM 2693 O O . ARG B 1 50 ? 29.531 -13.656 16.594 1 80.31 50 ARG B O 1
ATOM 2700 N N . GLN B 1 51 ? 27.375 -13.898 16.922 1 74.12 51 GLN B N 1
ATOM 2701 C CA . GLN B 1 51 ? 27.5 -14.195 18.344 1 74.12 51 GLN B CA 1
ATOM 2702 C C . GLN B 1 51 ? 27.156 -15.656 18.641 1 74.12 51 GLN B C 1
ATOM 2704 O O . GLN B 1 51 ? 26.484 -16.312 17.828 1 74.12 51 GLN B O 1
ATOM 2709 N N . PRO B 1 52 ? 27.641 -16.188 19.719 1 69.25 52 PRO B N 1
ATOM 2710 C CA . PRO B 1 52 ? 27.281 -17.578 20.031 1 69.25 52 PRO B CA 1
ATOM 2711 C C . PRO B 1 52 ? 25.766 -17.828 20 1 69.25 52 PRO B C 1
ATOM 2713 O O . PRO B 1 52 ? 25.016 -17.156 20.734 1 69.25 52 PRO B O 1
ATOM 2716 N N . ARG B 1 53 ? 25.172 -18.609 19.328 1 65.31 53 ARG B N 1
ATOM 2717 C CA . ARG B 1 53 ? 23.812 -19.125 19.203 1 65.31 53 ARG B CA 1
ATOM 2718 C C . ARG B 1 53 ? 22.891 -18.078 18.578 1 65.31 53 ARG B C 1
ATOM 2720 O O . ARG B 1 53 ? 21.672 -18.203 18.625 1 65.31 53 ARG B O 1
ATOM 2727 N N . HIS B 1 54 ? 23.547 -16.953 18.172 1 79.5 54 HIS B N 1
ATOM 2728 C CA . HIS B 1 54 ? 22.641 -15.953 17.609 1 79.5 54 HIS B CA 1
ATOM 2729 C C . HIS B 1 54 ? 23.25 -15.32 16.359 1 79.5 54 HIS B C 1
ATOM 2731 O O . HIS B 1 54 ? 24.375 -14.797 16.406 1 79.5 54 HIS B O 1
ATOM 2737 N N . LEU B 1 55 ? 22.703 -15.547 15.172 1 85.69 55 LEU B N 1
ATOM 2738 C CA . LEU B 1 55 ? 23.094 -14.945 13.898 1 85.69 55 LEU B CA 1
ATOM 2739 C C . LEU B 1 55 ? 22.141 -13.828 13.516 1 85.69 55 LEU B C 1
ATOM 2741 O O . LEU B 1 55 ? 20.922 -14.016 13.508 1 85.69 55 LEU B O 1
ATOM 2745 N N . SER B 1 56 ? 22.75 -12.594 13.422 1 85.75 56 SER B N 1
ATOM 2746 C CA . SER B 1 56 ? 21.938 -11.453 12.992 1 85.75 56 SER B CA 1
ATOM 2747 C C . SER B 1 56 ? 22.625 -10.656 11.891 1 85.75 56 SER B C 1
ATOM 2749 O O . SER B 1 56 ? 23.844 -10.797 11.695 1 85.75 56 SER B O 1
ATOM 2751 N N . LEU B 1 57 ? 21.875 -9.914 11.141 1 84.38 57 LEU B N 1
ATOM 2752 C CA . LEU B 1 57 ? 22.438 -9.109 10.062 1 84.38 57 LEU B CA 1
ATOM 2753 C C . LEU B 1 57 ? 23.078 -7.844 10.609 1 84.38 57 LEU B C 1
ATOM 2755 O O . LEU B 1 57 ? 22.562 -7.227 11.539 1 84.38 57 LEU B O 1
ATOM 2759 N N . THR B 1 58 ? 24.344 -7.488 10.07 1 76.75 58 THR B N 1
ATOM 2760 C CA . THR B 1 58 ? 24.906 -6.152 10.242 1 76.75 58 THR B CA 1
ATOM 2761 C C . THR B 1 58 ? 24.141 -5.133 9.398 1 76.75 58 THR B C 1
ATOM 2763 O O . THR B 1 58 ? 23.328 -5.504 8.539 1 76.75 58 THR B O 1
ATOM 2766 N N . PRO B 1 59 ? 24.375 -3.873 9.648 1 67.06 59 PRO B N 1
ATOM 2767 C CA . PRO B 1 59 ? 23.781 -2.869 8.758 1 67.06 59 PRO B CA 1
ATOM 2768 C C . PRO B 1 59 ? 24.141 -3.1 7.293 1 67.06 59 PRO B C 1
ATOM 2770 O O . PRO B 1 59 ? 23.266 -2.99 6.422 1 67.06 59 PRO B O 1
ATOM 2773 N N . ALA B 1 60 ? 25.344 -3.41 7.082 1 70.94 60 ALA B N 1
ATOM 2774 C CA . ALA B 1 60 ? 25.766 -3.762 5.73 1 70.94 60 ALA B CA 1
ATOM 2775 C C . ALA B 1 60 ? 25.047 -5.016 5.238 1 70.94 60 ALA B C 1
ATOM 2777 O O . ALA B 1 60 ? 24.688 -5.109 4.066 1 70.94 60 ALA B O 1
ATOM 2778 N N . GLY B 1 61 ? 24.891 -5.945 6.121 1 79.44 61 GLY B N 1
ATOM 2779 C CA . GLY B 1 61 ? 24.141 -7.152 5.797 1 79.44 61 GLY B CA 1
ATOM 2780 C C . GLY B 1 61 ? 22.703 -6.875 5.418 1 79.44 61 GLY B C 1
ATOM 2781 O O . GLY B 1 61 ? 22.188 -7.457 4.461 1 79.44 61 GLY B O 1
ATOM 2782 N N . GLN B 1 62 ? 22.125 -6.023 6.141 1 74 62 GLN B N 1
ATOM 2783 C CA . GLN B 1 62 ? 20.734 -5.652 5.855 1 74 62 GLN B CA 1
ATOM 2784 C C . GLN B 1 62 ? 20.625 -4.969 4.496 1 74 62 GLN B C 1
ATOM 2786 O O . GLN B 1 62 ? 19.703 -5.262 3.723 1 74 62 GLN B O 1
ATOM 2791 N N . TYR B 1 63 ? 21.531 -4.117 4.262 1 65.56 63 TYR B N 1
ATOM 2792 C CA . TYR B 1 63 ? 21.578 -3.451 2.967 1 65.56 63 TYR B CA 1
ATOM 2793 C C . TYR B 1 63 ? 21.734 -4.461 1.836 1 65.56 63 TYR B C 1
ATOM 2795 O O . TYR B 1 63 ? 20.984 -4.434 0.862 1 65.56 63 TYR B O 1
ATOM 2803 N N . LEU B 1 64 ? 22.656 -5.34 1.979 1 74.5 64 LEU B N 1
ATOM 2804 C CA . LEU B 1 64 ? 22.891 -6.34 0.941 1 74.5 64 LEU B CA 1
ATOM 2805 C C . LEU B 1 64 ? 21.672 -7.25 0.788 1 74.5 64 LEU B C 1
ATOM 2807 O O . LEU B 1 64 ? 21.344 -7.68 -0.323 1 74.5 64 LEU B O 1
ATOM 2811 N N . PHE B 1 65 ? 21.062 -7.5 1.938 1 80.88 65 PHE B N 1
ATOM 2812 C CA . PHE B 1 65 ? 19.891 -8.375 1.896 1 80.88 65 PHE B CA 1
ATOM 2813 C C . PHE B 1 65 ? 18.828 -7.793 0.985 1 80.88 65 PHE B C 1
ATOM 2815 O O . PHE B 1 65 ? 18.297 -8.492 0.118 1 80.88 65 PHE B O 1
ATOM 2822 N N . GLU B 1 66 ? 18.609 -6.586 1.112 1 68.25 66 GLU B N 1
ATOM 2823 C CA . GLU B 1 66 ? 17.609 -5.91 0.287 1 68.25 66 GLU B CA 1
ATOM 2824 C C . GLU B 1 66 ? 18.047 -5.859 -1.175 1 68.25 66 GLU B C 1
ATOM 2826 O O . GLU B 1 66 ? 17.266 -6.152 -2.074 1 68.25 66 GLU B O 1
ATOM 2831 N N . GLN B 1 67 ? 19.281 -5.508 -1.38 1 64.94 67 GLN B N 1
ATOM 2832 C CA . GLN B 1 67 ? 19.812 -5.434 -2.734 1 64.94 67 GLN B CA 1
ATOM 2833 C C . GLN B 1 67 ? 19.844 -6.812 -3.389 1 64.94 67 GLN B C 1
ATOM 2835 O O . GLN B 1 67 ? 19.516 -6.953 -4.566 1 64.94 67 GLN B O 1
ATOM 2840 N N . ALA B 1 68 ? 20.219 -7.75 -2.592 1 75.5 68 ALA B N 1
ATOM 2841 C CA . ALA B 1 68 ? 20.344 -9.109 -3.119 1 75.5 68 ALA B CA 1
ATOM 2842 C C . ALA B 1 68 ? 18.984 -9.656 -3.566 1 75.5 68 ALA B C 1
ATOM 2844 O O . ALA B 1 68 ? 18.891 -10.297 -4.613 1 75.5 68 ALA B O 1
ATOM 2845 N N . LYS B 1 69 ? 18.031 -9.359 -2.787 1 75.44 69 LYS B N 1
ATOM 2846 C CA . LYS B 1 69 ? 16.688 -9.789 -3.162 1 75.44 69 LYS B CA 1
ATOM 2847 C C . LYS B 1 69 ? 16.266 -9.164 -4.492 1 75.44 69 LYS B C 1
ATOM 2849 O O . LYS B 1 69 ? 15.695 -9.852 -5.348 1 75.44 69 LYS B O 1
ATOM 2854 N N . GLU B 1 70 ? 16.547 -7.957 -4.652 1 63.91 70 GLU B N 1
ATOM 2855 C CA . GLU B 1 70 ? 16.234 -7.273 -5.902 1 63.91 70 GLU B CA 1
ATOM 2856 C C . GLU B 1 70 ? 17.047 -7.844 -7.066 1 63.91 70 GLU B C 1
ATOM 2858 O O . GLU B 1 70 ? 16.5 -8.07 -8.148 1 63.91 70 GLU B O 1
ATOM 2863 N N . ILE B 1 71 ? 18.25 -8.023 -6.812 1 62.84 71 ILE B N 1
ATOM 2864 C CA . ILE B 1 71 ? 19.141 -8.57 -7.832 1 62.84 71 ILE B CA 1
ATOM 2865 C C . ILE B 1 71 ? 18.656 -9.953 -8.258 1 62.84 71 ILE B C 1
ATOM 2867 O O . ILE B 1 71 ? 18.547 -10.242 -9.453 1 62.84 71 ILE B O 1
ATOM 2871 N N . LEU B 1 72 ? 18.359 -10.758 -7.316 1 72.31 72 LEU B N 1
ATOM 2872 C CA . LEU B 1 72 ? 17.922 -12.117 -7.625 1 72.31 72 LEU B CA 1
ATOM 2873 C C . LEU B 1 72 ? 16.578 -12.109 -8.352 1 72.31 72 LEU B C 1
ATOM 2875 O O . LEU B 1 72 ? 16.375 -12.883 -9.289 1 72.31 72 LEU B O 1
ATOM 2879 N N . ALA B 1 73 ? 15.75 -11.242 -7.957 1 65.81 73 ALA B N 1
ATOM 2880 C CA . ALA B 1 73 ? 14.469 -11.117 -8.641 1 65.81 73 ALA B CA 1
ATOM 2881 C C . ALA B 1 73 ? 14.656 -10.664 -10.086 1 65.81 73 ALA B C 1
ATOM 2883 O O . ALA B 1 73 ? 14.008 -11.188 -10.992 1 65.81 73 ALA B O 1
ATOM 2884 N N . LEU B 1 74 ? 15.508 -9.773 -10.281 1 58.38 74 LEU B N 1
ATOM 2885 C CA . LEU B 1 74 ? 15.805 -9.281 -11.617 1 58.38 74 LEU B CA 1
ATOM 2886 C C . LEU B 1 74 ? 16.422 -10.375 -12.477 1 58.38 74 LEU B C 1
ATOM 2888 O O . LEU B 1 74 ? 16.094 -10.5 -13.656 1 58.38 74 LEU B O 1
ATOM 2892 N N . THR B 1 75 ? 17.328 -11.062 -11.852 1 57.59 75 THR B N 1
ATOM 2893 C CA . THR B 1 75 ? 17.984 -12.148 -12.562 1 57.59 75 THR B CA 1
ATOM 2894 C C . THR B 1 75 ? 16.969 -13.195 -13.008 1 57.59 75 THR B C 1
ATOM 2896 O O . THR B 1 75 ? 16.984 -13.641 -14.156 1 57.59 75 THR B O 1
ATOM 2899 N N . THR B 1 76 ? 16.172 -13.523 -12.102 1 63.44 76 THR B N 1
ATOM 2900 C CA . THR B 1 76 ? 15.141 -14.516 -12.414 1 63.44 76 THR B CA 1
ATOM 2901 C C . THR B 1 76 ? 14.219 -14.008 -13.523 1 63.44 76 THR B C 1
ATOM 2903 O O . THR B 1 76 ? 13.906 -14.742 -14.461 1 63.44 76 THR B O 1
ATOM 2906 N N . LYS B 1 77 ? 13.867 -12.867 -13.461 1 59.88 77 LYS B N 1
ATOM 2907 C CA . LYS B 1 77 ? 13 -12.273 -14.469 1 59.88 77 LYS B CA 1
ATOM 2908 C C . LYS B 1 77 ? 13.695 -12.219 -15.828 1 59.88 77 LYS B C 1
ATOM 2910 O O . LYS B 1 77 ? 13.086 -12.523 -16.859 1 59.88 77 LYS B O 1
ATOM 2915 N N . THR B 1 78 ? 14.859 -11.867 -15.797 1 52.94 78 THR B N 1
ATOM 2916 C CA . THR B 1 78 ? 15.633 -11.773 -17.031 1 52.94 78 THR B CA 1
ATOM 2917 C C . THR B 1 78 ? 15.773 -13.141 -17.703 1 52.94 78 THR B C 1
ATOM 2919 O O . THR B 1 78 ? 15.578 -13.266 -18.906 1 52.94 78 THR B O 1
ATOM 2922 N N . LYS B 1 79 ? 16.203 -14.07 -16.859 1 55.06 79 LYS B N 1
ATOM 2923 C CA . LYS B 1 79 ? 16.312 -15.43 -17.375 1 55.06 79 LYS B CA 1
ATOM 2924 C C . LYS B 1 79 ? 15 -15.883 -18.016 1 55.06 79 LYS B C 1
ATOM 2926 O O . LYS B 1 79 ? 14.992 -16.406 -19.125 1 55.06 79 LYS B O 1
ATOM 2931 N N . SER B 1 80 ? 13.977 -15.641 -17.312 1 57.78 80 SER B N 1
ATOM 2932 C CA . SER B 1 80 ? 12.656 -16.031 -17.797 1 57.78 80 SER B CA 1
ATOM 2933 C C . SER B 1 80 ? 12.328 -15.32 -19.109 1 57.78 80 SER B C 1
ATOM 2935 O O . SER B 1 80 ? 11.781 -15.938 -20.031 1 57.78 80 SER B O 1
ATOM 2937 N N . ASN B 1 81 ? 12.703 -14.141 -19.203 1 51.59 81 ASN B N 1
ATOM 2938 C CA . ASN B 1 81 ? 12.438 -13.359 -20.391 1 51.59 81 ASN B CA 1
ATOM 2939 C C . ASN B 1 81 ? 13.242 -13.867 -21.594 1 51.59 81 ASN B C 1
ATOM 2941 O O . ASN B 1 81 ? 12.781 -13.805 -22.734 1 51.59 81 ASN B O 1
ATOM 2945 N N . LEU B 1 82 ? 14.391 -14.25 -21.25 1 46.16 82 LEU B N 1
ATOM 2946 C CA . LEU B 1 82 ? 15.266 -14.719 -22.312 1 46.16 82 LEU B CA 1
ATOM 2947 C C . LEU B 1 82 ? 14.883 -16.141 -22.75 1 46.16 82 LEU B C 1
ATOM 2949 O O . LEU B 1 82 ? 15.125 -16.531 -23.891 1 46.16 82 LEU B O 1
ATOM 2953 N N . GLN B 1 83 ? 14.625 -16.953 -21.781 1 45.75 83 GLN B N 1
ATOM 2954 C CA . GLN B 1 83 ? 14.227 -18.312 -22.125 1 45.75 83 GLN B CA 1
ATOM 2955 C C . GLN B 1 83 ? 12.836 -18.328 -22.766 1 45.75 83 GLN B C 1
ATOM 2957 O O . GLN B 1 83 ? 12.289 -19.391 -23.047 1 45.75 83 GLN B O 1
ATOM 2962 N N . SER B 1 84 ? 12.227 -17.156 -22.812 1 45.84 84 SER B N 1
ATOM 2963 C CA . SER B 1 84 ? 10.883 -17.094 -23.391 1 45.84 84 SER B CA 1
ATOM 2964 C C . SER B 1 84 ? 10.836 -17.734 -24.766 1 45.84 84 SER B C 1
ATOM 2966 O O . SER B 1 84 ? 11.484 -17.266 -25.703 1 45.84 84 SER B O 1
ATOM 2968 N N . SER B 1 85 ? 10.859 -19 -24.766 1 48.31 85 SER B N 1
ATOM 2969 C CA . SER B 1 85 ? 10.305 -19.719 -25.922 1 48.31 85 SER B CA 1
ATOM 2970 C C . SER B 1 85 ? 8.922 -19.188 -26.266 1 48.31 85 SER B C 1
ATOM 2972 O O . SER B 1 85 ? 8.305 -18.453 -25.484 1 48.31 85 SER B O 1
ATOM 2974 N N . ALA B 1 86 ? 8.406 -19.344 -27.547 1 54.47 86 ALA B N 1
ATOM 2975 C CA . ALA B 1 86 ? 7.109 -19.016 -28.125 1 54.47 86 ALA B CA 1
ATOM 2976 C C . ALA B 1 86 ? 5.973 -19.359 -27.172 1 54.47 86 ALA B C 1
ATOM 2978 O O . ALA B 1 86 ? 4.824 -18.969 -27.391 1 54.47 86 ALA B O 1
ATOM 2979 N N . VAL B 1 87 ? 6.293 -19.922 -25.969 1 64.38 87 VAL B N 1
ATOM 2980 C CA . VAL B 1 87 ? 5.215 -20.359 -25.078 1 64.38 87 VAL B CA 1
ATOM 2981 C C . VAL B 1 87 ? 4.922 -19.281 -24.047 1 64.38 87 VAL B C 1
ATOM 2983 O O . VAL B 1 87 ? 5.836 -18.766 -23.406 1 64.38 87 VAL B O 1
ATOM 2986 N N . ILE B 1 88 ? 3.727 -18.75 -24.047 1 73.62 88 ILE B N 1
ATOM 2987 C CA . ILE B 1 88 ? 3.236 -17.781 -23.078 1 73.62 88 ILE B CA 1
ATOM 2988 C C . ILE B 1 88 ? 3.184 -18.422 -21.688 1 73.62 88 ILE B C 1
ATOM 2990 O O . ILE B 1 88 ? 2.324 -19.266 -21.422 1 73.62 88 ILE B O 1
ATOM 2994 N N . SER B 1 89 ? 4.223 -18.094 -20.844 1 78.19 89 SER B N 1
ATOM 2995 C CA . SER B 1 89 ? 4.34 -18.578 -19.484 1 78.19 89 SER B CA 1
ATOM 2996 C C . SER B 1 89 ? 5.141 -17.609 -18.609 1 78.19 89 SER B C 1
ATOM 2998 O O . SER B 1 89 ? 5.551 -16.547 -19.078 1 78.19 89 SER B O 1
ATOM 3000 N N . GLY B 1 90 ? 5.141 -17.859 -17.281 1 87.88 90 GLY B N 1
ATOM 3001 C CA . GLY B 1 90 ? 5.957 -17.047 -16.391 1 87.88 90 GLY B CA 1
ATOM 3002 C C . GLY B 1 90 ? 5.152 -16.062 -15.562 1 87.88 90 GLY B C 1
ATOM 3003 O O . GLY B 1 90 ? 3.959 -16.281 -15.328 1 87.88 90 GLY B O 1
ATOM 3004 N N . ASP B 1 91 ? 5.855 -15.062 -15.07 1 92.44 91 ASP B N 1
ATOM 3005 C CA . ASP B 1 91 ? 5.258 -14.125 -14.125 1 92.44 91 ASP B CA 1
ATOM 3006 C C . ASP B 1 91 ? 5.02 -12.766 -14.773 1 92.44 91 ASP B C 1
ATOM 3008 O O . ASP B 1 91 ? 5.848 -12.297 -15.562 1 92.44 91 ASP B O 1
ATOM 3012 N N . LEU B 1 92 ? 3.875 -12.25 -14.586 1 96 92 LEU B N 1
ATOM 3013 C CA . LEU B 1 92 ? 3.572 -10.859 -14.891 1 96 92 LE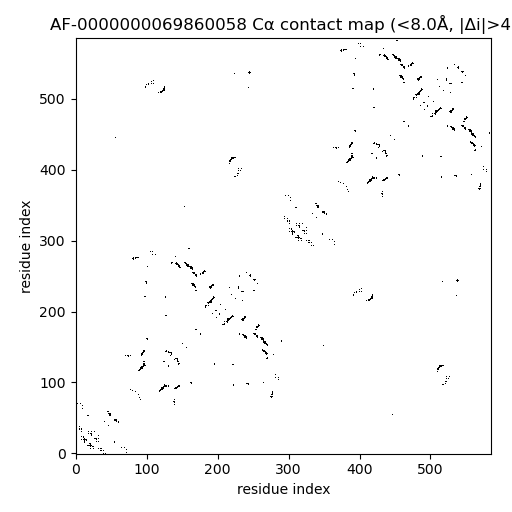U B CA 1
ATOM 3014 C C . LEU B 1 92 ? 3.459 -10.031 -13.617 1 96 92 LEU B C 1
ATOM 3016 O O . LEU B 1 92 ? 2.574 -10.273 -12.797 1 96 92 LEU B O 1
ATOM 3020 N N . THR B 1 93 ? 4.348 -9.102 -13.445 1 97.44 93 THR B N 1
ATOM 3021 C CA . THR B 1 93 ? 4.402 -8.289 -12.234 1 97.44 93 THR B CA 1
ATOM 3022 C C . THR B 1 93 ? 4.078 -6.832 -12.539 1 97.44 93 THR B C 1
ATOM 3024 O O . THR B 1 93 ? 4.684 -6.23 -13.43 1 97.44 93 THR B O 1
ATOM 3027 N N . ILE B 1 94 ? 3.125 -6.277 -11.797 1 98.5 94 ILE B N 1
ATOM 3028 C CA . ILE B 1 94 ? 2.66 -4.91 -12.008 1 98.5 94 ILE B CA 1
ATOM 3029 C C . ILE B 1 94 ? 2.656 -4.16 -10.672 1 98.5 94 ILE B C 1
ATOM 3031 O O . ILE B 1 94 ? 2.074 -4.629 -9.695 1 98.5 94 ILE B O 1
ATOM 3035 N N . ALA B 1 95 ? 3.371 -3.09 -10.594 1 98.62 95 ALA B N 1
ATOM 3036 C CA . ALA B 1 95 ? 3.254 -2.164 -9.477 1 98.62 95 ALA B CA 1
ATOM 3037 C C . ALA B 1 95 ? 2.24 -1.063 -9.773 1 98.62 95 ALA B C 1
ATOM 3039 O O . ALA B 1 95 ? 2.275 -0.452 -10.844 1 98.62 95 ALA B O 1
ATOM 3040 N N . ALA B 1 96 ? 1.338 -0.835 -8.852 1 98.56 96 ALA B N 1
ATOM 3041 C CA . ALA B 1 96 ? 0.251 0.086 -9.172 1 98.56 96 ALA B CA 1
ATOM 3042 C C . ALA B 1 96 ? -0.249 0.801 -7.922 1 98.56 96 ALA B C 1
ATOM 3044 O O . ALA B 1 96 ? -0.139 0.274 -6.812 1 98.56 96 ALA B O 1
ATOM 3045 N N . GLY B 1 97 ? -0.758 1.988 -8.102 1 97.81 97 GLY B N 1
ATOM 3046 C CA . GLY B 1 97 ? -1.604 2.561 -7.066 1 97.81 97 GLY B CA 1
ATOM 3047 C C . GLY B 1 97 ? -2.902 1.801 -6.871 1 97.81 97 GLY B C 1
ATOM 3048 O O . GLY B 1 97 ? -3.117 0.756 -7.488 1 97.81 97 GLY B O 1
ATOM 3049 N N . GLU B 1 98 ? -3.674 2.262 -5.957 1 97.94 98 GLU B N 1
ATOM 3050 C CA . GLU B 1 98 ? -4.996 1.688 -5.727 1 97.94 98 GLU B CA 1
ATOM 3051 C C . GLU B 1 98 ? -6.094 2.576 -6.305 1 97.94 98 GLU B C 1
ATOM 3053 O O . GLU B 1 98 ? -6.18 3.76 -5.969 1 97.94 98 GLU B O 1
ATOM 3058 N N . SER B 1 99 ? -6.816 2.02 -7.188 1 97 99 SER B N 1
ATOM 3059 C CA . SER B 1 99 ? -7.852 2.742 -7.922 1 97 99 SER B CA 1
ATOM 3060 C C . SER B 1 99 ? -8.906 1.788 -8.477 1 97 99 SER B C 1
ATOM 3062 O O . SER B 1 99 ? -8.578 0.69 -8.93 1 97 99 SER B O 1
ATOM 3064 N N . ILE B 1 100 ? -10.141 2.316 -8.469 1 96.19 100 ILE B N 1
ATOM 3065 C CA . ILE B 1 100 ? -11.195 1.537 -9.102 1 96.19 100 ILE B CA 1
ATOM 3066 C C . ILE B 1 100 ? -10.938 1.441 -10.602 1 96.19 100 ILE B C 1
ATOM 3068 O O . ILE B 1 100 ? -11.359 0.477 -11.25 1 96.19 100 ILE B O 1
ATOM 3072 N N . ALA B 1 101 ? -10.227 2.355 -11.164 1 96.56 101 ALA B N 1
ATOM 3073 C CA . ALA B 1 101 ? -9.922 2.385 -12.594 1 96.56 101 ALA B CA 1
ATOM 3074 C C . ALA B 1 101 ? -8.961 1.262 -12.977 1 96.56 101 ALA B C 1
ATOM 3076 O O . ALA B 1 101 ? -8.781 0.963 -14.156 1 96.56 101 ALA B O 1
ATOM 3077 N N . MET B 1 102 ? -8.406 0.583 -12.062 1 97.75 102 MET B N 1
ATOM 3078 C CA . MET B 1 102 ? -7.582 -0.603 -12.297 1 97.75 102 MET B CA 1
ATOM 3079 C C . MET B 1 102 ? -8.438 -1.763 -12.797 1 97.75 102 MET B C 1
ATOM 3081 O O . MET B 1 102 ? -7.902 -2.768 -13.273 1 97.75 102 MET B O 1
ATOM 3085 N N . GLN B 1 103 ? -9.719 -1.639 -12.742 1 97.31 103 GLN B N 1
ATOM 3086 C CA . GLN B 1 103 ? -10.609 -2.756 -13.055 1 97.31 103 GLN B CA 1
ATOM 3087 C C . GLN B 1 103 ? -10.352 -3.277 -14.469 1 97.31 103 GLN B C 1
ATOM 3089 O O . GLN B 1 103 ? -10.32 -4.488 -14.688 1 97.31 103 GLN B O 1
ATOM 3094 N N . ARG B 1 104 ? -10.18 -2.418 -15.406 1 96.81 104 ARG B N 1
ATOM 3095 C CA . ARG B 1 104 ? -9.914 -2.848 -16.781 1 96.81 104 ARG B CA 1
ATOM 3096 C C . ARG B 1 104 ? -8.641 -3.682 -16.844 1 96.81 104 ARG B C 1
ATOM 3098 O O . ARG B 1 104 ? -8.609 -4.727 -17.5 1 96.81 104 ARG B O 1
ATOM 3105 N N . ILE B 1 105 ? -7.59 -3.211 -16.234 1 98.12 105 ILE B N 1
ATOM 3106 C CA . ILE B 1 105 ? -6.309 -3.91 -16.219 1 98.12 105 ILE B CA 1
ATOM 3107 C C . ILE B 1 105 ? -6.484 -5.289 -15.586 1 98.12 105 ILE B C 1
ATOM 3109 O O . ILE B 1 105 ? -5.98 -6.285 -16.109 1 98.12 105 ILE B O 1
ATOM 3113 N N . MET B 1 106 ? -7.23 -5.336 -14.492 1 97.94 106 MET B N 1
ATOM 3114 C CA . MET B 1 106 ? -7.461 -6.598 -13.797 1 97.94 106 MET B CA 1
ATOM 3115 C C . MET B 1 106 ? -8.266 -7.559 -14.664 1 97.94 106 MET B C 1
ATOM 3117 O O . MET B 1 106 ? -8.055 -8.773 -14.625 1 97.94 106 MET B O 1
ATOM 3121 N N . ASN B 1 107 ? -9.195 -6.988 -15.43 1 97.25 107 ASN B N 1
ATOM 3122 C CA . ASN B 1 107 ? -9.945 -7.82 -16.359 1 97.25 107 ASN B CA 1
ATOM 3123 C C . ASN B 1 107 ? -9.023 -8.461 -17.406 1 97.25 107 ASN B C 1
ATOM 3125 O O . ASN B 1 107 ? -9.164 -9.648 -17.703 1 97.25 107 ASN B O 1
ATOM 3129 N N . ILE B 1 108 ? -8.148 -7.707 -17.891 1 97.62 108 ILE B N 1
ATOM 3130 C CA . ILE B 1 108 ? -7.215 -8.195 -18.906 1 97.62 108 ILE B CA 1
ATOM 3131 C C . ILE B 1 108 ? -6.316 -9.273 -18.312 1 97.62 108 ILE B C 1
ATOM 3133 O O . ILE B 1 108 ? -6.117 -10.328 -18.906 1 97.62 108 ILE B O 1
ATOM 3137 N N . ILE B 1 109 ? -5.82 -9.031 -17.125 1 97.38 109 ILE B N 1
ATOM 3138 C CA . ILE B 1 109 ? -4.938 -9.961 -16.422 1 97.38 109 ILE B CA 1
ATOM 3139 C C . ILE B 1 109 ? -5.676 -11.266 -16.141 1 97.38 109 ILE B C 1
ATOM 3141 O O . ILE B 1 109 ? -5.117 -12.352 -16.328 1 97.38 109 ILE B O 1
ATOM 3145 N N . SER B 1 110 ? -6.863 -11.148 -15.719 1 94.5 110 SER B N 1
ATOM 3146 C CA . SER B 1 110 ? -7.66 -12.328 -15.414 1 94.5 110 SER B CA 1
ATOM 3147 C C . SER B 1 110 ? -7.867 -13.195 -16.656 1 94.5 110 SER B C 1
ATOM 3149 O O . SER B 1 110 ? -7.809 -14.422 -16.578 1 94.5 110 SER B O 1
ATOM 3151 N N . ASN B 1 111 ? -8.117 -12.555 -17.766 1 94.69 111 ASN B N 1
ATOM 3152 C CA . ASN B 1 111 ? -8.273 -13.289 -19.016 1 94.69 111 ASN B CA 1
ATOM 3153 C C . ASN B 1 111 ? -6.98 -13.984 -19.422 1 94.69 111 ASN B C 1
ATOM 3155 O O . ASN B 1 111 ? -7.012 -15.094 -19.953 1 94.69 111 ASN B O 1
ATOM 3159 N N . ILE B 1 112 ? -5.898 -13.344 -19.203 1 95.44 112 ILE B N 1
ATOM 3160 C CA . ILE B 1 112 ? -4.602 -13.914 -19.547 1 95.44 112 ILE B CA 1
ATOM 3161 C C . ILE B 1 112 ? -4.348 -15.172 -18.719 1 95.44 112 ILE B C 1
ATOM 3163 O O . ILE B 1 112 ? -3.953 -16.203 -19.266 1 95.44 112 ILE B O 1
ATOM 3167 N N . VAL B 1 113 ? -4.598 -15.133 -17.422 1 94.25 113 VAL B N 1
ATOM 3168 C CA . VAL B 1 113 ? -4.293 -16.281 -16.562 1 94.25 113 VAL B CA 1
ATOM 3169 C C . VAL B 1 113 ? -5.273 -17.406 -16.844 1 94.25 113 VAL B C 1
ATOM 3171 O O . VAL B 1 113 ? -4.941 -18.578 -16.672 1 94.25 113 VAL B O 1
ATOM 3174 N N . GLN B 1 114 ? -6.461 -17.094 -17.297 1 90.94 114 GLN B N 1
ATOM 3175 C CA . GLN B 1 114 ? -7.418 -18.109 -17.719 1 90.94 114 GLN B CA 1
ATOM 3176 C C . GLN B 1 114 ? -6.953 -18.812 -18.984 1 90.94 114 GLN B C 1
ATOM 3178 O O . GLN B 1 114 ? -7.039 -20.031 -19.094 1 90.94 114 GLN B O 1
ATOM 3183 N N . ASP B 1 115 ? -6.465 -18 -19.922 1 91.56 115 ASP B N 1
ATOM 3184 C CA . ASP B 1 115 ? -6.027 -18.531 -21.203 1 91.56 115 ASP B CA 1
ATOM 3185 C C . ASP B 1 115 ? -4.707 -19.281 -21.078 1 91.56 115 ASP B C 1
ATOM 3187 O O . ASP B 1 115 ? -4.453 -20.234 -21.812 1 91.56 115 ASP B O 1
ATOM 3191 N N . TYR B 1 116 ? -3.904 -18.844 -20.141 1 90.5 116 TYR B N 1
ATOM 3192 C CA . TYR B 1 116 ? -2.576 -19.406 -19.938 1 90.5 116 TYR B CA 1
ATOM 3193 C C . TYR B 1 116 ? -2.344 -19.734 -18.469 1 90.5 116 TYR B C 1
ATOM 3195 O O . TYR B 1 116 ? -1.687 -18.969 -17.75 1 90.5 116 TYR B O 1
ATOM 3203 N N . PRO B 1 117 ? -2.699 -20.906 -18.031 1 88.56 117 PRO B N 1
ATOM 3204 C CA . PRO B 1 117 ? -2.723 -21.266 -16.609 1 88.56 117 PRO B CA 1
ATOM 3205 C C . PRO B 1 117 ? -1.327 -21.312 -15.992 1 88.56 117 PRO B C 1
ATOM 3207 O O . PRO B 1 117 ? -1.192 -21.375 -14.766 1 88.56 117 PRO B O 1
ATOM 3210 N N . THR B 1 118 ? -0.294 -21.297 -16.797 1 88.81 118 THR B N 1
ATOM 3211 C CA . THR B 1 118 ? 1.064 -21.344 -16.281 1 88.81 118 THR B CA 1
ATOM 3212 C C . THR B 1 118 ? 1.566 -19.938 -15.953 1 88.81 118 THR B C 1
ATOM 3214 O O . THR B 1 118 ? 2.633 -19.781 -15.352 1 88.81 118 THR B O 1
ATOM 3217 N N . VAL B 1 119 ? 0.776 -18.953 -16.328 1 92.5 119 VAL B N 1
ATOM 3218 C CA . VAL B 1 119 ? 1.119 -17.578 -16 1 92.5 119 VAL B CA 1
ATOM 3219 C C . VAL B 1 119 ? 0.705 -17.25 -14.57 1 92.5 119 VAL B C 1
ATOM 3221 O O . VAL B 1 119 ? -0.377 -17.656 -14.133 1 92.5 119 VAL B O 1
ATOM 3224 N N . LYS B 1 120 ? 1.58 -16.609 -13.82 1 95.88 120 LYS B N 1
ATOM 3225 C CA . LYS B 1 120 ? 1.27 -16.094 -12.492 1 95.88 120 LYS B CA 1
ATOM 3226 C C . LYS B 1 120 ? 1.309 -14.562 -12.477 1 95.88 120 LYS B C 1
ATOM 3228 O O . LYS B 1 120 ? 2.123 -13.953 -13.172 1 95.88 120 LYS B O 1
ATOM 3233 N N . ILE B 1 121 ? 0.447 -14 -11.703 1 97.12 121 ILE B N 1
ATOM 3234 C CA . ILE B 1 121 ? 0.367 -12.547 -11.648 1 97.12 121 ILE B CA 1
ATOM 3235 C C . ILE B 1 121 ? 0.781 -12.055 -10.258 1 97.12 121 ILE B C 1
ATOM 3237 O O . ILE B 1 121 ? 0.463 -12.688 -9.25 1 97.12 121 ILE B O 1
ATOM 3241 N N . HIS B 1 122 ? 1.504 -10.992 -10.188 1 98.06 122 HIS B N 1
ATOM 3242 C CA . HIS B 1 122 ? 1.899 -10.328 -8.953 1 98.06 122 HIS B CA 1
ATOM 3243 C C . HIS B 1 122 ? 1.583 -8.836 -9 1 98.06 122 HIS B C 1
ATOM 3245 O O . HIS B 1 122 ? 2.164 -8.102 -9.805 1 98.06 122 HIS B O 1
ATOM 3251 N N . ILE B 1 123 ? 0.651 -8.414 -8.18 1 98.5 123 ILE B N 1
ATOM 3252 C CA . ILE B 1 123 ? 0.253 -7.012 -8.125 1 98.5 123 ILE B CA 1
ATOM 3253 C C . ILE B 1 123 ? 0.804 -6.371 -6.852 1 98.5 123 ILE B C 1
ATOM 3255 O O . ILE B 1 123 ? 0.462 -6.785 -5.742 1 98.5 123 ILE B O 1
ATOM 3259 N N . LEU B 1 124 ? 1.602 -5.391 -7.027 1 98.31 124 LEU B N 1
ATOM 3260 C CA . LEU B 1 124 ? 2.219 -4.688 -5.91 1 98.31 124 LEU B CA 1
ATOM 3261 C C . LEU B 1 124 ? 1.62 -3.295 -5.75 1 98.31 124 LEU B C 1
ATOM 3263 O O . LEU B 1 124 ? 1.858 -2.412 -6.578 1 98.31 124 LEU B O 1
ATOM 3267 N N . SER B 1 125 ? 0.905 -3.123 -4.664 1 98.56 125 SER B N 1
ATOM 3268 C CA . SER B 1 125 ? 0.281 -1.831 -4.398 1 98.56 125 SER B CA 1
ATOM 3269 C C . SER B 1 125 ? 1.264 -0.866 -3.744 1 98.56 125 SER B C 1
ATOM 3271 O O . SER B 1 125 ? 2 -1.246 -2.832 1 98.56 125 SER B O 1
ATOM 3273 N N . GLY B 1 126 ? 1.302 0.29 -4.172 1 97.44 126 GLY B N 1
ATOM 3274 C CA . GLY B 1 126 ? 2.096 1.39 -3.648 1 97.44 126 GLY B CA 1
ATOM 3275 C C . GLY B 1 126 ? 1.819 2.709 -4.344 1 97.44 126 GLY B C 1
ATOM 3276 O O . GLY B 1 126 ? 1.052 2.762 -5.309 1 97.44 126 GLY B O 1
ATOM 3277 N N . ASP B 1 127 ? 2.393 3.75 -3.863 1 94.75 127 ASP B N 1
ATOM 3278 C CA . ASP B 1 127 ? 2.219 5.043 -4.52 1 94.75 127 ASP B CA 1
ATOM 3279 C C . ASP B 1 127 ? 3.137 5.172 -5.73 1 94.75 127 ASP B C 1
ATOM 3281 O O . ASP B 1 127 ? 3.795 4.207 -6.125 1 94.75 127 ASP B O 1
ATOM 3285 N N . TYR B 1 128 ? 3.08 6.34 -6.324 1 93.44 128 TYR B N 1
ATOM 3286 C CA . TYR B 1 128 ? 3.814 6.578 -7.562 1 93.44 128 TYR B CA 1
ATOM 3287 C C . TYR B 1 128 ? 5.301 6.305 -7.375 1 93.44 128 TYR B C 1
ATOM 3289 O O . TYR B 1 128 ? 5.926 5.645 -8.211 1 93.44 128 TYR B O 1
ATOM 3297 N N . GLU B 1 129 ? 5.875 6.766 -6.305 1 90.31 129 GLU B N 1
ATOM 3298 C CA . GLU B 1 129 ? 7.305 6.602 -6.066 1 90.31 129 GLU B CA 1
ATOM 3299 C C . GLU B 1 129 ? 7.68 5.125 -5.957 1 90.31 129 GLU B C 1
ATOM 3301 O O . GLU B 1 129 ? 8.688 4.691 -6.512 1 90.31 129 GLU B O 1
ATOM 3306 N N . PHE B 1 130 ? 6.898 4.43 -5.301 1 93.31 130 PHE B N 1
ATOM 3307 C CA . PHE B 1 130 ? 7.105 2.994 -5.145 1 93.31 130 PHE B CA 1
ATOM 3308 C C . PHE B 1 130 ? 7.059 2.293 -6.496 1 93.31 130 PHE B C 1
ATOM 3310 O O . PHE B 1 130 ? 7.965 1.528 -6.836 1 93.31 130 PHE B O 1
ATOM 3317 N N . ALA B 1 131 ? 6.012 2.588 -7.258 1 96.44 131 ALA B N 1
ATOM 3318 C CA . ALA B 1 131 ? 5.809 1.925 -8.539 1 96.44 131 ALA B CA 1
ATOM 3319 C C . ALA B 1 131 ? 6.93 2.266 -9.516 1 96.44 131 ALA B C 1
ATOM 3321 O O . ALA B 1 131 ? 7.441 1.387 -10.219 1 96.44 131 ALA B O 1
ATOM 3322 N N . GLU B 1 132 ? 7.246 3.49 -9.531 1 92.56 132 GLU B N 1
ATOM 3323 C CA . GLU B 1 132 ? 8.305 3.934 -10.43 1 92.56 132 GLU B CA 1
ATOM 3324 C C . GLU B 1 132 ? 9.641 3.289 -10.07 1 92.56 132 GLU B C 1
ATOM 3326 O O . GLU B 1 132 ? 10.375 2.838 -10.953 1 92.56 132 GLU B O 1
ATOM 3331 N N . LYS B 1 133 ? 9.914 3.258 -8.789 1 89.31 133 LYS B N 1
ATOM 3332 C CA . LYS B 1 133 ? 11.156 2.646 -8.328 1 89.31 133 LYS B CA 1
ATOM 3333 C C . LYS B 1 133 ? 11.227 1.175 -8.727 1 89.31 133 LYS B C 1
ATOM 3335 O O . LYS B 1 133 ? 12.258 0.706 -9.211 1 89.31 133 LYS B O 1
ATOM 3340 N N . LYS B 1 134 ? 10.164 0.444 -8.516 1 92.19 134 LYS B N 1
ATOM 3341 C CA . LYS B 1 134 ? 10.125 -0.973 -8.867 1 92.19 134 LYS B CA 1
ATOM 3342 C C . LYS B 1 134 ? 10.328 -1.175 -10.367 1 92.19 134 LYS B C 1
ATOM 3344 O O . LYS B 1 134 ? 10.992 -2.127 -10.789 1 92.19 134 LYS B O 1
ATOM 3349 N N . LEU B 1 135 ? 9.766 -0.289 -11.133 1 92.31 135 LEU B N 1
ATOM 3350 C CA . LEU B 1 135 ? 9.922 -0.359 -12.578 1 92.31 135 LEU B CA 1
ATOM 3351 C C . LEU B 1 135 ? 11.367 -0.079 -12.984 1 92.31 135 LEU B C 1
ATOM 3353 O O . LEU B 1 135 ? 11.93 -0.801 -13.812 1 92.31 135 LEU B O 1
ATOM 3357 N N . ASN B 1 136 ? 11.906 0.9 -12.359 1 85.38 136 ASN B N 1
ATOM 3358 C CA . ASN B 1 136 ? 13.25 1.341 -12.727 1 85.38 136 ASN B CA 1
ATOM 3359 C C . ASN B 1 136 ? 14.297 0.291 -12.375 1 85.38 136 ASN B C 1
ATOM 3361 O O . ASN B 1 136 ? 15.266 0.104 -13.109 1 85.38 136 ASN B O 1
ATOM 3365 N N . ILE B 1 137 ? 14.055 -0.352 -11.273 1 80.94 137 ILE B N 1
ATOM 3366 C CA . ILE B 1 137 ? 15.039 -1.347 -10.859 1 80.94 137 ILE B CA 1
ATOM 3367 C C . ILE B 1 137 ? 14.773 -2.67 -11.57 1 80.94 137 ILE B C 1
ATOM 3369 O O . ILE B 1 137 ? 15.547 -3.619 -11.438 1 80.94 137 ILE B O 1
ATOM 3373 N N . GLY B 1 138 ? 13.703 -2.781 -12.211 1 82.56 138 GLY B N 1
ATOM 3374 C CA . GLY B 1 138 ? 13.445 -3.91 -13.094 1 82.56 138 GLY B CA 1
ATOM 3375 C C . GLY B 1 138 ? 12.766 -5.07 -12.391 1 82.56 138 GLY B C 1
ATOM 3376 O O . GLY B 1 138 ? 12.797 -6.199 -12.883 1 82.56 138 GLY B O 1
ATOM 3377 N N . THR B 1 139 ? 12.148 -4.828 -11.273 1 86.56 139 THR B N 1
ATOM 3378 C CA . THR B 1 139 ? 11.523 -5.914 -10.523 1 86.56 139 THR B CA 1
ATOM 3379 C C . THR B 1 139 ? 10.055 -6.051 -10.898 1 86.56 139 THR B C 1
ATOM 3381 O O . THR B 1 139 ? 9.383 -6.988 -10.453 1 86.56 139 THR B O 1
ATOM 3384 N N . VAL B 1 140 ? 9.57 -5.094 -11.734 1 94.69 140 VAL B N 1
ATOM 3385 C CA . VAL B 1 140 ? 8.211 -5.23 -12.258 1 94.69 140 VAL B CA 1
ATOM 3386 C C . VAL B 1 140 ? 8.219 -5.004 -13.773 1 94.69 140 VAL B C 1
ATOM 3388 O O . VAL B 1 140 ? 9.117 -4.344 -14.305 1 94.69 140 VAL B O 1
ATOM 3391 N N . ASP B 1 141 ? 7.27 -5.609 -14.422 1 94.56 141 ASP B N 1
ATOM 3392 C CA . ASP B 1 141 ? 7.145 -5.477 -15.867 1 94.56 141 ASP B CA 1
ATOM 3393 C C . ASP B 1 141 ? 6.496 -4.145 -16.25 1 94.56 141 ASP B C 1
ATOM 3395 O O . ASP B 1 141 ? 6.879 -3.523 -17.234 1 94.56 141 ASP B O 1
ATOM 3399 N N . PHE B 1 142 ? 5.469 -3.729 -15.492 1 97.88 142 PHE B N 1
ATOM 3400 C CA . PHE B 1 142 ? 4.73 -2.492 -15.727 1 97.88 142 PHE B CA 1
ATOM 3401 C C . PHE B 1 142 ? 4.469 -1.767 -14.414 1 97.88 142 PHE B C 1
ATOM 3403 O O . PHE B 1 142 ? 4.438 -2.389 -13.344 1 97.88 142 PHE B O 1
ATOM 3410 N N . ALA B 1 143 ? 4.324 -0.489 -14.523 1 98.38 143 ALA B N 1
ATOM 3411 C CA . ALA B 1 143 ? 3.764 0.312 -13.438 1 98.38 143 ALA B CA 1
ATOM 3412 C C . ALA B 1 143 ? 2.484 1.018 -13.883 1 98.38 143 ALA B C 1
ATOM 3414 O O . ALA B 1 143 ? 2.354 1.404 -15.047 1 98.38 143 ALA B O 1
ATOM 3415 N N . VAL B 1 144 ? 1.545 1.09 -13.008 1 98.56 144 VAL B N 1
ATOM 3416 C CA . VAL B 1 144 ? 0.327 1.854 -13.258 1 98.56 144 VAL B CA 1
ATOM 3417 C C . VAL B 1 144 ? 0.299 3.09 -12.359 1 98.56 144 VAL B C 1
ATOM 3419 O O . VAL B 1 144 ? 0.176 2.979 -11.141 1 98.56 144 VAL B O 1
ATOM 3422 N N . ILE B 1 145 ? 0.337 4.188 -12.992 1 97.81 145 ILE B N 1
ATOM 3423 C CA . ILE B 1 145 ? 0.483 5.465 -12.297 1 97.81 145 ILE B CA 1
ATOM 3424 C C . ILE B 1 145 ? -0.862 6.184 -12.25 1 97.81 145 ILE B C 1
ATOM 3426 O O . ILE B 1 145 ? -1.529 6.332 -13.281 1 97.81 145 ILE B O 1
ATOM 3430 N N . ILE B 1 146 ? -1.218 6.582 -11.07 1 97 146 ILE B N 1
ATOM 3431 C CA . ILE B 1 146 ? -2.41 7.398 -10.883 1 97 146 ILE B CA 1
ATOM 3432 C C . ILE B 1 146 ? -2.006 8.859 -10.68 1 97 146 ILE B C 1
ATOM 3434 O O . ILE B 1 146 ? -1.331 9.195 -9.703 1 97 146 ILE B O 1
ATOM 3438 N N . GLY B 1 147 ? -2.324 9.695 -11.57 1 94.31 147 GLY B N 1
ATOM 3439 C CA . GLY B 1 147 ? -1.984 11.109 -11.469 1 94.31 147 GLY B CA 1
ATOM 3440 C C . GLY B 1 147 ? -1.393 11.664 -12.75 1 94.31 147 GLY B C 1
ATOM 3441 O O . GLY B 1 147 ? -0.999 10.914 -13.641 1 94.31 147 GLY B O 1
ATOM 3442 N N . ASN B 1 148 ? -1.445 12.953 -12.836 1 89.25 148 ASN B N 1
ATOM 3443 C CA . ASN B 1 148 ? -0.825 13.656 -13.953 1 89.25 148 ASN B CA 1
ATOM 3444 C C . ASN B 1 148 ? 0.647 13.953 -13.688 1 89.25 148 ASN B C 1
ATOM 3446 O O . ASN B 1 148 ? 0.989 15.023 -13.172 1 89.25 148 ASN B O 1
ATOM 3450 N N . LEU B 1 149 ? 1.448 13.055 -14.039 1 88.62 149 LEU B N 1
ATOM 3451 C CA . LEU B 1 149 ? 2.883 13.141 -13.789 1 88.62 149 LEU B CA 1
ATOM 3452 C C . LEU B 1 149 ? 3.666 13.141 -15.094 1 88.62 149 LEU B C 1
ATOM 3454 O O . LEU B 1 149 ? 3.133 12.773 -16.141 1 88.62 149 LEU B O 1
ATOM 3458 N N . ASN B 1 150 ? 4.832 13.648 -15.008 1 85.44 150 ASN B N 1
ATOM 3459 C CA . ASN B 1 150 ? 5.707 13.562 -16.172 1 85.44 150 ASN B CA 1
ATOM 3460 C C . ASN B 1 150 ? 6.234 12.141 -16.375 1 85.44 150 ASN B C 1
ATOM 3462 O O . ASN B 1 150 ? 7.047 11.664 -15.578 1 85.44 150 ASN B O 1
ATOM 3466 N N . LEU B 1 151 ? 5.82 11.539 -17.438 1 89 151 LEU B N 1
ATOM 3467 C CA . LEU B 1 151 ? 6.156 10.141 -17.719 1 89 151 LEU B CA 1
ATOM 3468 C C . LEU B 1 151 ? 6.895 10.008 -19.047 1 89 151 LEU B C 1
ATOM 3470 O O . LEU B 1 151 ? 6.809 8.977 -19.703 1 89 151 LEU B O 1
ATOM 3474 N N . SER B 1 152 ? 7.578 11.07 -19.391 1 86.81 152 SER B N 1
ATOM 3475 C CA . SER B 1 152 ? 8.195 11.148 -20.719 1 86.81 152 SER B CA 1
ATOM 3476 C C . SER B 1 152 ? 9.336 10.148 -20.859 1 86.81 152 SER B C 1
ATOM 3478 O O . SER B 1 152 ? 9.711 9.781 -21.969 1 86.81 152 SER B O 1
ATOM 3480 N N . ASN B 1 153 ? 9.859 9.656 -19.781 1 87.62 153 ASN B N 1
ATOM 3481 C CA . ASN B 1 153 ? 10.984 8.734 -19.812 1 87.62 153 ASN B CA 1
ATOM 3482 C C . ASN B 1 153 ? 10.523 7.293 -20.031 1 87.62 153 ASN B C 1
ATOM 3484 O O . ASN B 1 153 ? 11.344 6.387 -20.156 1 87.62 153 ASN B O 1
ATOM 3488 N N . TYR B 1 154 ? 9.25 7.191 -20.109 1 93.56 154 TYR B N 1
ATOM 3489 C CA . TYR B 1 154 ? 8.68 5.852 -20.234 1 93.56 154 TYR B CA 1
ATOM 3490 C C . TYR B 1 154 ? 7.789 5.738 -21.453 1 93.56 154 TYR B C 1
ATOM 3492 O O . TYR B 1 154 ? 7.25 6.738 -21.938 1 93.56 154 TYR B O 1
ATOM 3500 N N . ALA B 1 155 ? 7.762 4.52 -22.016 1 95.38 155 ALA B N 1
ATOM 3501 C CA . ALA B 1 155 ? 6.586 4.238 -22.844 1 95.38 155 ALA B CA 1
ATOM 3502 C C . ALA B 1 155 ? 5.32 4.191 -21.984 1 95.38 155 ALA B C 1
ATOM 3504 O O . ALA B 1 155 ? 5.375 3.838 -20.812 1 95.38 155 ALA B O 1
ATOM 3505 N N . SER B 1 156 ? 4.258 4.602 -22.594 1 96.69 156 SER B N 1
ATOM 3506 C CA . SER B 1 156 ? 3.076 4.699 -21.734 1 96.69 156 SER B CA 1
ATOM 3507 C C . SER B 1 156 ? 1.794 4.555 -22.547 1 96.69 156 SER B C 1
ATOM 3509 O O . SER B 1 156 ? 1.796 4.77 -23.766 1 96.69 156 SER B O 1
ATOM 3511 N N . ILE B 1 157 ? 0.746 4.066 -21.906 1 96.31 157 ILE B N 1
ATOM 3512 C CA . ILE B 1 157 ? -0.635 4.074 -22.375 1 96.31 157 ILE B CA 1
ATOM 3513 C C . ILE B 1 157 ? -1.538 4.691 -21.312 1 96.31 157 ILE B C 1
ATOM 3515 O O . ILE B 1 157 ? -1.644 4.168 -20.203 1 96.31 157 ILE B O 1
ATOM 3519 N N . GLN B 1 158 ? -2.104 5.793 -21.656 1 96.56 158 GLN B N 1
ATOM 3520 C CA . GLN B 1 158 ? -3.072 6.383 -20.734 1 96.56 158 GLN B CA 1
ATOM 3521 C C . GLN B 1 158 ? -4.449 5.75 -20.906 1 96.56 158 GLN B C 1
ATOM 3523 O O . GLN B 1 158 ? -4.961 5.664 -22.031 1 96.56 158 GLN B O 1
ATOM 3528 N N . MET B 1 159 ? -5.086 5.328 -19.844 1 96.75 159 MET B N 1
ATOM 3529 C CA . MET B 1 159 ? -6.398 4.691 -19.875 1 96.75 159 MET B CA 1
ATOM 3530 C C . MET B 1 159 ? -7.504 5.727 -20.047 1 96.75 159 MET B C 1
ATOM 3532 O O . MET B 1 159 ? -7.316 6.902 -19.734 1 96.75 159 MET B O 1
ATOM 3536 N N . PRO B 1 160 ? -8.641 5.297 -20.609 1 96.31 160 PRO B N 1
ATOM 3537 C CA . PRO B 1 160 ? -9.766 6.219 -20.734 1 96.31 160 PRO B CA 1
ATOM 3538 C C . PRO B 1 160 ? -10.406 6.543 -19.375 1 96.31 160 PRO B C 1
ATOM 3540 O O . PRO B 1 160 ? -10.977 7.625 -19.203 1 96.31 160 PRO B O 1
ATOM 3543 N N . GLU B 1 161 ? -10.359 5.621 -18.453 1 96.19 161 GLU B N 1
ATOM 3544 C CA . GLU B 1 161 ? -10.938 5.801 -17.125 1 96.19 161 GLU B CA 1
ATOM 3545 C C . GLU B 1 161 ? -10.18 6.859 -16.328 1 96.19 161 GLU B C 1
ATOM 3547 O O . GLU B 1 161 ? -8.961 6.992 -16.469 1 96.19 161 GLU B O 1
ATOM 3552 N N . LYS B 1 162 ? -10.906 7.586 -15.516 1 96.94 162 LYS B N 1
ATOM 3553 C CA . LYS B 1 162 ? -10.336 8.562 -14.594 1 96.94 162 LYS B CA 1
ATOM 3554 C C . LYS B 1 162 ? -10.891 8.375 -13.188 1 96.94 162 LYS B C 1
ATOM 3556 O O . LYS B 1 162 ? -12.062 8.031 -13.016 1 96.94 162 LYS B O 1
ATOM 3561 N N . ASP B 1 163 ? -10.047 8.586 -12.242 1 97.56 163 ASP B N 1
ATOM 3562 C CA . ASP B 1 163 ? -10.469 8.57 -10.844 1 97.56 163 ASP B CA 1
ATOM 3563 C C . ASP B 1 163 ? -10.977 9.945 -10.406 1 97.56 163 ASP B C 1
ATOM 3565 O O . ASP B 1 163 ? -10.578 10.969 -10.977 1 97.56 163 ASP B O 1
ATOM 3569 N N . VAL B 1 164 ? -11.859 9.914 -9.422 1 97.88 164 VAL B N 1
ATOM 3570 C CA . VAL B 1 164 ? -12.445 11.156 -8.922 1 97.88 164 VAL B CA 1
ATOM 3571 C C . VAL B 1 164 ? -12 11.398 -7.484 1 97.88 164 VAL B C 1
ATOM 3573 O O . VAL B 1 164 ? -12.078 10.5 -6.641 1 97.88 164 VAL B O 1
ATOM 3576 N N . TRP B 1 165 ? -11.492 12.617 -7.273 1 98.38 165 TRP B N 1
ATOM 3577 C CA . TRP B 1 165 ? -11.125 13 -5.914 1 98.38 165 TRP B CA 1
ATOM 3578 C C . TRP B 1 165 ? -12.359 13.391 -5.105 1 98.38 165 TRP B C 1
ATOM 3580 O O . TRP B 1 165 ? -13.312 13.953 -5.648 1 98.38 165 TRP B O 1
ATOM 3590 N N . GLY B 1 166 ? -12.312 13.133 -3.834 1 98.69 166 GLY B N 1
ATOM 3591 C CA . GLY B 1 166 ? -13.375 13.531 -2.922 1 98.69 166 GLY B CA 1
ATOM 3592 C C . GLY B 1 166 ? -12.945 13.508 -1.466 1 98.69 166 GLY B C 1
ATOM 3593 O O . GLY B 1 166 ? -11.75 13.508 -1.165 1 98.69 166 GLY B O 1
ATOM 3594 N N . LEU B 1 167 ? -13.922 13.664 -0.644 1 98.81 167 LEU B N 1
ATOM 3595 C CA . LEU B 1 167 ? -13.727 13.719 0.801 1 98.81 167 LEU B CA 1
ATOM 3596 C C . LEU B 1 167 ? -14.406 12.531 1.484 1 98.81 167 LEU B C 1
ATOM 3598 O O . LEU B 1 167 ? -15.57 12.242 1.22 1 98.81 167 LEU B O 1
ATOM 3602 N N . LEU B 1 168 ? -13.633 11.836 2.279 1 98.75 168 LEU B N 1
ATOM 3603 C CA . LEU B 1 168 ? -14.164 10.758 3.113 1 98.75 168 LEU B CA 1
ATOM 3604 C C . LEU B 1 168 ? -14.453 11.258 4.523 1 98.75 168 LEU B C 1
ATOM 3606 O O . LEU B 1 168 ? -13.633 11.961 5.121 1 98.75 168 LEU B O 1
ATOM 3610 N N . MET B 1 169 ? -15.594 10.93 5.02 1 98.75 169 MET B N 1
ATOM 3611 C CA . MET B 1 169 ? -16.031 11.344 6.352 1 98.75 169 MET B CA 1
ATOM 3612 C C . MET B 1 169 ? -16.984 10.32 6.953 1 98.75 169 MET B C 1
ATOM 3614 O O . MET B 1 169 ? -17.422 9.391 6.27 1 98.75 169 MET B O 1
ATOM 3618 N N . THR B 1 170 ? -17.25 10.43 8.242 1 98.31 170 THR B N 1
ATOM 3619 C CA . THR B 1 170 ? -18.281 9.602 8.836 1 98.31 170 THR B CA 1
ATOM 3620 C C . THR B 1 170 ? -19.672 10.031 8.359 1 98.31 170 THR B C 1
ATOM 3622 O O . THR B 1 170 ? -19.875 11.203 8.023 1 98.31 170 THR B O 1
ATOM 3625 N N . LYS B 1 171 ? -20.625 9.125 8.367 1 97.38 171 LYS B N 1
ATOM 3626 C CA . LYS B 1 171 ? -21.969 9.375 7.852 1 97.38 171 LYS B CA 1
ATOM 3627 C C . LYS B 1 171 ? -22.672 10.453 8.672 1 97.38 171 LYS B C 1
ATOM 3629 O O . LYS B 1 171 ? -23.578 11.117 8.172 1 97.38 171 LYS B O 1
ATOM 3634 N N . ASP B 1 172 ? -22.266 10.656 9.859 1 97.06 172 ASP B N 1
ATOM 3635 C CA . ASP B 1 172 ? -22.938 11.602 10.734 1 97.06 172 ASP B CA 1
ATOM 3636 C C . ASP B 1 172 ? -22.281 12.977 10.672 1 97.06 172 ASP B C 1
ATOM 3638 O O . ASP B 1 172 ? -22.719 13.914 11.344 1 97.06 172 ASP B O 1
ATOM 3642 N N . ASP B 1 173 ? -21.203 13.109 9.922 1 98.12 173 ASP B N 1
ATOM 3643 C CA . ASP B 1 173 ? -20.594 14.43 9.734 1 98.12 173 ASP B CA 1
ATOM 3644 C C . ASP B 1 173 ? -21.578 15.375 9.039 1 98.12 173 ASP B C 1
ATOM 3646 O O . ASP B 1 173 ? -22.281 14.977 8.109 1 98.12 173 ASP B O 1
ATOM 3650 N N . PRO B 1 174 ? -21.641 16.609 9.398 1 97.75 174 PRO B N 1
ATOM 3651 C CA . PRO B 1 174 ? -22.547 17.562 8.758 1 97.75 174 PRO B CA 1
ATOM 3652 C C . PRO B 1 174 ? -22.328 17.672 7.25 1 97.75 174 PRO B C 1
ATOM 3654 O O . PRO B 1 174 ? -23.281 17.875 6.496 1 97.75 174 PRO B O 1
ATOM 3657 N N . LEU B 1 175 ? -21.141 17.516 6.809 1 98.44 175 LEU B N 1
ATOM 3658 C CA . LEU B 1 175 ? -20.828 17.656 5.391 1 98.44 175 LEU B CA 1
ATOM 3659 C C . LEU B 1 175 ? -21.406 16.5 4.59 1 98.44 175 LEU B C 1
ATOM 3661 O O . LEU B 1 175 ? -21.516 16.578 3.365 1 98.44 175 LEU B O 1
ATOM 3665 N N . ALA B 1 176 ? -21.75 15.414 5.289 1 98.06 176 ALA B N 1
ATOM 3666 C CA . ALA B 1 176 ? -22.297 14.234 4.621 1 98.06 176 ALA B CA 1
ATOM 3667 C C . ALA B 1 176 ? -23.641 14.547 3.969 1 98.06 176 ALA B C 1
ATOM 3669 O O . ALA B 1 176 ? -24.094 13.812 3.09 1 98.06 176 ALA B O 1
ATOM 3670 N N . LYS B 1 177 ? -24.234 15.609 4.352 1 97.94 177 LYS B N 1
ATOM 3671 C CA . LYS B 1 177 ? -25.547 16 3.826 1 97.94 177 LYS B CA 1
ATOM 3672 C C . LYS B 1 177 ? -25.406 16.703 2.477 1 97.94 177 LYS B C 1
ATOM 3674 O O . LYS B 1 177 ? -26.391 16.844 1.745 1 97.94 177 LYS B O 1
ATOM 3679 N N . LYS B 1 178 ? -24.219 17.141 2.172 1 98.19 178 LYS B N 1
ATOM 3680 C CA . LYS B 1 178 ? -23.984 17.812 0.899 1 98.19 178 LYS B CA 1
ATOM 3681 C C . LYS B 1 178 ? -23.766 16.812 -0.225 1 98.19 178 LYS B C 1
ATOM 3683 O O . LYS B 1 178 ? -23.297 15.688 0.015 1 98.19 178 LYS B O 1
ATOM 3688 N N . ASP B 1 179 ? -24.078 17.234 -1.438 1 98 179 ASP B N 1
ATOM 3689 C CA . ASP B 1 179 ? -23.828 16.391 -2.598 1 98 179 ASP B CA 1
ATOM 3690 C C . ASP B 1 179 ? -22.359 16.453 -3.023 1 98 179 ASP B C 1
ATOM 3692 O O . ASP B 1 179 ? -21.797 15.461 -3.494 1 98 179 ASP B O 1
ATOM 3696 N N . THR B 1 180 ? -21.812 17.625 -2.908 1 98.56 180 THR B N 1
ATOM 3697 C CA . THR B 1 180 ? -20.422 17.875 -3.244 1 98.56 180 THR B CA 1
ATOM 3698 C C . THR B 1 180 ? -19.766 18.797 -2.205 1 98.56 180 THR B C 1
ATOM 3700 O O . THR B 1 180 ? -20.469 19.453 -1.426 1 98.56 180 THR B O 1
ATOM 3703 N N . ILE B 1 181 ? -18.516 18.766 -2.123 1 98.81 181 ILE B N 1
ATOM 3704 C CA . ILE B 1 181 ? -17.75 19.516 -1.133 1 98.81 181 ILE B CA 1
ATOM 3705 C C . ILE B 1 181 ? -16.938 20.609 -1.825 1 98.81 181 ILE B C 1
ATOM 3707 O O . ILE B 1 181 ? -16.234 20.328 -2.805 1 98.81 181 ILE B O 1
ATOM 3711 N N . THR B 1 182 ? -16.984 21.812 -1.35 1 98.31 182 THR B N 1
ATOM 3712 C CA . THR B 1 182 ? -16.156 22.922 -1.827 1 98.31 182 THR B CA 1
ATOM 3713 C C . THR B 1 182 ? -15 23.188 -0.878 1 98.31 182 THR B C 1
ATOM 3715 O O . THR B 1 182 ? -15.008 22.719 0.266 1 98.31 182 THR B O 1
ATOM 3718 N N . PRO B 1 183 ? -13.977 23.891 -1.383 1 97.56 183 PRO B N 1
ATOM 3719 C CA . PRO B 1 183 ? -12.891 24.25 -0.471 1 97.56 183 PRO B CA 1
ATOM 3720 C C . PRO B 1 183 ? -13.383 25 0.767 1 97.56 183 PRO B C 1
ATOM 3722 O O . PRO B 1 183 ? -12.875 24.781 1.869 1 97.56 183 PRO B O 1
ATOM 3725 N N . GLU B 1 184 ? -14.336 25.828 0.638 1 97.12 184 GLU B N 1
ATOM 3726 C CA . GLU B 1 184 ? -14.867 26.641 1.735 1 97.12 184 GLU B CA 1
ATOM 3727 C C . GLU B 1 184 ? -15.461 25.75 2.83 1 97.12 184 GLU B C 1
ATOM 3729 O O . GLU B 1 184 ? -15.383 26.094 4.012 1 97.12 184 GLU B O 1
ATOM 3734 N N . ASP B 1 185 ? -16.016 24.641 2.432 1 98.19 185 ASP B N 1
ATOM 3735 C CA . ASP B 1 185 ? -16.625 23.703 3.381 1 98.19 185 ASP B CA 1
ATOM 3736 C C . ASP B 1 185 ? -15.578 23.141 4.344 1 98.19 185 ASP B C 1
ATOM 3738 O O . ASP B 1 185 ? -15.922 22.609 5.395 1 98.19 185 ASP B O 1
ATOM 3742 N N . LEU B 1 186 ? -14.289 23.266 4.008 1 98.19 186 LEU B N 1
ATOM 3743 C CA . LEU B 1 186 ? -13.242 22.578 4.758 1 98.19 186 LEU B CA 1
ATOM 3744 C C . LEU B 1 186 ? -12.523 23.547 5.691 1 98.19 186 LEU B C 1
ATOM 3746 O O . LEU B 1 186 ? -11.602 23.156 6.41 1 98.19 186 LEU B O 1
ATOM 3750 N N . ILE B 1 187 ? -12.992 24.781 5.691 1 95.88 187 ILE B N 1
ATOM 3751 C CA . ILE B 1 187 ? -12.391 25.766 6.586 1 95.88 187 ILE B CA 1
ATOM 3752 C C . ILE B 1 187 ? -12.539 25.312 8.039 1 95.88 187 ILE B C 1
ATOM 3754 O O . ILE B 1 187 ? -13.641 24.953 8.469 1 95.88 187 ILE B O 1
ATOM 3758 N N . GLY B 1 188 ? -11.445 25.281 8.711 1 94.38 188 GLY B N 1
ATOM 3759 C CA . GLY B 1 188 ? -11.445 24.938 10.125 1 94.38 188 GLY B CA 1
ATOM 3760 C C . GLY B 1 188 ? -11.492 23.438 10.367 1 94.38 188 GLY B C 1
ATOM 3761 O O . GLY B 1 188 ? -11.422 22.984 11.508 1 94.38 188 GLY B O 1
ATOM 3762 N N . ARG B 1 189 ? -11.617 22.625 9.305 1 96.62 189 ARG B N 1
ATOM 3763 C CA . ARG B 1 189 ? -11.68 21.188 9.445 1 96.62 189 ARG B CA 1
ATOM 3764 C C . ARG B 1 189 ? -10.281 20.578 9.484 1 96.62 189 ARG B C 1
ATOM 3766 O O . ARG B 1 189 ? -9.328 21.172 8.984 1 96.62 189 ARG B O 1
ATOM 3773 N N . THR B 1 190 ? -10.156 19.422 10.141 1 97.06 190 THR B N 1
ATOM 3774 C CA . THR B 1 190 ? -8.93 18.641 10.188 1 97.06 190 THR B CA 1
ATOM 3775 C C . THR B 1 190 ? -8.914 17.594 9.062 1 97.06 190 THR B C 1
ATOM 3777 O O . THR B 1 190 ? -9.844 16.812 8.93 1 97.06 190 THR B O 1
ATOM 3780 N N . ILE B 1 191 ? -7.828 17.609 8.281 1 97.75 191 ILE B N 1
ATOM 3781 C CA . ILE B 1 191 ? -7.84 16.812 7.062 1 97.75 191 ILE B CA 1
ATOM 3782 C C . ILE B 1 191 ? -6.57 15.969 6.984 1 97.75 191 ILE B C 1
ATOM 3784 O O . ILE B 1 191 ? -5.48 16.453 7.305 1 97.75 191 ILE B O 1
ATOM 3788 N N . LEU B 1 192 ? -6.777 14.75 6.691 1 98.19 192 LEU B N 1
ATOM 3789 C CA . LEU B 1 192 ? -5.699 13.883 6.234 1 98.19 192 LEU B CA 1
ATOM 3790 C C . LEU B 1 192 ? -5.594 13.898 4.715 1 98.19 192 LEU B C 1
ATOM 3792 O O . LEU B 1 192 ? -6.602 13.766 4.016 1 98.19 192 LEU B O 1
ATOM 3796 N N . ASN B 1 193 ? -4.375 14.094 4.203 1 97.62 193 ASN B N 1
ATOM 3797 C CA . ASN B 1 193 ? -4.152 14.195 2.766 1 97.62 193 ASN B CA 1
ATOM 3798 C C . ASN B 1 193 ? -3.371 13 2.232 1 97.62 193 ASN B C 1
ATOM 3800 O O . ASN B 1 193 ? -2.773 12.25 3.006 1 97.62 193 ASN B O 1
ATOM 3804 N N . SER B 1 194 ? -3.506 12.781 0.916 1 97 194 SER B N 1
ATOM 3805 C CA . SER B 1 194 ? -2.609 11.867 0.223 1 97 194 SER B CA 1
ATOM 3806 C C . SER B 1 194 ? -1.181 12.398 0.199 1 97 194 SER B C 1
ATOM 3808 O O . SER B 1 194 ? -0.955 13.57 -0.09 1 97 194 SER B O 1
ATOM 3810 N N . GLN B 1 195 ? -0.272 11.5 0.513 1 96.94 195 GLN B N 1
ATOM 3811 C CA . GLN B 1 195 ? 1.13 11.906 0.461 1 96.94 195 GLN B CA 1
ATOM 3812 C C . GLN B 1 195 ? 1.514 12.383 -0.936 1 96.94 195 GLN B C 1
ATOM 3814 O O . GLN B 1 195 ? 2.207 13.391 -1.085 1 96.94 195 GLN B O 1
ATOM 3819 N N . GLN B 1 196 ? 1.105 11.656 -1.925 1 95.12 196 GLN B N 1
ATOM 3820 C CA . GLN B 1 196 ? 1.386 12.023 -3.309 1 95.12 196 GLN B CA 1
ATOM 3821 C C . GLN B 1 196 ? 0.74 13.359 -3.666 1 95.12 196 GLN B C 1
ATOM 3823 O O . GLN B 1 196 ? 1.37 14.211 -4.297 1 95.12 196 GLN B O 1
ATOM 3828 N N . ALA B 1 197 ? -0.493 13.578 -3.281 1 95.69 197 ALA B N 1
ATOM 3829 C CA . ALA B 1 197 ? -1.19 14.828 -3.572 1 95.69 197 ALA B CA 1
ATOM 3830 C C . ALA B 1 197 ? -0.51 16.016 -2.883 1 95.69 197 ALA B C 1
ATOM 3832 O O . ALA B 1 197 ? -0.452 17.109 -3.436 1 95.69 197 ALA B O 1
ATOM 3833 N N . ASP B 1 198 ? -0.085 15.727 -1.681 1 94.69 198 ASP B N 1
ATOM 3834 C CA . ASP B 1 198 ? 0.618 16.766 -0.931 1 94.69 198 ASP B CA 1
ATOM 3835 C C . ASP B 1 198 ? 1.929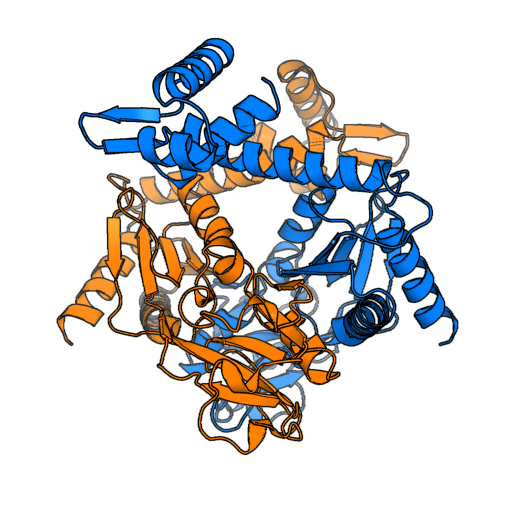 17.141 -1.615 1 94.69 198 ASP B C 1
ATOM 3837 O O . ASP B 1 198 ? 2.188 18.328 -1.863 1 94.69 198 ASP B O 1
ATOM 3841 N N . THR B 1 199 ? 2.674 16.109 -1.932 1 91.75 199 THR B N 1
ATOM 3842 C CA . THR B 1 199 ? 3.988 16.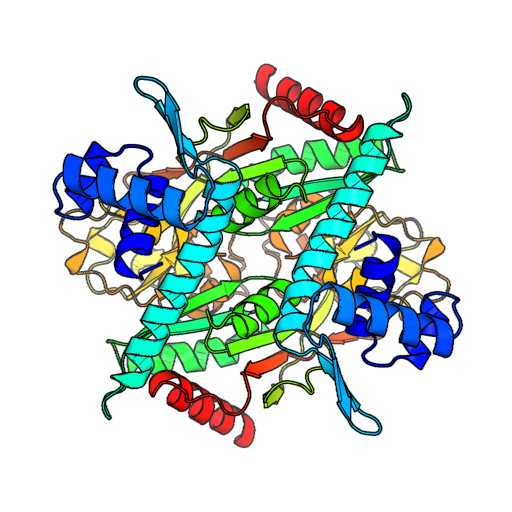312 -2.531 1 91.75 199 THR B CA 1
ATOM 3843 C C . THR B 1 199 ? 3.865 16.984 -3.896 1 91.75 199 THR B C 1
ATOM 3845 O O . THR B 1 199 ? 4.688 17.828 -4.254 1 91.75 199 THR B O 1
ATOM 3848 N N . MET B 1 200 ? 2.82 16.672 -4.613 1 90.56 200 MET B N 1
ATOM 3849 C CA . MET B 1 200 ? 2.664 17.172 -5.977 1 90.56 200 MET B CA 1
ATOM 3850 C C . MET B 1 200 ? 1.766 18.391 -6.016 1 90.56 200 MET B C 1
ATOM 3852 O O . MET B 1 200 ? 1.458 18.922 -7.09 1 90.56 200 MET B O 1
ATOM 3856 N N . HIS B 1 201 ? 1.278 18.812 -4.891 1 92.88 201 HIS B N 1
ATOM 3857 C CA . HIS B 1 201 ? 0.472 20.031 -4.754 1 92.88 201 HIS B CA 1
ATOM 3858 C C . HIS B 1 201 ? -0.797 19.938 -5.598 1 92.88 201 HIS B C 1
ATOM 3860 O O . HIS B 1 201 ? -1.167 20.891 -6.273 1 92.88 201 HIS B O 1
ATOM 3866 N N . TYR B 1 202 ? -1.392 18.781 -5.523 1 94.25 202 TYR B N 1
ATOM 3867 C CA . TYR B 1 202 ? -2.572 18.531 -6.348 1 94.25 202 TYR B CA 1
ATOM 3868 C C . TYR B 1 202 ? -3.678 19.531 -6.023 1 94.25 202 TYR B C 1
ATOM 3870 O O . TYR B 1 202 ? -4.375 20 -6.918 1 94.25 202 TYR B O 1
ATOM 3878 N N . PHE B 1 203 ? -3.773 19.891 -4.719 1 96.44 203 PHE B N 1
ATOM 3879 C CA . PHE B 1 203 ? -4.988 20.578 -4.297 1 96.44 203 PHE B CA 1
ATOM 3880 C C . PHE B 1 203 ? -4.719 22.062 -4.086 1 96.44 203 PHE B C 1
ATOM 3882 O O . PHE B 1 203 ? -5.586 22.797 -3.605 1 96.44 203 PHE B O 1
ATOM 3889 N N . ASP B 1 204 ? -3.521 22.516 -4.395 1 94.38 204 ASP B N 1
ATOM 3890 C CA . ASP B 1 204 ? -3.168 23.906 -4.129 1 94.38 204 ASP B CA 1
ATOM 3891 C C . ASP B 1 204 ? -4.133 24.859 -4.828 1 94.38 204 ASP B C 1
ATOM 3893 O O . ASP B 1 204 ? -4.684 25.766 -4.199 1 94.38 204 ASP B O 1
ATOM 3897 N N . ASN B 1 205 ? -4.297 24.625 -6.125 1 94.75 205 ASN B N 1
ATOM 3898 C CA . ASN B 1 205 ? -5.195 25.484 -6.879 1 94.75 205 ASN B CA 1
ATOM 3899 C C . ASN B 1 205 ? -6.648 25.297 -6.453 1 94.75 205 ASN B C 1
ATOM 3901 O O . ASN B 1 205 ? -7.438 26.234 -6.477 1 94.75 205 ASN B O 1
ATOM 3905 N N . TRP B 1 206 ? -6.992 24.125 -6.102 1 96 206 TRP B N 1
ATOM 3906 C CA . TRP B 1 206 ? -8.367 23.844 -5.688 1 96 206 TRP B CA 1
ATOM 3907 C C . TRP B 1 206 ? -8.695 24.547 -4.379 1 96 206 TRP B C 1
ATOM 3909 O O . TRP B 1 206 ? -9.758 25.141 -4.242 1 96 206 TRP B O 1
ATOM 3919 N N . PHE B 1 207 ? -7.812 24.516 -3.459 1 95.31 207 PHE B N 1
ATOM 3920 C CA . PHE B 1 207 ? -8.016 25.188 -2.184 1 95.31 207 PHE B CA 1
ATOM 3921 C C . PHE B 1 207 ? -7.961 26.703 -2.361 1 95.31 207 PHE B C 1
ATOM 3923 O O . PHE B 1 207 ? -8.688 27.438 -1.688 1 95.31 207 PHE B O 1
ATOM 3930 N N . GLY B 1 208 ? -7.027 27.141 -3.229 1 94.12 208 GLY B N 1
ATOM 3931 C CA . GLY B 1 208 ? -6.844 28.562 -3.42 1 94.12 208 GLY B CA 1
ATOM 3932 C C . GLY B 1 208 ? -6.512 29.297 -2.137 1 94.12 208 GLY B C 1
ATOM 3933 O O . GLY B 1 208 ? -5.598 28.906 -1.407 1 94.12 208 GLY B O 1
ATOM 3934 N N . ASN B 1 209 ? -7.312 30.266 -1.801 1 90.88 209 ASN B N 1
ATOM 3935 C CA . ASN B 1 209 ? -7.051 31.141 -0.66 1 90.88 209 ASN B CA 1
ATOM 3936 C C . ASN B 1 209 ? -7.457 30.469 0.654 1 90.88 209 ASN B C 1
ATOM 3938 O O . ASN B 1 209 ? -7.129 30.969 1.732 1 90.88 209 ASN B O 1
ATOM 3942 N N . TYR B 1 210 ? -8.047 29.344 0.496 1 91.88 210 TYR B N 1
ATOM 3943 C CA . TYR B 1 210 ? -8.547 28.703 1.705 1 91.88 210 TYR B CA 1
ATOM 3944 C C . TYR B 1 210 ? -7.504 27.766 2.305 1 91.88 210 TYR B C 1
ATOM 3946 O O . TYR B 1 210 ? -7.664 27.297 3.43 1 91.88 210 TYR B O 1
ATOM 3954 N N . LYS B 1 211 ? -6.48 27.453 1.638 1 92.69 211 LYS B N 1
ATOM 3955 C CA . LYS B 1 211 ? -5.516 26.422 2.02 1 92.69 211 LYS B CA 1
ATOM 3956 C C . LYS B 1 211 ? -4.969 26.688 3.424 1 92.69 211 LYS B C 1
ATOM 3958 O O . LYS B 1 211 ? -4.828 25.75 4.219 1 92.69 211 LYS B O 1
ATOM 3963 N N . ASP B 1 212 ? -4.727 27.906 3.736 1 90.81 212 ASP B N 1
ATOM 3964 C CA . ASP B 1 212 ? -4.109 28.266 5.012 1 90.81 212 ASP B CA 1
ATOM 3965 C C . ASP B 1 212 ? -5.113 28.156 6.156 1 90.81 212 ASP B C 1
ATOM 3967 O O . ASP B 1 212 ? -4.738 28.219 7.328 1 90.81 212 ASP B O 1
ATOM 3971 N N . GLN B 1 213 ? -6.371 27.984 5.836 1 93.81 213 GLN B N 1
ATOM 3972 C CA . GLN B 1 213 ? -7.418 27.906 6.848 1 93.81 213 GLN B CA 1
ATOM 3973 C C . GLN B 1 213 ? -7.824 26.453 7.109 1 93.81 213 GLN B C 1
ATOM 3975 O O . GLN B 1 213 ? -8.789 26.188 7.836 1 93.81 213 GLN B O 1
ATOM 3980 N N . ILE B 1 214 ? -7.129 25.578 6.469 1 94.19 214 ILE B N 1
ATOM 3981 C CA . ILE B 1 214 ? -7.379 24.156 6.633 1 94.19 214 ILE B CA 1
ATOM 3982 C C . ILE B 1 214 ? -6.277 23.531 7.488 1 94.19 214 ILE B C 1
ATOM 3984 O O . ILE B 1 214 ? -5.098 23.844 7.316 1 94.19 214 ILE B O 1
ATOM 3988 N N . ASN B 1 215 ? -6.688 22.703 8.43 1 94.5 215 ASN B N 1
ATOM 3989 C CA . ASN B 1 215 ? -5.73 22.031 9.305 1 94.5 215 ASN B CA 1
ATOM 3990 C C . ASN B 1 215 ? -5.324 20.672 8.766 1 94.5 215 ASN B C 1
ATOM 3992 O O . ASN B 1 215 ? -5.988 19.672 9.039 1 94.5 215 ASN B O 1
ATOM 3996 N N . PHE B 1 216 ? -4.223 20.594 8.086 1 95.56 216 PHE B N 1
ATOM 3997 C CA . PHE B 1 216 ? -3.684 19.328 7.629 1 95.56 216 PHE B CA 1
ATOM 3998 C C . PHE B 1 216 ? -2.859 18.656 8.727 1 95.56 216 PHE B C 1
ATOM 4000 O O . PHE B 1 216 ? -1.823 19.188 9.133 1 95.56 216 PHE B O 1
ATOM 4007 N N . ILE B 1 217 ? -3.236 17.469 9.086 1 96.12 217 ILE B N 1
ATOM 4008 C CA . ILE B 1 217 ? -2.596 16.859 10.242 1 96.12 217 ILE B CA 1
ATOM 4009 C C . ILE B 1 217 ? -1.578 15.812 9.781 1 96.12 217 ILE B C 1
ATOM 4011 O O . ILE B 1 217 ? -0.838 15.258 10.594 1 96.12 217 ILE B O 1
ATOM 4015 N N . GLY B 1 218 ? -1.598 15.492 8.453 1 96.94 218 GLY B N 1
ATOM 4016 C CA . GLY B 1 218 ? -0.654 14.492 7.984 1 96.94 218 GLY B CA 1
ATOM 4017 C C . GLY B 1 218 ? -1.037 13.898 6.645 1 96.94 218 GLY B C 1
ATOM 4018 O O . GLY B 1 218 ? -1.852 14.461 5.914 1 96.94 218 GLY B O 1
ATOM 4019 N N . THR B 1 219 ? -0.334 12.773 6.332 1 98.25 219 THR B N 1
ATOM 4020 C CA . THR B 1 219 ? -0.52 12.164 5.016 1 98.25 219 THR B CA 1
ATOM 4021 C C . THR B 1 219 ? -0.545 10.641 5.125 1 98.25 219 THR B C 1
ATOM 4023 O O . THR B 1 219 ? -0.082 10.078 6.117 1 98.25 219 THR B O 1
ATOM 4026 N N . VAL B 1 220 ? -1.128 10.055 4.129 1 98.31 220 VAL B N 1
ATOM 4027 C CA . VAL B 1 220 ? -1.069 8.609 3.908 1 98.31 220 VAL B CA 1
ATOM 4028 C C . VAL B 1 220 ? -0.644 8.328 2.471 1 98.31 220 VAL B C 1
ATOM 4030 O O . VAL B 1 220 ? -0.993 9.07 1.553 1 98.31 220 VAL B O 1
ATOM 4033 N N . ASN B 1 221 ? 0.076 7.234 2.271 1 98 221 ASN B N 1
ATOM 4034 C CA . ASN B 1 221 ? 0.452 6.891 0.904 1 98 221 ASN B CA 1
ATOM 4035 C C . ASN B 1 221 ? -0.627 6.059 0.219 1 98 221 ASN B C 1
ATOM 4037 O O . ASN B 1 221 ? -0.752 6.082 -1.007 1 98 221 ASN B O 1
ATOM 4041 N N . LEU B 1 222 ? -1.37 5.25 0.976 1 98.19 222 LEU B N 1
ATOM 4042 C CA . LEU B 1 222 ? -2.553 4.52 0.536 1 98.19 222 LEU B CA 1
ATOM 4043 C C . LEU B 1 222 ? -3.699 4.695 1.526 1 98.19 222 LEU B C 1
ATOM 4045 O O . LEU B 1 222 ? -3.479 5.082 2.676 1 98.19 222 LEU B O 1
ATOM 4049 N N . SER B 1 223 ? -4.867 4.387 1.147 1 97.19 223 SER B N 1
ATOM 4050 C CA . SER B 1 223 ? -6.066 4.945 1.761 1 97.19 223 SER B CA 1
ATOM 4051 C C . SER B 1 223 ? -6.434 4.199 3.041 1 97.19 223 SER B C 1
ATOM 4053 O O . SER B 1 223 ? -6.891 4.809 4.008 1 97.19 223 SER B O 1
ATOM 4055 N N . PHE B 1 224 ? -6.117 2.938 3.189 1 97.88 224 PHE B N 1
ATOM 4056 C CA . PHE B 1 224 ? -6.852 2.121 4.148 1 97.88 224 PHE B CA 1
ATOM 4057 C C . PHE B 1 224 ? -6.598 2.604 5.574 1 97.88 224 PHE B C 1
ATOM 4059 O O . PHE B 1 224 ? -7.539 2.924 6.301 1 97.88 224 PHE B O 1
ATOM 4066 N N . ASN B 1 225 ? -5.316 2.674 5.91 1 98 225 ASN B N 1
ATOM 4067 C CA . ASN B 1 225 ? -5.051 3.041 7.297 1 98 225 ASN B CA 1
ATOM 4068 C C . ASN B 1 225 ? -5.594 4.43 7.625 1 98 225 ASN B C 1
ATOM 4070 O O . ASN B 1 225 ? -6.027 4.68 8.75 1 98 225 ASN B O 1
ATOM 4074 N N . GLY B 1 226 ? -5.594 5.293 6.645 1 98.12 226 GLY B N 1
ATOM 4075 C CA . GLY B 1 226 ? -6.16 6.617 6.844 1 98.12 226 GLY B CA 1
ATOM 4076 C C . GLY B 1 226 ? -7.645 6.59 7.16 1 98.12 226 GLY B C 1
ATOM 4077 O O . GLY B 1 226 ? -8.148 7.445 7.891 1 98.12 226 GLY B O 1
ATOM 4078 N N . THR B 1 227 ? -8.375 5.594 6.625 1 98.12 227 THR B N 1
ATOM 4079 C CA . THR B 1 227 ? -9.82 5.52 6.859 1 98.12 227 THR B CA 1
ATOM 4080 C C . THR B 1 227 ? -10.109 5.277 8.336 1 98.12 227 THR B C 1
ATOM 4082 O O . THR B 1 227 ? -11.18 5.652 8.828 1 98.12 227 THR B O 1
ATOM 4085 N N . LEU B 1 228 ? -9.195 4.66 9.031 1 97.69 228 LEU B N 1
ATOM 4086 C CA . LEU B 1 228 ? -9.383 4.367 10.453 1 97.69 228 LEU B CA 1
ATOM 4087 C C . LEU B 1 228 ? -9.328 5.645 11.281 1 97.69 228 LEU B C 1
ATOM 4089 O O . LEU B 1 228 ? -9.945 5.727 12.344 1 97.69 228 LEU B O 1
ATOM 4093 N N . LEU B 1 229 ? -8.523 6.645 10.82 1 97.38 229 LEU B N 1
ATOM 4094 C CA . LEU B 1 229 ? -8.523 7.957 11.461 1 97.38 229 LEU B CA 1
ATOM 4095 C C . LEU B 1 229 ? -9.844 8.688 11.203 1 97.38 229 LEU B C 1
ATOM 4097 O O . LEU B 1 229 ? -10.344 9.398 12.078 1 97.38 229 LEU B O 1
ATOM 4101 N N . VAL B 1 230 ? -10.375 8.484 9.992 1 98.19 230 VAL B N 1
ATOM 4102 C CA . VAL B 1 230 ? -11.672 9.07 9.664 1 98.19 230 VAL B CA 1
ATOM 4103 C C . VAL B 1 230 ? -12.766 8.438 10.523 1 98.19 230 VAL B C 1
ATOM 4105 O O . VAL B 1 230 ? -13.625 9.133 11.062 1 98.19 230 VAL B O 1
ATOM 4108 N N . LYS B 1 231 ? -12.68 7.148 10.656 1 96.19 231 LYS B N 1
ATOM 4109 C CA . LYS B 1 231 ? -13.672 6.375 11.398 1 96.19 231 LYS B CA 1
ATOM 4110 C C . LYS B 1 231 ? -13.773 6.848 12.844 1 96.19 231 LYS B C 1
ATOM 4112 O O . LYS B 1 231 ? -14.859 6.879 13.422 1 96.19 231 LYS B O 1
ATOM 4117 N N . ASN B 1 232 ? -12.648 7.203 13.414 1 94.94 232 ASN B N 1
ATOM 4118 C CA . ASN B 1 232 ? -12.688 7.66 14.797 1 94.94 232 ASN B CA 1
ATOM 4119 C C . ASN B 1 232 ? -12.898 9.172 14.883 1 94.94 232 ASN B C 1
ATOM 4121 O O . ASN B 1 232 ? -12.672 9.773 15.938 1 94.94 232 ASN B O 1
ATOM 4125 N N . LYS B 1 233 ? -13.164 9.859 13.766 1 95.12 233 LYS B N 1
ATOM 4126 C CA . LYS B 1 233 ? -13.594 11.25 13.648 1 95.12 233 LYS B CA 1
ATOM 4127 C C . LYS B 1 233 ? -12.445 12.211 13.938 1 95.12 233 LYS B C 1
ATOM 4129 O O . LYS B 1 233 ? -12.664 13.367 14.289 1 95.12 233 LYS B O 1
ATOM 4134 N N . ALA B 1 234 ? -11.25 11.648 13.805 1 95.25 234 ALA B N 1
ATOM 4135 C CA . ALA B 1 234 ? -10.078 12.484 14.062 1 95.25 234 ALA B CA 1
ATOM 4136 C C . ALA B 1 234 ? -9.812 13.422 12.891 1 95.25 234 ALA B C 1
ATOM 4138 O O . ALA B 1 234 ? -9.234 14.5 13.062 1 95.25 234 ALA B O 1
ATOM 4139 N N . ALA B 1 235 ? -10.141 13.031 11.742 1 97.94 235 ALA B N 1
ATOM 4140 C CA . ALA B 1 235 ? -9.891 13.812 10.531 1 97.94 235 ALA B CA 1
ATOM 4141 C C . ALA B 1 235 ? -10.836 13.391 9.406 1 97.94 235 ALA B C 1
ATOM 4143 O O . ALA B 1 235 ? -11.344 12.266 9.398 1 97.94 235 ALA B O 1
ATOM 4144 N N . LEU B 1 236 ? -11.117 14.328 8.516 1 98.56 236 LEU B N 1
ATOM 4145 C CA . LEU B 1 236 ? -11.57 13.977 7.176 1 98.56 236 LEU B CA 1
ATOM 4146 C C . LEU B 1 236 ? -10.391 13.562 6.293 1 98.56 236 LEU B C 1
ATOM 4148 O O . LEU B 1 236 ? -9.234 13.75 6.676 1 98.56 236 LEU B O 1
ATOM 4152 N N . MET B 1 237 ? -10.711 12.977 5.141 1 98.75 237 MET B N 1
ATOM 4153 C CA . MET B 1 237 ? -9.602 12.523 4.316 1 98.75 237 MET B CA 1
ATOM 4154 C C . MET B 1 237 ? -9.883 12.773 2.838 1 98.75 237 MET B C 1
ATOM 4156 O O . MET B 1 237 ? -10.93 12.375 2.328 1 98.75 237 MET B O 1
ATOM 4160 N N . LEU B 1 238 ? -9 13.523 2.211 1 98.56 238 LEU B N 1
ATOM 4161 C CA . LEU B 1 238 ? -9.016 13.602 0.755 1 98.56 238 LEU B CA 1
ATOM 4162 C C . LEU B 1 238 ? -8.523 12.297 0.133 1 98.56 238 LEU B C 1
ATOM 4164 O O . LEU B 1 238 ? -7.41 11.852 0.409 1 98.56 238 LEU B O 1
ATOM 4168 N N . THR B 1 239 ? -9.367 11.672 -0.667 1 98.25 239 THR B N 1
ATOM 4169 C CA . THR B 1 239 ? -9.031 10.375 -1.248 1 98.25 239 THR B CA 1
ATOM 4170 C C . THR B 1 239 ? -9.805 10.156 -2.547 1 98.25 239 THR B C 1
ATOM 4172 O O . THR B 1 239 ? -10.625 10.984 -2.941 1 98.25 239 THR B O 1
ATOM 4175 N N . LEU B 1 240 ? -9.492 9.117 -3.236 1 98.12 240 LEU B N 1
ATOM 4176 C CA . LEU B 1 240 ? -10.172 8.766 -4.477 1 98.12 240 LEU B CA 1
ATOM 4177 C C . LEU B 1 240 ? -11.453 7.996 -4.191 1 98.12 240 LEU B C 1
ATOM 4179 O O . LEU B 1 240 ? -11.555 7.301 -3.176 1 98.12 240 LEU B O 1
ATOM 4183 N N . ASP B 1 241 ? -12.383 8.094 -5.09 1 97.12 241 ASP B N 1
ATOM 4184 C CA . ASP B 1 241 ? -13.68 7.441 -4.977 1 97.12 241 ASP B CA 1
ATOM 4185 C C . ASP B 1 241 ? -13.547 5.926 -5.078 1 97.12 241 ASP B C 1
ATOM 4187 O O . ASP B 1 241 ? -12.625 5.418 -5.715 1 97.12 241 ASP B O 1
ATOM 4191 N N . LYS B 1 242 ? -14.383 5.211 -4.316 1 95.38 242 LYS B N 1
ATOM 4192 C CA . LYS B 1 242 ? -14.633 3.775 -4.43 1 95.38 242 LYS B CA 1
ATOM 4193 C C . LYS B 1 242 ? -13.453 2.971 -3.898 1 95.38 242 LYS B C 1
ATOM 4195 O O . LYS B 1 242 ? -13.266 1.809 -4.27 1 95.38 242 LYS B O 1
ATOM 4200 N N . ILE B 1 243 ? -12.625 3.59 -3.094 1 95.06 243 ILE B N 1
ATOM 4201 C CA . ILE B 1 243 ? -11.523 2.863 -2.471 1 95.06 243 ILE B CA 1
ATOM 4202 C C . ILE B 1 243 ? -11.922 2.43 -1.062 1 95.06 243 ILE B C 1
ATOM 4204 O O . ILE B 1 243 ? -11.742 1.268 -0.689 1 95.06 243 ILE B O 1
ATOM 4208 N N . ALA B 1 244 ? -12.508 3.309 -0.289 1 94.94 244 ALA B N 1
ATOM 4209 C CA . ALA B 1 244 ? -12.844 3.074 1.113 1 94.94 244 ALA B CA 1
ATOM 4210 C C . ALA B 1 244 ? -14.086 2.201 1.243 1 94.94 244 ALA B C 1
ATOM 4212 O O . ALA B 1 244 ? -14.969 2.234 0.381 1 94.94 244 ALA B O 1
ATOM 4213 N N . ASN B 1 245 ? -14.141 1.403 2.279 1 92.25 245 ASN B N 1
ATOM 4214 C CA . ASN B 1 245 ? -15.352 0.67 2.641 1 92.25 245 ASN B CA 1
ATOM 4215 C C . ASN B 1 245 ? -16.438 1.605 3.162 1 92.25 245 ASN B C 1
ATOM 4217 O O . ASN B 1 245 ? -16.328 2.146 4.262 1 92.25 245 ASN B O 1
ATOM 4221 N N . THR B 1 246 ? -17.484 1.763 2.412 1 91.5 246 THR B N 1
ATOM 4222 C CA . THR B 1 246 ? -18.547 2.682 2.789 1 91.5 246 THR B CA 1
ATOM 4223 C C . THR B 1 246 ? -19.812 1.914 3.186 1 91.5 246 THR B C 1
ATOM 4225 O O . THR B 1 246 ? -20.922 2.422 3.043 1 91.5 246 THR B O 1
ATOM 4228 N N . SER B 1 247 ? -19.609 0.661 3.566 1 88.94 247 SER B N 1
ATOM 4229 C CA . SER B 1 247 ? -20.734 -0.107 4.082 1 88.94 247 SER B CA 1
ATOM 4230 C C . SER B 1 247 ? -21.312 0.527 5.348 1 88.94 247 SER B C 1
ATOM 4232 O O . SER B 1 247 ? -20.625 1.308 6.016 1 88.94 247 SER B O 1
ATOM 4234 N N . ASP B 1 248 ? -22.5 0.164 5.684 1 87.94 248 ASP B N 1
ATOM 4235 C CA . ASP B 1 248 ? -23.156 0.707 6.875 1 87.94 248 ASP B CA 1
ATOM 4236 C C . ASP B 1 248 ? -22.391 0.321 8.141 1 87.94 248 ASP B C 1
ATOM 4238 O O . ASP B 1 248 ? -22.328 1.096 9.094 1 87.94 248 ASP B O 1
ATOM 4242 N N . GLU B 1 249 ? -21.812 -0.839 8.07 1 85.88 249 GLU B N 1
ATOM 4243 C CA . GLU B 1 249 ? -21.062 -1.339 9.227 1 85.88 249 GLU B CA 1
ATOM 4244 C C . GLU B 1 249 ? -19.859 -0.451 9.531 1 85.88 249 GLU B C 1
ATOM 4246 O O . GLU B 1 249 ? -19.5 -0.265 10.695 1 85.88 249 GLU B O 1
ATOM 4251 N N . PHE B 1 250 ? -19.344 0.129 8.539 1 88.62 250 PHE B N 1
ATOM 4252 C CA . PHE B 1 250 ? -18.125 0.914 8.742 1 88.62 250 PHE B CA 1
ATOM 4253 C C . PHE B 1 250 ? -18.469 2.377 8.992 1 88.62 250 PHE B C 1
ATOM 4255 O O . PHE B 1 250 ? -17.641 3.125 9.531 1 88.62 250 PHE B O 1
ATOM 4262 N N . GLY B 1 251 ? -19.625 2.877 8.523 1 93.88 251 GLY B N 1
ATOM 4263 C CA . GLY B 1 251 ? -20.156 4.18 8.883 1 93.88 251 GLY B CA 1
ATOM 4264 C C . GLY B 1 251 ? -19.469 5.328 8.172 1 93.88 251 GLY B C 1
ATOM 4265 O O . GLY B 1 251 ? -19.422 6.445 8.695 1 93.88 251 GLY B O 1
ATOM 4266 N N . LEU B 1 252 ? -18.844 5.098 7.035 1 97.06 252 LEU B N 1
ATOM 4267 C CA . LEU B 1 252 ? -18.141 6.129 6.277 1 97.06 252 LEU B CA 1
ATOM 4268 C C . LEU B 1 252 ? -18.891 6.473 5 1 97.06 252 LEU B C 1
ATOM 4270 O O . LEU B 1 252 ? -19.719 5.684 4.527 1 97.06 252 LEU B O 1
ATOM 4274 N N . ILE B 1 253 ? -18.688 7.664 4.512 1 97.5 253 ILE B N 1
ATOM 4275 C CA . ILE B 1 253 ? -19.297 8.086 3.258 1 97.5 253 ILE B CA 1
ATOM 4276 C C . ILE B 1 253 ? -18.328 8.961 2.475 1 97.5 253 ILE B C 1
ATOM 4278 O O . ILE B 1 253 ? -17.5 9.672 3.064 1 97.5 253 ILE B O 1
ATOM 4282 N N . PHE B 1 254 ? -18.344 8.859 1.198 1 97.88 254 PHE B N 1
ATOM 4283 C CA . PHE B 1 254 ? -17.531 9.625 0.258 1 97.88 254 PHE B CA 1
ATOM 4284 C C . PHE B 1 254 ? -18.375 10.688 -0.438 1 97.88 254 PHE B C 1
ATOM 4286 O O . PHE B 1 254 ? -19.516 10.422 -0.819 1 97.88 254 PHE B O 1
ATOM 4293 N N . LYS B 1 255 ? -17.875 11.938 -0.539 1 98.69 255 LYS B N 1
ATOM 4294 C CA . LYS B 1 255 ? -18.484 13 -1.336 1 98.69 255 LYS B CA 1
ATOM 4295 C C . LYS B 1 255 ? -17.484 13.586 -2.32 1 98.69 255 LYS B C 1
ATOM 4297 O O . LYS B 1 255 ? -16.375 13.953 -1.936 1 98.69 255 LYS B O 1
ATOM 4302 N N . PRO B 1 256 ? -17.875 13.672 -3.609 1 98.69 256 PRO B N 1
ATOM 4303 C CA . PRO B 1 256 ? -16.953 14.297 -4.559 1 98.69 256 PRO B CA 1
ATOM 4304 C C . PRO B 1 256 ? -16.719 15.773 -4.266 1 98.69 256 PRO B C 1
ATOM 4306 O O . PRO B 1 256 ? -17.578 16.438 -3.699 1 98.69 256 PRO B O 1
ATOM 4309 N N . ILE B 1 257 ? -15.531 16.266 -4.621 1 98.62 257 ILE B N 1
ATOM 4310 C CA . ILE B 1 257 ? -15.242 17.688 -4.453 1 98.62 257 ILE B CA 1
ATOM 4311 C C . ILE B 1 257 ? -15.648 18.438 -5.711 1 98.62 257 ILE B C 1
ATOM 4313 O O . ILE B 1 257 ? -15.781 17.859 -6.789 1 98.62 257 ILE B O 1
ATOM 4317 N N . THR B 1 258 ? -15.867 19.734 -5.578 1 98.38 258 THR B N 1
ATOM 4318 C CA . THR B 1 258 ? -16.219 20.609 -6.684 1 98.38 258 THR B CA 1
ATOM 4319 C C . THR B 1 258 ? -15.422 21.906 -6.605 1 98.38 258 THR B C 1
ATOM 4321 O O . THR B 1 258 ? -15.219 22.453 -5.52 1 98.38 258 THR B O 1
ATOM 4324 N N . PRO B 1 259 ? -15.039 22.406 -7.695 1 97.5 259 PRO B N 1
ATOM 4325 C CA . PRO B 1 259 ? -15.023 21.766 -9.016 1 97.5 259 PRO B CA 1
ATOM 4326 C C . PRO B 1 259 ? -14.328 20.406 -9.008 1 97.5 259 PRO B C 1
ATOM 4328 O O . PRO B 1 259 ? -13.367 20.203 -8.258 1 97.5 259 PRO B O 1
ATOM 4331 N N . ALA B 1 260 ? -14.789 19.609 -9.875 1 97.94 260 ALA B N 1
ATOM 4332 C CA . ALA B 1 260 ? -14.344 18.219 -9.875 1 97.94 260 ALA B CA 1
ATOM 4333 C C . ALA B 1 260 ? -12.867 18.109 -10.25 1 97.94 260 ALA B C 1
ATOM 4335 O O . ALA B 1 260 ? -12.391 18.828 -11.133 1 97.94 260 ALA B O 1
ATOM 4336 N N . MET B 1 261 ? -12.195 17.266 -9.531 1 97.25 261 MET B N 1
ATOM 4337 C CA . MET B 1 261 ? -10.82 16.906 -9.852 1 97.25 261 MET B CA 1
ATOM 4338 C C . MET B 1 261 ? -10.711 15.43 -10.203 1 97.25 261 MET B C 1
ATOM 4340 O O . MET B 1 261 ? -11.133 14.57 -9.422 1 97.25 261 MET B O 1
ATOM 4344 N N . LYS B 1 262 ? -10.172 15.211 -11.344 1 96.88 262 LYS B N 1
ATOM 4345 C CA . LYS B 1 262 ? -10.016 13.844 -11.836 1 96.88 262 LYS B CA 1
ATOM 4346 C C . LYS B 1 262 ? -8.539 13.5 -12.047 1 96.88 262 LYS B C 1
ATOM 4348 O O . LYS B 1 262 ? -7.723 14.383 -12.297 1 96.88 262 LYS B O 1
ATOM 4353 N N . GLU B 1 263 ? -8.281 12.25 -11.867 1 96.25 263 GLU B N 1
ATOM 4354 C CA . GLU B 1 263 ? -6.91 11.766 -12.039 1 96.25 263 GLU B CA 1
ATOM 4355 C C . GLU B 1 263 ? -6.832 10.703 -13.133 1 96.25 263 GLU B C 1
ATOM 4357 O O . GLU B 1 263 ? -7.59 9.734 -13.117 1 96.25 263 GLU B O 1
ATOM 4362 N N . PRO B 1 264 ? -5.957 10.914 -14.062 1 96.75 264 PRO B N 1
ATOM 4363 C CA . PRO B 1 264 ? -5.75 9.867 -15.062 1 96.75 264 PRO B CA 1
ATOM 4364 C C . PRO B 1 264 ? -5.035 8.641 -14.492 1 96.75 264 PRO B C 1
ATOM 4366 O O . PRO B 1 264 ? -4.355 8.742 -13.469 1 96.75 264 PRO B O 1
ATOM 4369 N N . ILE B 1 265 ? -5.199 7.555 -15.094 1 97.44 265 ILE B N 1
ATOM 4370 C CA . ILE B 1 265 ? -4.477 6.316 -14.836 1 97.44 265 ILE B CA 1
ATOM 4371 C C . ILE B 1 265 ? -3.664 5.922 -16.062 1 97.44 265 ILE B C 1
ATOM 4373 O O . ILE B 1 265 ? -4.203 5.848 -17.172 1 97.44 265 ILE B O 1
ATOM 4377 N N . THR B 1 266 ? -2.348 5.727 -15.883 1 98 266 THR B N 1
ATOM 4378 C CA . THR B 1 266 ? -1.437 5.492 -17 1 98 266 THR B CA 1
ATOM 4379 C C . THR B 1 266 ? -0.571 4.262 -16.75 1 98 266 THR B C 1
ATOM 4381 O O . THR B 1 266 ? 0.058 4.148 -15.688 1 98 266 THR B O 1
ATOM 4384 N N . VAL B 1 267 ? -0.604 3.35 -17.688 1 98.31 267 VAL B N 1
ATOM 4385 C CA . VAL B 1 267 ? 0.314 2.217 -17.641 1 98.31 267 VAL B CA 1
ATOM 4386 C C . VAL B 1 267 ? 1.646 2.607 -18.281 1 98.31 267 VAL B C 1
ATOM 4388 O O . VAL B 1 267 ? 1.68 3.119 -19.406 1 98.31 267 VAL B O 1
ATOM 4391 N N . ILE B 1 268 ? 2.754 2.375 -17.547 1 98 268 ILE B N 1
ATOM 4392 C CA . ILE B 1 268 ? 4.059 2.738 -18.094 1 98 268 ILE B CA 1
ATOM 4393 C C . ILE B 1 268 ? 4.984 1.525 -18.078 1 98 268 ILE B C 1
ATOM 4395 O O . ILE B 1 268 ? 4.805 0.618 -17.25 1 98 268 ILE B O 1
ATOM 4399 N N . TRP B 1 269 ? 5.945 1.488 -18.906 1 95.94 269 TRP B N 1
ATOM 4400 C CA . TRP B 1 269 ? 7.016 0.496 -18.953 1 95.94 269 TRP B CA 1
ATOM 4401 C C . TRP B 1 269 ? 8.289 1.089 -19.547 1 95.94 269 TRP B C 1
ATOM 4403 O O . TRP B 1 269 ? 8.266 2.188 -20.109 1 95.94 269 TRP B O 1
ATOM 4413 N N . LYS B 1 270 ? 9.398 0.434 -19.312 1 90.69 270 LYS B N 1
ATOM 4414 C CA . LYS B 1 270 ? 10.68 0.956 -19.797 1 90.69 270 LYS B CA 1
ATOM 4415 C C . LYS B 1 270 ? 10.773 0.86 -21.312 1 90.69 270 LYS B C 1
ATOM 4417 O O . LYS B 1 270 ? 10.344 -0.131 -21.906 1 90.69 270 LYS B O 1
ATOM 4422 N N . ASN B 1 271 ? 11.414 1.87 -21.75 1 83.94 271 ASN B N 1
ATOM 4423 C CA . ASN B 1 271 ? 11.664 1.88 -23.188 1 83.94 271 ASN B CA 1
ATOM 4424 C C . ASN B 1 271 ? 12.688 0.822 -23.578 1 83.94 271 ASN B C 1
ATOM 4426 O O . ASN B 1 271 ? 13.609 0.529 -22.828 1 83.94 271 ASN B O 1
ATOM 4430 N N . GLU B 1 272 ? 12.57 0.344 -24.766 1 68.62 272 GLU B N 1
ATOM 4431 C CA . GLU B 1 272 ? 13.578 -0.462 -25.453 1 68.62 272 GLU B CA 1
ATOM 4432 C C . GLU B 1 272 ? 13.922 -1.713 -24.641 1 68.62 272 GLU B C 1
ATOM 4434 O O . GLU B 1 272 ? 15.086 -2.119 -24.578 1 68.62 272 GLU B O 1
ATOM 4439 N N . THR B 1 273 ? 13.125 -2.111 -23.797 1 66.06 273 THR B N 1
ATOM 4440 C CA . THR B 1 273 ? 13.398 -3.359 -23.094 1 66.06 273 THR B CA 1
ATOM 4441 C C . THR B 1 273 ? 12.711 -4.535 -23.781 1 66.06 273 THR B C 1
ATOM 4443 O O . THR B 1 273 ? 11.672 -4.367 -24.406 1 66.06 273 THR B O 1
ATOM 4446 N N . ASN B 1 274 ? 13.469 -5.578 -23.875 1 73.56 274 ASN B N 1
ATOM 4447 C CA . ASN B 1 274 ? 12.852 -6.824 -24.328 1 73.56 274 ASN B CA 1
ATOM 4448 C C . ASN B 1 274 ? 11.828 -7.336 -23.312 1 73.56 274 ASN B C 1
ATOM 4450 O O . ASN B 1 274 ? 12.156 -7.547 -22.141 1 73.56 274 ASN B O 1
ATOM 4454 N N . MET B 1 275 ? 10.648 -7.367 -23.812 1 81.81 275 MET B N 1
ATOM 4455 C CA . MET B 1 275 ? 9.562 -7.824 -22.969 1 81.81 275 MET B CA 1
ATOM 4456 C C . MET B 1 275 ? 9.398 -9.336 -23.047 1 81.81 275 MET B C 1
ATOM 4458 O O . MET B 1 275 ? 9.664 -9.938 -24.094 1 81.81 275 MET B O 1
ATOM 4462 N N . SER B 1 276 ? 9.086 -9.938 -21.859 1 81.88 276 SER B N 1
ATOM 4463 C CA . SER B 1 276 ? 8.688 -11.344 -21.891 1 81.88 276 SER B CA 1
ATOM 4464 C C . SER B 1 276 ? 7.438 -11.539 -22.75 1 81.88 276 SER B C 1
ATOM 4466 O O . SER B 1 276 ? 6.684 -10.594 -22.984 1 81.88 276 SER B O 1
ATOM 4468 N N . PRO B 1 277 ? 7.203 -12.734 -23.25 1 84.81 277 PRO B N 1
ATOM 4469 C CA . PRO B 1 277 ? 6.008 -13 -24.047 1 84.81 277 PRO B CA 1
ATOM 4470 C C . PRO B 1 277 ? 4.715 -12.641 -23.328 1 84.81 277 PRO B C 1
ATOM 4472 O O . PRO B 1 277 ? 3.793 -12.094 -23.938 1 84.81 277 PRO B O 1
ATOM 4475 N N . VAL B 1 278 ? 4.629 -12.898 -22.047 1 92.19 278 VAL B N 1
ATOM 4476 C CA . VAL B 1 278 ? 3.406 -12.609 -21.297 1 92.19 278 VAL B CA 1
ATOM 4477 C C . VAL B 1 278 ? 3.238 -11.102 -21.156 1 92.19 278 VAL B C 1
ATOM 4479 O O . VAL B 1 278 ? 2.117 -10.586 -21.188 1 92.19 278 VAL B O 1
ATOM 4482 N N . ALA B 1 279 ? 4.336 -10.383 -20.953 1 93.94 279 ALA B N 1
ATOM 4483 C CA . ALA B 1 279 ? 4.273 -8.922 -20.891 1 93.94 279 ALA B CA 1
ATOM 4484 C C . ALA B 1 279 ? 3.811 -8.336 -22.219 1 93.94 279 ALA B C 1
ATOM 4486 O O . ALA B 1 279 ? 3.008 -7.398 -22.234 1 93.94 279 ALA B O 1
ATOM 4487 N N . GLU B 1 280 ? 4.32 -8.883 -23.266 1 91.31 280 GLU B N 1
ATOM 4488 C CA . GLU B 1 280 ? 3.904 -8.438 -24.594 1 91.31 280 GLU B CA 1
ATOM 4489 C C . GLU B 1 280 ? 2.424 -8.719 -24.828 1 91.31 280 GLU B C 1
ATOM 4491 O O . GLU B 1 280 ? 1.709 -7.891 -25.391 1 91.31 280 GLU B O 1
ATOM 4496 N N . LEU B 1 281 ? 2.066 -9.922 -24.469 1 92.94 281 LEU B N 1
ATOM 4497 C CA . LEU B 1 281 ? 0.66 -10.289 -24.578 1 92.94 281 LEU B CA 1
ATOM 4498 C C . LEU B 1 281 ? -0.221 -9.312 -23.797 1 92.94 281 LEU B C 1
ATOM 4500 O O . LEU B 1 281 ? -1.251 -8.867 -24.312 1 92.94 281 LEU B O 1
ATOM 4504 N N . PHE B 1 282 ? 0.15 -8.984 -22.609 1 97.12 282 PHE B N 1
ATOM 4505 C CA . PHE B 1 282 ? -0.589 -8.031 -21.781 1 97.12 282 PHE B CA 1
ATOM 4506 C C . PHE B 1 282 ? -0.712 -6.688 -22.484 1 97.12 282 PHE B C 1
ATOM 4508 O O . PHE B 1 282 ? -1.802 -6.113 -22.547 1 97.12 282 PHE B O 1
ATOM 4515 N N . LEU B 1 283 ? 0.392 -6.242 -22.938 1 95.75 283 LEU B N 1
ATOM 4516 C CA . LEU B 1 283 ? 0.424 -4.938 -23.594 1 95.75 283 LEU B CA 1
ATOM 4517 C C . LEU B 1 283 ?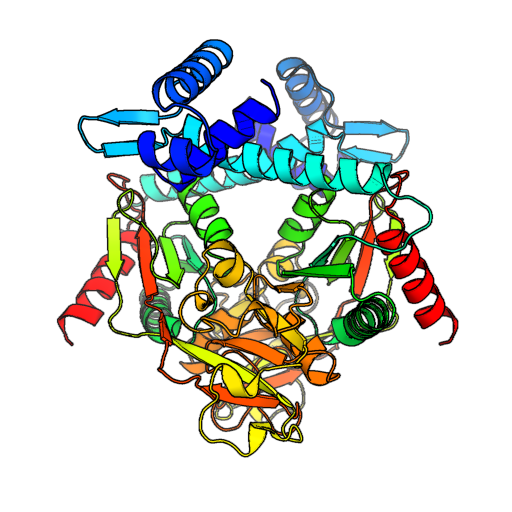 -0.486 -4.922 -24.812 1 95.75 283 LEU B C 1
ATOM 4519 O O . LEU B 1 283 ? -1.237 -3.965 -25.016 1 95.75 283 LEU B O 1
ATOM 4523 N N . ASN B 1 284 ? -0.381 -5.914 -25.609 1 94.31 284 ASN B N 1
ATOM 4524 C CA . ASN B 1 284 ? -1.218 -6.016 -26.797 1 94.31 284 ASN B CA 1
ATOM 4525 C C . ASN B 1 284 ? -2.701 -6.012 -26.438 1 94.31 284 ASN B C 1
ATOM 4527 O O . ASN B 1 284 ? -3.496 -5.316 -27.078 1 94.31 284 ASN B O 1
ATOM 4531 N N . ARG B 1 285 ? -3.059 -6.762 -25.438 1 96.31 285 ARG B N 1
ATOM 4532 C CA . ARG B 1 285 ? -4.461 -6.836 -25.047 1 96.31 285 ARG B CA 1
ATOM 4533 C C . ARG B 1 285 ? -4.93 -5.52 -24.438 1 96.31 285 ARG B C 1
ATOM 4535 O O . ARG B 1 285 ? -6.082 -5.125 -24.609 1 96.31 285 ARG B O 1
ATOM 4542 N N . LEU B 1 286 ? -4.074 -4.934 -23.703 1 97.56 286 LEU B N 1
ATOM 4543 C CA . LEU B 1 286 ? -4.395 -3.627 -23.141 1 97.56 286 LEU B CA 1
ATOM 4544 C C . LEU B 1 286 ? -4.676 -2.611 -24.234 1 97.56 286 LEU B C 1
ATOM 4546 O O . LEU B 1 286 ? -5.676 -1.893 -24.188 1 97.56 286 LEU B O 1
ATOM 4550 N N . GLN B 1 287 ? -3.809 -2.568 -25.219 1 95.69 287 GLN B N 1
ATOM 4551 C CA . GLN B 1 287 ? -3.967 -1.647 -26.344 1 95.69 287 GLN B CA 1
ATOM 4552 C C . GLN B 1 287 ? -5.27 -1.915 -27.094 1 95.69 287 GLN B C 1
ATOM 4554 O O . GLN B 1 287 ? -5.98 -0.98 -27.453 1 95.69 287 GLN B O 1
ATOM 4559 N N . ALA B 1 288 ? -5.559 -3.156 -27.266 1 93.12 288 ALA B N 1
ATOM 4560 C CA . ALA B 1 288 ? -6.773 -3.545 -27.984 1 93.12 288 ALA B CA 1
ATOM 4561 C C . ALA B 1 288 ? -8.016 -3.119 -27.203 1 93.12 288 ALA B C 1
ATOM 4563 O O . ALA B 1 288 ? -9.031 -2.752 -27.797 1 93.12 288 ALA B O 1
ATOM 4564 N N . SER B 1 289 ? -7.934 -3.225 -25.891 1 94.19 289 SER B N 1
ATOM 4565 C CA . SER B 1 289 ? -9.078 -2.92 -25.031 1 94.19 289 SER B CA 1
ATOM 4566 C C . SER B 1 289 ? -9.43 -1.437 -25.078 1 94.19 289 SER B C 1
ATOM 4568 O O . SER B 1 289 ? -10.562 -1.051 -24.812 1 94.19 289 SER B O 1
ATOM 4570 N N . ILE B 1 290 ? -8.508 -0.577 -25.391 1 93.56 290 ILE B N 1
ATOM 4571 C CA . ILE B 1 290 ? -8.711 0.868 -25.406 1 93.56 290 ILE B CA 1
ATOM 4572 C C . ILE B 1 290 ? -9.133 1.311 -26.812 1 93.56 290 ILE B C 1
ATOM 4574 O O . ILE B 1 290 ? -9.883 2.281 -26.969 1 93.56 290 ILE B O 1
ATOM 4578 N N . SER B 1 291 ? -8.516 0.782 -27.891 1 82.88 291 SER B N 1
ATOM 4579 C CA . SER B 1 291 ? -8.852 1.125 -29.266 1 82.88 291 SER B CA 1
ATOM 4580 C C . SER B 1 291 ? -10.32 0.821 -29.562 1 82.88 291 SER B C 1
ATOM 4582 O O . SER B 1 291 ? -10.945 1.505 -30.375 1 82.88 291 SER B O 1
ATOM 4584 N N . ASP B 1 292 ? -10.898 -0.107 -28.984 1 63.12 292 ASP B N 1
ATOM 4585 C CA . ASP B 1 292 ? -12.297 -0.466 -29.219 1 63.12 292 ASP B CA 1
ATOM 4586 C C . ASP B 1 292 ? -13.234 0.55 -28.578 1 63.12 292 ASP B C 1
ATOM 4588 O O . ASP B 1 292 ? -14.43 0.562 -28.859 1 63.12 292 ASP B O 1
ATOM 4592 N N . GLU B 1 293 ? -12.727 1.384 -27.828 1 58.16 293 GLU B N 1
ATOM 4593 C CA . GLU B 1 293 ? -13.609 2.387 -27.234 1 58.16 293 GLU B CA 1
ATOM 4594 C C . GLU B 1 293 ? -13.562 3.693 -28.031 1 58.16 293 GLU B C 1
ATOM 4596 O O . GLU B 1 293 ? -12.508 4.086 -28.531 1 58.16 293 GLU B O 1
#

Sequence (586 aa):
MELRVLNYFVATAQELNMTRAAQKLLVSQPALSRQIADLEDELGVKLFNRQPRHLSLTPAGQYLFEQAKEILALTTKTKSNLQSSAVISGDLTIAAGESIAMQRIMNIISNIVQDYPTVKIHILSGDYEFAEKKLNIGTVDFAVIIGNLNLSNYASIQMPEKDVWGLLMTKDDPLAKKDTITPEDLIGRTILNSQQADTMHYFDNWFGNYKDQINFIGTVNLSFNGTLLVKNKAALMLTLDKIANTSDEFGLIFKPITPAMKEPITVIWKNETNMSPVAELFLNRLQASISDEMELRVLNYFVATAQELNMTRAAQKLLVSQPALSRQIADLEDELGVKLFNRQPRHLSLTPAGQYLFEQAKEILALTTKTKSNLQSSAVISGDLTIAAGESIAMQRIMNIISNIVQDYPTVKIHILSGDYEFAEKKLNIGTVDFAVIIGNLNLSNYASIQMPEKDVWGLLMTKDDPLAKKDTITPEDLIGRTILNSQQADTMHYFDNWFGNYKDQINFIGTVNLSFNGTLLVKNKAALMLTLDKIANTSDEFGLIFKPITPAMKEPITVIWKNETNMSPVAELFLNRLQASISDE

Organism: Lactobacillus acidophilus (strain ATCC 700396 / NCK56 / N2 / NCFM) (NCBI:txid272621)

Solvent-accessible surface area (backbone atoms only — not comparable to full-atom values): 30997 Å² total; per-residue (Å²): 141,52,71,70,55,42,50,51,47,44,42,25,64,71,57,38,30,62,60,60,22,12,59,73,68,72,46,52,42,70,57,49,51,48,52,50,50,50,50,23,60,74,70,72,44,62,38,58,42,83,49,92,97,42,49,43,70,27,76,61,21,49,51,45,43,56,50,38,52,50,50,51,50,27,49,52,50,46,50,52,38,66,64,45,52,100,60,65,47,48,76,46,31,36,20,21,46,84,56,61,66,46,42,64,57,38,52,53,51,43,51,48,35,68,77,27,74,65,28,30,39,37,43,38,60,33,38,61,68,53,18,51,49,37,36,72,70,46,69,24,67,30,22,37,36,72,45,91,68,92,55,81,85,34,43,71,49,75,51,92,52,61,45,40,40,21,38,35,33,32,59,82,41,77,69,56,76,45,80,57,42,44,50,75,75,39,53,76,36,42,32,33,36,35,38,64,40,60,75,66,48,66,52,52,74,68,31,49,89,43,49,85,46,38,42,71,44,32,29,22,54,49,66,67,65,51,49,48,32,19,63,71,68,60,24,33,30,50,42,58,56,81,66,70,47,55,25,78,89,61,40,30,40,77,30,42,33,48,80,74,48,72,30,44,36,31,41,32,33,71,60,93,57,88,64,30,57,45,53,46,51,49,51,53,52,52,52,52,64,53,67,76,98,140,52,70,68,54,43,50,52,48,43,43,26,64,71,57,39,29,63,60,61,21,13,60,75,68,71,47,53,44,70,57,48,52,47,53,51,51,50,50,24,59,74,69,71,45,64,38,60,43,83,48,93,96,41,50,43,70,27,74,61,20,49,51,46,44,56,51,38,52,49,49,50,48,28,49,52,50,47,51,52,36,65,65,47,51,100,60,66,46,48,76,47,30,36,21,21,46,82,57,62,65,47,43,63,58,39,51,53,51,43,52,48,35,68,76,27,71,68,28,30,39,36,43,38,58,35,37,61,68,53,18,50,49,38,38,73,70,47,67,25,66,29,22,37,36,73,44,91,66,92,55,82,85,34,43,72,47,74,51,90,52,62,43,41,40,22,40,36,34,33,58,82,41,78,69,57,76,44,78,54,42,43,51,75,74,39,54,76,38,42,32,33,36,34,39,65,40,60,76,66,48,64,52,52,74,69,31,49,89,42,50,85,46,38,44,70,45,32,29,21,55,49,64,68,66,51,49,47,32,19,63,70,68,60,24,34,31,52,43,58,57,81,65,69,47,56,24,78,89,61,40,31,40,78,31,43,32,46,81,75,46,72,30,43,35,30,42,32,34,71,62,95,56,88,65,31,58,46,52,45,51,48,51,53,51,53,52,52,65,52,68,76,99

Radius of gyration: 24.14 Å; Cα contacts (8 Å, |Δi|>4): 1082; chains: 2; bounding box: 62×63×60 Å

InterPro domains:
  IPR000847 LysR, HTH, N-terminal domain [PF00126] (3-62)
  IPR000847 LysR, HTH, N-terminal domain [PR00039] (18-29)
  IPR000847 LysR, HTH, N-terminal domain [PR00039] (29-39)
  IPR000847 LysR, HTH, N-terminal domain [PR00039] (39-50)
  IPR000847 LysR, HTH, N-terminal domain [PS50931] (1-58)
  IPR005119 LysR, substrate-binding [PF03466] (88-288)
  IPR036388 Winged helix-like DNA-binding domain superfamily [G3DSA:1.10.10.10] (1-86)
  IPR036390 Winged helix DNA-binding domain superfamily [SSF46785] (1-82)
  IPR050950 HTH-type LysR transcriptional regulators [PTHR30419] (1-292)